Protein AF-0000000076225025 (afdb_homodimer)

Structure (mmCIF, N/CA/C/O backbone):
data_AF-0000000076225025-model_v1
#
loop_
_entity.id
_entity.type
_entity.pdbx_description
1 polymer 'Regulator of microtubule dynamics protein 1'
#
loop_
_atom_site.group_PDB
_atom_site.id
_atom_site.type_symbol
_atom_site.label_atom_id
_atom_site.label_alt_id
_atom_site.label_comp_id
_atom_site.label_asym_id
_atom_site.label_entity_id
_atom_site.label_seq_id
_atom_site.pdbx_PDB_ins_code
_atom_site.Cartn_x
_atom_site.Cartn_y
_atom_site.Cartn_z
_atom_site.occupancy
_atom_site.B_iso_or_equiv
_atom_site.auth_seq_id
_atom_site.auth_comp_id
_atom_site.auth_asym_id
_atom_site.auth_atom_id
_atom_site.pdbx_PDB_model_num
ATOM 1 N N . MET A 1 1 ? 21.656 73 65.312 1 19.56 1 MET A N 1
ATOM 2 C CA . MET A 1 1 ? 22.516 72 65.938 1 19.56 1 MET A CA 1
ATOM 3 C C . MET A 1 1 ? 22.438 70.625 65.188 1 19.56 1 MET A C 1
ATOM 5 O O . MET A 1 1 ? 21.438 70.375 64.5 1 19.56 1 MET A O 1
ATOM 9 N N . SER A 1 2 ? 23.312 69.562 65.312 1 19.7 2 SER A N 1
ATOM 10 C CA . SER A 1 2 ? 24.156 68.625 64.625 1 19.7 2 SER A CA 1
ATOM 11 C C . SER A 1 2 ? 23.422 67.312 64.375 1 19.7 2 SER A C 1
ATOM 13 O O . SER A 1 2 ? 23.828 66.5 63.5 1 19.7 2 SER A O 1
ATOM 15 N N . TYR A 1 3 ? 22.516 66.688 65.125 1 21.62 3 TYR A N 1
ATOM 16 C CA . TYR A 1 3 ? 22.797 65.25 65.5 1 21.62 3 TYR A CA 1
ATOM 17 C C . TYR A 1 3 ? 22.312 64.312 64.438 1 21.62 3 TYR A C 1
ATOM 19 O O . TYR A 1 3 ? 21.109 64.188 64.188 1 21.62 3 TYR A O 1
ATOM 27 N N . LEU A 1 4 ? 22.891 64.188 63.156 1 23.81 4 LEU A N 1
ATOM 28 C CA . LEU A 1 4 ? 22.906 63.438 61.938 1 23.81 4 LEU A CA 1
ATOM 29 C C . LEU A 1 4 ? 23.047 61.938 62.219 1 23.81 4 LEU A C 1
ATOM 31 O O . LEU A 1 4 ? 24.125 61.469 62.594 1 23.81 4 LEU A O 1
ATOM 35 N N . LEU A 1 5 ? 22.094 61.375 63 1 23.05 5 LEU A N 1
ATOM 36 C CA . LEU A 1 5 ? 22.234 60.125 63.719 1 23.05 5 LEU A CA 1
ATOM 37 C C . LEU A 1 5 ? 22.547 59 62.719 1 23.05 5 LEU A C 1
ATOM 39 O O . LEU A 1 5 ? 21.953 58.938 61.625 1 23.05 5 LEU A O 1
ATOM 43 N N . SER A 1 6 ? 23.688 58.25 62.812 1 22.3 6 SER A N 1
ATOM 44 C CA . SER A 1 6 ? 24.609 57.25 62.281 1 22.3 6 SER A CA 1
ATOM 45 C C . SER A 1 6 ? 23.906 55.906 62.094 1 22.3 6 SER A C 1
ATOM 47 O O . SER A 1 6 ? 23.156 55.469 62.969 1 22.3 6 SER A O 1
ATOM 49 N N . PHE A 1 7 ? 23.656 55.344 60.812 1 25.97 7 PHE A N 1
ATOM 50 C CA . PHE A 1 7 ? 23.031 54.281 60.062 1 25.97 7 PHE A CA 1
ATOM 51 C C . PHE A 1 7 ? 23.688 52.938 60.406 1 25.97 7 PHE A C 1
ATOM 53 O O . PHE A 1 7 ? 24.562 52.469 59.656 1 25.97 7 PHE A O 1
ATOM 60 N N . SER A 1 8 ? 23.844 52.531 61.719 1 23.3 8 SER A N 1
ATOM 61 C CA . SER A 1 8 ? 24.828 51.5 61.969 1 23.3 8 SER A CA 1
ATOM 62 C C . SER A 1 8 ? 24.453 50.188 61.25 1 23.3 8 SER A C 1
ATOM 64 O O . SER A 1 8 ? 23.281 49.844 61.156 1 23.3 8 SER A O 1
ATOM 66 N N . PRO A 1 9 ? 25.422 49.469 60.469 1 26.48 9 PRO A N 1
ATOM 67 C CA . PRO A 1 9 ? 25.562 48.344 59.531 1 26.48 9 PRO A CA 1
ATOM 68 C C . PRO A 1 9 ? 25.266 47 60.156 1 26.48 9 PRO A C 1
ATOM 70 O O . PRO A 1 9 ? 25.922 46.625 61.156 1 26.48 9 PRO A O 1
ATOM 73 N N . ILE A 1 10 ? 24.047 46.656 60.594 1 27.2 10 ILE A N 1
ATOM 74 C CA . ILE A 1 10 ? 23.812 45.438 61.406 1 27.2 10 ILE A CA 1
ATOM 75 C C . ILE A 1 10 ? 24.453 44.25 60.75 1 27.2 10 ILE A C 1
ATOM 77 O O . ILE A 1 10 ? 24.25 44 59.562 1 27.2 10 ILE A O 1
ATOM 81 N N . ASP A 1 11 ? 25.562 43.688 61.312 1 22.77 11 ASP A N 1
ATOM 82 C CA . ASP A 1 11 ? 26.562 42.656 61.062 1 22.77 11 ASP A CA 1
ATOM 83 C C . ASP A 1 11 ? 25.906 41.281 60.844 1 22.77 11 ASP A C 1
ATOM 85 O O . ASP A 1 11 ? 25.281 40.75 61.781 1 22.77 11 ASP A O 1
ATOM 89 N N . PHE A 1 12 ? 25.188 40.938 59.719 1 22.92 12 PHE A N 1
ATOM 90 C CA . PHE A 1 12 ? 24.422 39.781 59.281 1 22.92 12 PHE A CA 1
ATOM 91 C C . PHE A 1 12 ? 25.297 38.531 59.312 1 22.92 12 PHE A C 1
ATOM 93 O O . PHE A 1 12 ? 25.359 37.781 58.312 1 22.92 12 PHE A O 1
ATOM 100 N N . SER A 1 13 ? 26.484 38.375 59.906 1 21.02 13 SER A N 1
ATOM 101 C CA . SER A 1 13 ? 27.5 37.344 59.719 1 21.02 13 SER A CA 1
ATOM 102 C C . SER A 1 13 ? 26.984 36 60.188 1 21.02 13 SER A C 1
ATOM 104 O O . SER A 1 13 ? 27.25 34.969 59.562 1 21.02 13 SER A O 1
ATOM 106 N N . LYS A 1 14 ? 26.766 35.719 61.5 1 24.48 14 LYS A N 1
ATOM 107 C CA . LYS A 1 14 ? 27.203 34.531 62.25 1 24.48 14 LYS A CA 1
ATOM 108 C C . LYS A 1 14 ? 26.344 33.312 61.875 1 24.48 14 LYS A C 1
ATOM 110 O O . LYS A 1 14 ? 26.703 32.188 62.188 1 24.48 14 LYS A O 1
ATOM 115 N N . ASN A 1 15 ? 24.984 33.406 61.75 1 21.73 15 ASN A N 1
ATOM 116 C CA . ASN A 1 15 ? 24.25 32.188 62.125 1 21.73 15 ASN A CA 1
ATOM 117 C C . ASN A 1 15 ? 24.359 31.125 61.031 1 21.73 15 ASN A C 1
ATOM 119 O O . ASN A 1 15 ? 23.531 31.078 60.125 1 21.73 15 ASN A O 1
ATOM 123 N N . PHE A 1 16 ? 25.5 30.797 60.312 1 23.86 16 PHE A N 1
ATOM 124 C CA . PHE A 1 16 ? 25.812 29.828 59.25 1 23.86 16 PHE A CA 1
ATOM 125 C C . PHE A 1 16 ? 25.672 28.406 59.781 1 23.86 16 PHE A C 1
ATOM 127 O O . PHE A 1 16 ? 25.75 27.453 59.031 1 23.86 16 PHE A O 1
ATOM 134 N N . ALA A 1 17 ? 25.719 28.031 61.094 1 22.22 17 ALA A N 1
ATOM 135 C CA . ALA A 1 17 ? 26.281 26.766 61.562 1 22.22 17 ALA A CA 1
ATOM 136 C C . ALA A 1 17 ? 25.328 25.609 61.281 1 22.22 17 ALA A C 1
ATOM 138 O O . ALA A 1 17 ? 25.781 24.5 60.938 1 22.22 17 ALA A O 1
ATOM 139 N N . PHE A 1 18 ? 24.062 25.594 61.719 1 23.52 18 PHE A N 1
ATOM 140 C CA . PHE A 1 18 ? 23.453 24.375 62.219 1 23.52 18 PHE A CA 1
ATOM 141 C C . PHE A 1 18 ? 23.016 23.484 61.031 1 23.52 18 PHE A C 1
ATOM 143 O O . PHE A 1 18 ? 22.578 22.344 61.25 1 23.52 18 PHE A O 1
ATOM 150 N N . GLY A 1 19 ? 22.672 23.906 59.812 1 23.86 19 GLY A N 1
ATOM 151 C CA . GLY A 1 19 ? 21.797 23.188 58.906 1 23.86 19 GLY A CA 1
ATOM 152 C C . GLY A 1 19 ? 22.453 21.953 58.312 1 23.86 19 GLY A C 1
ATOM 153 O O . GLY A 1 19 ? 21.938 21.391 57.344 1 23.86 19 GLY A O 1
ATOM 154 N N . LEU A 1 20 ? 23.672 21.453 58.656 1 25.25 20 LEU A N 1
ATOM 155 C CA . LEU A 1 20 ? 24.547 20.484 58 1 25.25 20 LEU A CA 1
ATOM 156 C C . LEU A 1 20 ? 23.984 19.078 58.094 1 25.25 20 LEU A C 1
ATOM 158 O O . LEU A 1 20 ? 24.375 18.188 57.344 1 25.25 20 LEU A O 1
ATOM 162 N N . GLY A 1 21 ? 23.281 18.594 59.156 1 25.31 21 GLY A N 1
ATOM 163 C CA . GLY A 1 21 ? 23.25 17.188 59.5 1 25.31 21 GLY A CA 1
ATOM 164 C C . GLY A 1 21 ? 22.391 16.344 58.594 1 25.31 21 GLY A C 1
ATOM 165 O O . GLY A 1 21 ? 22.703 15.18 58.344 1 25.31 21 GLY A O 1
ATOM 166 N N . ILE A 1 22 ? 21.156 16.719 58.25 1 29.56 22 ILE A N 1
ATOM 167 C CA . ILE A 1 22 ? 20.125 15.758 57.844 1 29.56 22 ILE A CA 1
ATOM 168 C C . ILE A 1 22 ? 20.406 15.297 56.406 1 29.56 22 ILE A C 1
ATOM 170 O O . ILE A 1 22 ? 19.609 14.578 55.812 1 29.56 22 ILE A O 1
ATOM 174 N N . GLY A 1 23 ? 21.453 15.742 55.688 1 29.66 23 GLY A N 1
ATOM 175 C CA . GLY A 1 23 ? 21.703 15.414 54.281 1 29.66 23 GLY A CA 1
ATOM 176 C C . GLY A 1 23 ? 22.062 13.961 54.062 1 29.66 23 GLY A C 1
ATOM 177 O O . GLY A 1 23 ? 22.016 13.469 52.938 1 29.66 23 GLY A O 1
ATOM 178 N N . VAL A 1 24 ? 22.688 13.273 55.094 1 32.22 24 VAL A N 1
ATOM 179 C CA . VAL A 1 24 ? 23.422 12.039 54.844 1 32.22 24 VAL A CA 1
ATOM 180 C C . VAL A 1 24 ? 22.453 10.891 54.562 1 32.22 24 VAL A C 1
ATOM 182 O O . VAL A 1 24 ? 22.734 10.023 53.719 1 32.22 24 VAL A O 1
ATOM 185 N N . GLY A 1 25 ? 21.312 10.828 55.281 1 31.39 25 GLY A N 1
ATOM 186 C CA . GLY A 1 25 ? 20.562 9.578 55.281 1 31.39 25 GLY A CA 1
ATOM 187 C C . GLY A 1 25 ? 19.922 9.25 53.969 1 31.39 25 GLY A C 1
ATOM 188 O O . GLY A 1 25 ? 19.781 8.078 53.594 1 31.39 25 GLY A O 1
ATOM 189 N N . L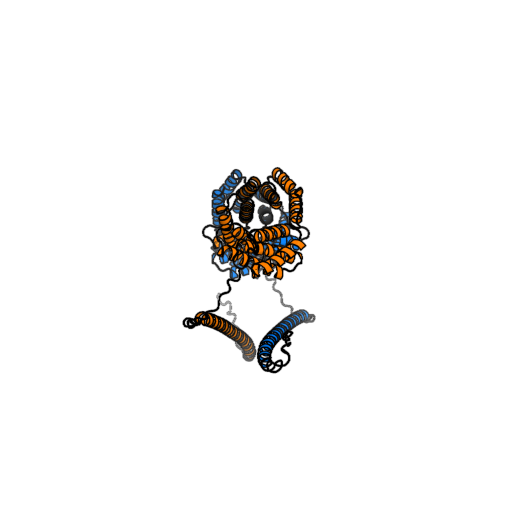EU A 1 26 ? 19.344 10.289 53.281 1 33.5 26 LEU A N 1
ATOM 190 C CA . LEU A 1 26 ? 18.516 9.961 52.125 1 33.5 26 LEU A CA 1
ATOM 191 C C . LEU A 1 26 ? 19.391 9.438 51 1 33.5 26 LEU A C 1
ATOM 193 O O . LEU A 1 26 ? 18.875 9.023 49.938 1 33.5 26 LEU A O 1
ATOM 197 N N . GLY A 1 27 ? 20.719 9.656 51.125 1 32.62 27 GLY A N 1
ATOM 198 C CA . GLY A 1 27 ? 21.609 9.203 50.062 1 32.62 27 GLY A CA 1
ATOM 199 C C . GLY A 1 27 ? 21.703 7.691 49.969 1 32.62 27 GLY A C 1
ATOM 200 O O . GLY A 1 27 ? 21.844 7.141 48.875 1 32.62 27 GLY A O 1
ATOM 201 N N . VAL A 1 28 ? 21.656 7.008 51.156 1 38.78 28 VAL A N 1
ATOM 202 C CA . VAL A 1 28 ? 21.969 5.586 51.125 1 38.78 28 VAL A CA 1
ATOM 203 C C . VAL A 1 28 ? 20.844 4.812 50.438 1 38.78 28 VAL A C 1
ATOM 205 O O . VAL A 1 28 ? 21.094 3.869 49.688 1 38.78 28 VAL A O 1
ATOM 208 N N . VAL A 1 29 ? 19.531 5.203 50.688 1 36.38 29 VAL A N 1
ATOM 209 C CA . VAL A 1 29 ? 18.453 4.371 50.188 1 36.38 29 VAL A CA 1
ATOM 210 C C . VAL A 1 29 ? 18.422 4.453 48.656 1 36.38 29 VAL A C 1
ATOM 212 O O . VAL A 1 29 ? 18.219 3.443 47.969 1 36.38 29 VAL A O 1
ATOM 215 N N . PHE A 1 30 ? 18.766 5.695 48.094 1 35.94 30 PHE A N 1
ATOM 216 C CA . PHE A 1 30 ? 18.719 5.75 46.656 1 35.94 30 PHE A CA 1
ATOM 217 C C . PHE A 1 30 ? 19.844 4.914 46.031 1 35.94 30 PHE A C 1
ATOM 219 O O . PHE A 1 30 ? 19.688 4.391 44.938 1 35.94 30 PHE A O 1
ATOM 226 N N . ARG A 1 31 ? 20.969 4.797 46.75 1 37.16 31 ARG A N 1
ATOM 227 C CA . ARG A 1 31 ? 22.047 3.99 46.188 1 37.16 31 ARG A CA 1
ATOM 228 C C . ARG A 1 31 ? 21.656 2.514 46.156 1 37.16 31 ARG A C 1
ATOM 230 O O . ARG A 1 31 ? 22.016 1.796 45.219 1 37.16 31 ARG A O 1
ATOM 237 N N . ARG A 1 32 ? 20.953 2.09 47.188 1 38.75 32 ARG A N 1
ATOM 238 C CA . ARG A 1 32 ? 20.625 0.667 47.188 1 38.75 32 ARG A CA 1
ATOM 239 C C . ARG A 1 32 ? 19.656 0.309 46.062 1 38.75 32 ARG A C 1
ATOM 241 O O . ARG A 1 32 ? 19.766 -0.759 45.469 1 38.75 32 ARG A O 1
ATOM 248 N N . PHE A 1 33 ? 18.672 1.204 45.812 1 38.56 33 PHE A N 1
ATOM 249 C CA . PHE A 1 33 ? 17.734 0.882 44.75 1 38.56 33 PHE A CA 1
ATOM 250 C C . PHE A 1 33 ? 18.438 0.922 43.406 1 38.56 33 PHE A C 1
ATOM 252 O O . PHE A 1 33 ? 18.141 0.111 42.531 1 38.56 33 PHE A O 1
ATOM 259 N N . SER A 1 34 ? 19.406 1.9 43.281 1 39.47 34 SER A N 1
ATOM 260 C CA . SER A 1 34 ? 20.156 1.917 42 1 39.47 34 SER A CA 1
ATOM 261 C C . SER A 1 34 ? 21.047 0.682 41.875 1 39.47 34 SER A C 1
ATOM 263 O O . SER A 1 34 ? 21.156 0.112 40.781 1 39.47 34 SER A O 1
ATOM 265 N N . GLN A 1 35 ? 21.609 0.262 43 1 44.12 35 GLN A N 1
ATOM 266 C CA . GLN A 1 35 ? 22.484 -0.905 42.938 1 44.12 35 GLN A CA 1
ATOM 267 C C . GLN A 1 35 ? 21.688 -2.164 42.594 1 44.12 35 GLN A C 1
ATOM 269 O O . GLN A 1 35 ? 22.172 -3.025 41.844 1 44.12 35 GLN A O 1
ATOM 274 N N . GLU A 1 36 ? 20.5 -2.244 43.125 1 47.19 36 GLU A N 1
ATOM 275 C CA . GLU A 1 36 ? 19.703 -3.436 42.844 1 47.19 36 GLU A CA 1
ATOM 276 C C . GLU A 1 36 ? 19.266 -3.469 41.375 1 47.19 36 GLU A C 1
ATOM 278 O O . GLU A 1 36 ? 19.25 -4.531 40.75 1 47.19 36 GLU A O 1
ATOM 283 N N . LYS A 1 37 ? 18.938 -2.291 40.812 1 45.84 37 LYS A N 1
ATOM 284 C CA . LYS A 1 37 ? 18.609 -2.242 39.375 1 45.84 37 LYS A CA 1
ATOM 285 C C . LYS A 1 37 ? 19.828 -2.586 38.531 1 45.84 37 LYS A C 1
ATOM 287 O O . LYS A 1 37 ? 19.703 -3.301 37.531 1 45.84 37 LYS A O 1
ATOM 292 N N . GLN A 1 38 ? 21 -2.062 38.938 1 47.62 38 GLN A N 1
ATOM 293 C CA . GLN A 1 38 ? 22.219 -2.402 38.219 1 47.62 38 GLN A CA 1
ATOM 294 C C . GLN A 1 38 ? 22.547 -3.889 38.375 1 47.62 38 GLN A C 1
ATOM 296 O O . GLN A 1 38 ? 22.969 -4.531 37.406 1 47.62 38 GLN A O 1
ATOM 301 N N . ARG A 1 39 ? 22.281 -4.402 39.562 1 49.03 39 ARG A N 1
ATOM 302 C CA . ARG A 1 39 ? 22.531 -5.824 39.75 1 49.03 39 ARG A CA 1
ATOM 303 C C . ARG A 1 39 ? 21.594 -6.676 38.906 1 49.03 39 ARG A C 1
ATOM 305 O O . ARG A 1 39 ? 22 -7.676 38.312 1 49.03 39 ARG A O 1
ATOM 312 N N . LYS A 1 40 ? 20.359 -6.223 38.844 1 50.03 40 LYS A N 1
ATOM 313 C CA . LYS A 1 40 ? 19.391 -6.957 38.031 1 50.03 40 LYS A CA 1
ATOM 314 C C . LYS A 1 40 ? 19.734 -6.84 36.531 1 50.03 40 LYS A C 1
ATOM 316 O O . LYS A 1 40 ? 19.609 -7.812 35.781 1 50.03 40 LYS A O 1
ATOM 321 N N . ARG A 1 41 ? 20.172 -5.66 36.125 1 48.88 41 ARG A N 1
ATOM 322 C CA . ARG A 1 41 ? 20.641 -5.5 34.75 1 48.88 41 ARG A CA 1
ATOM 323 C C . ARG A 1 41 ? 21.875 -6.359 34.5 1 48.88 41 ARG A C 1
ATOM 325 O O . ARG A 1 41 ? 21.984 -7.004 33.469 1 48.88 41 ARG A O 1
ATOM 332 N N . GLU A 1 42 ? 22.781 -6.422 35.438 1 53.81 42 GLU A N 1
ATOM 333 C CA . GLU A 1 42 ? 23.969 -7.234 35.281 1 53.81 42 GLU A CA 1
ATOM 334 C C . GLU A 1 42 ? 23.641 -8.727 35.281 1 53.81 42 GLU A C 1
ATOM 336 O O . GLU A 1 42 ? 24.203 -9.492 34.5 1 53.81 42 GLU A O 1
ATOM 341 N N . HIS A 1 43 ? 22.688 -9.125 36.156 1 55.12 43 HIS A N 1
ATOM 342 C CA . HIS A 1 43 ? 22.266 -10.516 36.156 1 55.12 43 HIS A CA 1
ATOM 343 C C . HIS A 1 43 ? 21.562 -10.883 34.844 1 55.12 43 HIS A C 1
ATOM 345 O O . HIS A 1 43 ? 21.781 -11.961 34.312 1 55.12 43 HIS A O 1
ATOM 351 N N . LEU A 1 44 ? 20.797 -9.898 34.312 1 49.09 44 LEU A N 1
ATOM 352 C CA . LEU A 1 44 ? 20.125 -10.117 33.031 1 49.09 44 LEU A CA 1
ATOM 353 C C . LEU A 1 44 ? 21.141 -10.203 31.906 1 49.09 44 LEU A C 1
ATOM 355 O O . LEU A 1 44 ? 21.047 -11.078 31.047 1 49.09 44 LEU A O 1
ATOM 359 N N . ILE A 1 45 ? 22.125 -9.383 31.938 1 54.41 45 ILE A N 1
ATOM 360 C CA . ILE A 1 45 ? 23.188 -9.406 30.953 1 54.41 45 ILE A CA 1
ATOM 361 C C . ILE A 1 45 ? 23.984 -10.695 31.078 1 54.41 45 ILE A C 1
ATOM 363 O O . ILE A 1 45 ? 24.328 -11.336 30.078 1 54.41 45 ILE A O 1
ATOM 367 N N . SER A 1 46 ? 24.219 -11.109 32.312 1 58.66 46 SER A N 1
ATOM 368 C CA . SER A 1 46 ? 24.922 -12.359 32.531 1 58.66 46 SER A CA 1
ATOM 369 C C . SER A 1 46 ? 24.109 -13.555 32.031 1 58.66 46 SER A C 1
ATOM 371 O O . SER A 1 46 ? 24.656 -14.469 31.422 1 58.66 46 SER A O 1
ATOM 373 N N . CYS A 1 47 ? 22.812 -13.492 32.25 1 52.91 47 CYS A N 1
ATOM 374 C CA . CYS A 1 47 ? 21.938 -14.555 31.766 1 52.91 47 CYS A CA 1
ATOM 375 C C . CYS A 1 47 ? 21.875 -14.57 30.234 1 52.91 47 CYS A C 1
ATOM 377 O O . CYS A 1 47 ? 21.922 -15.633 29.625 1 52.91 47 CYS A O 1
ATOM 379 N N . LEU A 1 48 ? 21.891 -13.398 29.656 1 49.91 48 LEU A N 1
ATOM 380 C CA . LEU A 1 48 ? 21.875 -13.297 28.203 1 49.91 48 LEU A CA 1
ATOM 381 C C . LEU A 1 48 ? 23.203 -13.75 27.609 1 49.91 48 LEU A C 1
ATOM 383 O O . LEU A 1 48 ? 23.234 -14.43 26.578 1 49.91 48 LEU A O 1
ATOM 387 N N . LYS A 1 49 ? 24.234 -13.492 28.188 1 56.09 49 LYS A N 1
ATOM 388 C CA . LYS A 1 49 ? 25.547 -13.961 27.766 1 56.09 49 LYS A CA 1
ATOM 389 C C . LYS A 1 49 ? 25.656 -15.477 27.906 1 56.09 49 LYS A C 1
ATOM 391 O O . LYS A 1 49 ? 26.219 -16.141 27.031 1 56.09 49 LYS A O 1
ATOM 396 N N . GLN A 1 50 ? 25.125 -15.984 29.016 1 57.66 50 GLN A N 1
ATOM 397 C CA . GLN A 1 50 ? 25.109 -17.422 29.203 1 57.66 50 GLN A CA 1
ATOM 398 C C . GLN A 1 50 ? 24.25 -18.109 28.141 1 57.66 50 GLN A C 1
ATOM 400 O O . GLN A 1 50 ? 24.625 -19.156 27.609 1 57.66 50 GLN A O 1
ATOM 405 N N . LEU A 1 51 ? 23.172 -17.5 27.812 1 51.12 51 LEU A N 1
ATOM 406 C CA . LEU A 1 51 ? 22.312 -18.031 26.766 1 51.12 51 LEU A CA 1
ATOM 407 C C . LEU A 1 51 ? 23 -17.984 25.406 1 51.12 51 LEU A C 1
ATOM 409 O O . LEU A 1 51 ? 22.938 -18.938 24.641 1 51.12 51 LEU A O 1
ATOM 413 N N . ALA A 1 52 ? 23.625 -16.922 25.141 1 51.75 52 ALA A N 1
ATOM 414 C CA . ALA A 1 52 ? 24.391 -16.797 23.906 1 51.75 52 ALA A CA 1
ATOM 415 C C . ALA A 1 52 ? 25.531 -17.797 23.859 1 51.75 52 ALA A C 1
ATOM 417 O O . ALA A 1 52 ? 25.781 -18.406 22.812 1 51.75 52 ALA A O 1
ATOM 418 N N . ALA A 1 53 ? 26.156 -18.031 24.953 1 56.06 53 ALA A N 1
ATOM 419 C CA . ALA A 1 53 ? 27.219 -19.016 25.031 1 56.06 53 ALA A CA 1
ATOM 420 C C . ALA A 1 53 ? 26.672 -20.422 24.859 1 56.06 53 ALA A C 1
ATOM 422 O O . ALA A 1 53 ? 27.281 -21.25 24.172 1 56.06 53 ALA A O 1
ATOM 423 N N . GLU A 1 54 ? 25.5 -20.594 25.391 1 54.22 54 GLU A N 1
ATOM 424 C CA . GLU A 1 54 ? 24.875 -21.906 25.234 1 54.22 54 GLU A CA 1
ATOM 425 C C . GLU A 1 54 ? 24.422 -22.141 23.797 1 54.22 54 GLU A C 1
ATOM 427 O O . GLU A 1 54 ? 24.578 -23.25 23.266 1 54.22 54 GLU A O 1
ATOM 432 N N . VAL A 1 55 ? 23.969 -21.109 23.172 1 49.94 55 VAL A N 1
ATOM 433 C CA . VAL A 1 55 ? 23.562 -21.203 21.766 1 49.94 55 VAL A CA 1
ATOM 434 C C . VAL A 1 55 ? 24.797 -21.422 20.906 1 49.94 55 VAL A C 1
ATOM 436 O O . VAL A 1 55 ? 24.766 -22.234 19.969 1 49.94 55 VAL A O 1
ATOM 439 N N . ARG A 1 56 ? 25.844 -20.781 21.297 1 49.41 56 ARG A N 1
ATOM 440 C CA . ARG A 1 56 ? 27.109 -21 20.609 1 49.41 56 ARG A CA 1
ATOM 441 C C . ARG A 1 56 ? 27.625 -22.422 20.828 1 49.41 56 ARG A C 1
ATOM 443 O O . ARG A 1 56 ? 28.109 -23.062 19.906 1 49.41 56 ARG A O 1
ATOM 450 N N . GLN A 1 57 ? 27.516 -22.859 22.047 1 51.81 57 GLN A N 1
ATOM 451 C CA . GLN A 1 57 ? 27.906 -24.234 22.344 1 51.81 57 GLN A CA 1
ATOM 452 C C . GLN A 1 57 ? 27.031 -25.234 21.609 1 51.81 57 GLN A C 1
ATOM 454 O O . GLN A 1 57 ? 27.531 -26.25 21.109 1 51.81 57 GLN A O 1
ATOM 459 N N . LEU A 1 58 ? 25.766 -24.891 21.5 1 47.12 58 LEU A N 1
ATOM 460 C CA . LEU A 1 58 ? 24.859 -25.75 20.75 1 47.12 58 LEU A CA 1
ATOM 461 C C . LEU A 1 58 ? 25.203 -25.719 19.266 1 47.12 58 LEU A C 1
ATOM 463 O O . LEU A 1 58 ? 25.172 -26.766 18.594 1 47.12 58 LEU A O 1
ATOM 467 N N . ARG A 1 59 ? 25.562 -24.594 18.734 1 42.62 59 ARG A N 1
ATOM 468 C CA . ARG A 1 59 ? 26 -24.469 17.344 1 42.62 59 ARG A CA 1
ATOM 469 C C . ARG A 1 59 ? 27.297 -25.234 17.109 1 42.62 59 ARG A C 1
ATOM 471 O O . ARG A 1 59 ? 27.438 -25.922 16.094 1 42.62 59 ARG A O 1
ATOM 478 N N . GLU A 1 60 ? 28.188 -25.094 17.969 1 49.19 60 GLU A N 1
ATOM 479 C CA . GLU A 1 60 ? 29.453 -25.812 17.844 1 49.19 60 GLU A CA 1
ATOM 480 C C . GLU A 1 60 ? 29.25 -27.312 17.969 1 49.19 60 GLU A C 1
ATOM 482 O O . GLU A 1 60 ? 29.859 -28.094 17.25 1 49.19 60 GLU A O 1
ATOM 487 N N . THR A 1 61 ? 28.344 -27.656 18.875 1 44.38 61 THR A N 1
ATOM 488 C CA . THR A 1 61 ? 28.016 -29.078 19 1 44.38 61 THR A CA 1
ATOM 489 C C . THR A 1 61 ? 27.344 -29.594 17.719 1 44.38 61 THR A C 1
ATOM 491 O O . THR A 1 61 ? 27.625 -30.703 17.281 1 44.38 61 THR A O 1
ATOM 494 N N . PHE A 1 62 ? 26.516 -28.672 17.156 1 37.97 62 PHE A N 1
ATOM 495 C CA . PHE A 1 62 ? 25.891 -29.047 15.891 1 37.97 62 PHE A CA 1
ATOM 496 C C . PHE A 1 62 ? 26.938 -29.141 14.781 1 37.97 62 PHE A C 1
ATOM 498 O O . PHE A 1 62 ? 26.891 -30.047 13.953 1 37.97 62 PHE A O 1
ATOM 505 N N . VAL A 1 63 ? 27.797 -28.266 14.75 1 41.94 63 VAL A N 1
ATOM 506 C CA . VAL A 1 63 ? 28.859 -28.297 13.742 1 41.94 63 VAL A CA 1
ATOM 507 C C . VAL A 1 63 ? 29.766 -29.5 13.984 1 41.94 63 VAL A C 1
ATOM 509 O O . VAL A 1 63 ? 30.172 -30.188 13.039 1 41.94 63 VAL A O 1
ATOM 512 N N . GLN A 1 64 ? 30.062 -29.719 15.227 1 39.44 64 GLN A N 1
ATOM 513 C CA . GLN A 1 64 ? 30.922 -30.875 15.523 1 39.44 64 GLN A CA 1
ATOM 514 C C . GLN A 1 64 ? 30.219 -32.188 15.188 1 39.44 64 GLN A C 1
ATOM 516 O O . GLN A 1 64 ? 30.844 -33.125 14.703 1 39.44 64 GLN A O 1
ATOM 521 N N . TYR A 1 65 ? 28.875 -32.188 15.508 1 34.31 65 TYR A N 1
ATOM 522 C CA . TYR A 1 65 ? 28.172 -33.406 15.133 1 34.31 65 TYR A CA 1
ATOM 523 C C . TYR A 1 65 ? 28.125 -33.562 13.625 1 34.31 65 TYR A C 1
ATOM 525 O O . TYR A 1 65 ? 28.156 -34.688 13.109 1 34.31 65 TYR A O 1
ATOM 533 N N . ALA A 1 66 ? 28.031 -32.406 12.914 1 33.84 66 ALA A N 1
ATOM 534 C CA . ALA A 1 66 ? 28.016 -32.5 11.461 1 33.84 66 ALA A CA 1
ATOM 535 C C . ALA A 1 66 ? 29.359 -32.969 10.922 1 33.84 66 ALA A C 1
ATOM 537 O O . ALA A 1 66 ? 29.422 -33.719 9.938 1 33.84 66 ALA A O 1
ATOM 538 N N . THR A 1 67 ? 30.359 -32.469 11.523 1 35.41 67 THR A N 1
ATOM 539 C CA . THR A 1 67 ? 31.672 -32.781 10.969 1 35.41 67 THR A CA 1
ATOM 540 C C . THR A 1 67 ? 32.062 -34.219 11.344 1 35.41 67 THR A C 1
ATOM 542 O O . THR A 1 67 ? 33.031 -34.75 10.797 1 35.41 67 THR A O 1
ATOM 545 N N . THR A 1 68 ? 31.641 -34.594 12.539 1 31.12 68 THR A N 1
ATOM 546 C CA . THR A 1 68 ? 32.156 -35.906 12.898 1 31.12 68 THR A CA 1
ATOM 547 C C . THR A 1 68 ? 31.469 -37 12.109 1 31.12 68 THR A C 1
ATOM 549 O O . THR A 1 68 ? 30.609 -37.719 12.656 1 31.12 68 THR A O 1
ATOM 552 N N . ARG A 1 69 ? 30.984 -36.625 10.906 1 29.58 69 ARG A N 1
ATOM 553 C CA . ARG A 1 69 ? 30.5 -37.75 10.133 1 29.58 69 ARG A CA 1
ATOM 554 C C . ARG A 1 69 ? 31.609 -38.781 9.938 1 29.58 69 ARG A C 1
ATOM 556 O O . ARG A 1 69 ? 32.688 -38.469 9.438 1 29.58 69 ARG A O 1
ATOM 563 N N . PRO A 1 70 ? 31.594 -39.781 10.789 1 27.53 70 PRO A N 1
ATOM 564 C CA . PRO A 1 70 ? 32.594 -40.812 10.594 1 27.53 70 PRO A CA 1
ATOM 565 C C . PRO A 1 70 ? 32.719 -41.25 9.133 1 27.53 70 PRO A C 1
ATOM 567 O O . PRO A 1 70 ? 31.766 -41.125 8.367 1 27.53 70 PRO A O 1
ATOM 570 N N . SER A 1 71 ? 33.906 -41.125 8.617 1 24.53 71 SER A N 1
ATOM 571 C CA . SER A 1 71 ? 34.281 -41.625 7.309 1 24.53 71 SER A CA 1
ATOM 572 C C . SER A 1 71 ? 33.875 -43.094 7.137 1 24.53 71 SER A C 1
ATOM 574 O O . SER A 1 71 ? 34.344 -43.969 7.883 1 24.53 71 SER A O 1
ATOM 576 N N . LEU A 1 72 ? 32.531 -43.312 7.047 1 22.84 72 LEU A N 1
ATOM 577 C CA . LEU A 1 72 ? 32.062 -44.688 6.836 1 22.84 72 LEU A CA 1
ATOM 578 C C . LEU A 1 72 ? 32.875 -45.375 5.758 1 22.84 72 LEU A C 1
ATOM 580 O O . LEU A 1 72 ? 32.5 -45.406 4.59 1 22.84 72 LEU A O 1
ATOM 584 N N . ASP A 1 73 ? 34.25 -45 5.691 1 24.08 73 ASP A N 1
ATOM 585 C CA . ASP A 1 73 ? 34.969 -45.688 4.625 1 24.08 73 ASP A CA 1
ATOM 586 C C . ASP A 1 73 ? 34.719 -47.188 4.68 1 24.08 73 ASP A C 1
ATOM 588 O O . ASP A 1 73 ? 34.531 -47.844 3.643 1 24.08 73 ASP A O 1
ATOM 592 N N . ALA A 1 74 ? 35.281 -47.75 5.793 1 25.08 74 ALA A N 1
ATOM 593 C CA . ALA A 1 74 ? 35.875 -49.094 5.656 1 25.08 74 ALA A CA 1
ATOM 594 C C . ALA A 1 74 ? 34.781 -50.156 5.594 1 25.08 74 ALA A C 1
ATOM 596 O O . ALA A 1 74 ? 35.062 -51.344 5.855 1 25.08 74 ALA A O 1
ATOM 597 N N . ILE A 1 75 ? 33.469 -49.812 5.613 1 22.98 75 ILE A N 1
ATOM 598 C CA . ILE A 1 75 ? 32.781 -51.094 5.836 1 22.98 75 ILE A CA 1
ATOM 599 C C . ILE A 1 75 ? 33.062 -52.062 4.688 1 22.98 75 ILE A C 1
ATOM 601 O O . ILE A 1 75 ? 32.969 -51.688 3.518 1 22.98 75 ILE A O 1
ATOM 605 N N . GLU A 1 76 ? 33.75 -53.156 5.059 1 23.67 76 GLU A N 1
ATOM 606 C CA . GLU A 1 76 ? 34.25 -54.375 4.395 1 23.67 76 GLU A CA 1
ATOM 607 C C . GLU A 1 76 ? 33.219 -54.906 3.398 1 23.67 76 GLU A C 1
ATOM 609 O O . GLU A 1 76 ? 32.031 -54.688 3.562 1 23.67 76 GLU A O 1
ATOM 614 N N . ASP A 1 77 ? 33.781 -55.344 2.271 1 23.66 77 ASP A N 1
ATOM 615 C CA . ASP A 1 77 ? 33.344 -55.875 0.979 1 23.66 77 ASP A CA 1
ATOM 616 C C . ASP A 1 77 ? 32.469 -57.125 1.152 1 23.66 77 ASP A C 1
ATOM 618 O O . ASP A 1 77 ? 32.969 -58.25 1.138 1 23.66 77 ASP A O 1
ATOM 622 N N . VAL A 1 78 ? 31.812 -57.312 2.354 1 25.38 78 VAL A N 1
ATOM 623 C CA . VAL A 1 78 ? 31.266 -58.656 2.348 1 25.38 78 VAL A CA 1
ATOM 624 C C . VAL A 1 78 ? 30.422 -58.875 1.087 1 25.38 78 VAL A C 1
ATOM 626 O O . VAL A 1 78 ? 29.562 -58.031 0.765 1 25.38 78 VAL A O 1
ATOM 629 N N . SER A 1 79 ? 30.922 -59.656 0.177 1 23.97 79 SER A N 1
ATOM 630 C CA . SER A 1 79 ? 30.531 -60.219 -1.11 1 23.97 79 SER A CA 1
ATOM 631 C C . SER A 1 79 ? 29.156 -60.875 -1.044 1 23.97 79 SER A C 1
ATOM 633 O O . SER A 1 79 ? 28.766 -61.594 -1.958 1 23.97 79 SER A O 1
ATOM 635 N N . SER A 1 80 ? 28.328 -60.469 -0.009 1 23.47 80 SER A N 1
ATOM 636 C CA . SER A 1 80 ? 27.203 -61.406 0.058 1 23.47 80 SER A CA 1
ATOM 637 C C . SER A 1 80 ? 26.5 -61.531 -1.296 1 23.47 80 SER A C 1
ATOM 639 O O . SER A 1 80 ? 26.344 -60.562 -2.01 1 23.47 80 SER A O 1
ATOM 641 N N . ASP A 1 81 ? 26.578 -62.719 -1.909 1 24.88 81 ASP A N 1
ATOM 642 C CA . ASP A 1 81 ? 26.031 -63.281 -3.135 1 24.88 81 ASP A CA 1
ATOM 643 C C . ASP A 1 81 ? 24.516 -63.031 -3.234 1 24.88 81 ASP A C 1
ATOM 645 O O . ASP A 1 81 ? 23.75 -63.969 -3.479 1 24.88 81 ASP A O 1
ATOM 649 N N . ASP A 1 82 ? 24.016 -62.125 -2.369 1 24.8 82 ASP A N 1
ATOM 650 C CA . ASP A 1 82 ? 22.562 -62.25 -2.365 1 24.8 82 ASP A CA 1
ATOM 651 C C . ASP A 1 82 ? 21.984 -62.094 -3.771 1 24.8 82 ASP A C 1
ATOM 653 O O . ASP A 1 82 ? 22.422 -61.219 -4.523 1 24.8 82 ASP A O 1
ATOM 657 N N . GLU A 1 83 ? 21.484 -63.219 -4.324 1 28.72 83 GLU A N 1
ATOM 658 C CA . GLU A 1 83 ? 20.703 -63.344 -5.551 1 28.72 83 GLU A CA 1
ATOM 659 C C . GLU A 1 83 ? 19.625 -62.25 -5.609 1 28.72 83 GLU A C 1
ATOM 661 O O . GLU A 1 83 ? 18.703 -62.25 -4.789 1 28.72 83 GLU A O 1
ATOM 666 N N . PHE A 1 84 ? 20.062 -61.062 -5.781 1 28.53 84 PHE A N 1
ATOM 667 C CA . PHE A 1 84 ? 19.141 -59.969 -6.043 1 28.53 84 PHE A CA 1
ATOM 668 C C . PHE A 1 84 ? 18.094 -60.344 -7.07 1 28.53 84 PHE A C 1
ATOM 670 O O . PHE A 1 84 ? 18.422 -60.625 -8.227 1 28.53 84 PHE A O 1
ATOM 677 N N . TYR A 1 85 ? 17.156 -61.188 -6.551 1 29.58 85 TYR A N 1
ATOM 678 C CA . TYR A 1 85 ? 16 -61.375 -7.414 1 29.58 85 TYR A CA 1
ATOM 679 C C . TYR A 1 85 ? 15.578 -60.062 -8.062 1 29.58 85 TYR A C 1
ATOM 681 O O . TYR A 1 85 ? 15.477 -59.031 -7.383 1 29.58 85 TYR A O 1
ATOM 689 N N . ASP A 1 86 ? 15.891 -60 -9.273 1 29.56 86 ASP A N 1
ATOM 690 C CA . ASP A 1 86 ? 15.445 -58.969 -10.219 1 29.56 86 ASP A CA 1
ATOM 691 C C . ASP A 1 86 ? 13.953 -58.688 -10.078 1 29.56 86 ASP A C 1
ATOM 693 O O . ASP A 1 86 ? 13.125 -59.531 -10.445 1 29.56 86 ASP A O 1
ATOM 697 N N . THR A 1 87 ? 13.453 -58.438 -8.828 1 32.53 87 THR A N 1
ATOM 698 C CA . THR A 1 87 ? 12.031 -58.094 -8.875 1 32.53 87 THR A CA 1
ATOM 699 C C . THR A 1 87 ? 11.742 -57.188 -10.062 1 32.53 87 THR A C 1
ATOM 701 O O . THR A 1 87 ? 12.391 -56.156 -10.227 1 32.53 87 THR A O 1
ATOM 704 N N . ASP A 1 88 ? 11.203 -57.719 -11.109 1 31.95 88 ASP A N 1
ATOM 705 C CA . ASP A 1 88 ? 10.578 -57.094 -12.273 1 31.95 88 ASP A CA 1
ATOM 706 C C . ASP A 1 88 ? 9.734 -55.906 -11.859 1 31.95 88 ASP A C 1
ATOM 708 O O . ASP A 1 88 ? 8.531 -56.031 -11.625 1 31.95 88 ASP A O 1
ATOM 712 N N . ARG A 1 89 ? 10.047 -55.25 -10.852 1 38.62 89 ARG A N 1
ATOM 713 C CA . ARG A 1 89 ? 9.312 -54.031 -10.516 1 38.62 89 ARG A CA 1
ATOM 714 C C . ARG A 1 89 ? 9.133 -53.156 -11.742 1 38.62 89 ARG A C 1
ATOM 716 O O . ARG A 1 89 ? 9.086 -51.938 -11.633 1 38.62 89 ARG A O 1
ATOM 723 N N . GLY A 1 90 ? 9.5 -53.625 -12.875 1 35.47 90 GLY A N 1
ATOM 724 C CA . GLY A 1 90 ? 9.82 -52.75 -13.992 1 35.47 90 GLY A CA 1
ATOM 725 C C . GLY A 1 90 ? 8.688 -51.812 -14.359 1 35.47 90 GLY A C 1
ATOM 726 O O . GLY A 1 90 ? 8.883 -50.594 -14.43 1 35.47 90 GLY A O 1
ATOM 727 N N . ASN A 1 91 ? 7.715 -52.188 -15.273 1 36.59 91 ASN A N 1
ATOM 728 C CA . ASN A 1 91 ? 6.746 -51.562 -16.172 1 36.59 91 ASN A CA 1
ATOM 729 C C . ASN A 1 91 ? 5.543 -51.031 -15.422 1 36.59 91 ASN A C 1
ATOM 731 O O . ASN A 1 91 ? 4.449 -50.906 -15.977 1 36.59 91 ASN A O 1
ATOM 735 N N . GLU A 1 92 ? 5.203 -51.281 -14.32 1 44.81 92 GLU A N 1
ATOM 736 C CA . GLU A 1 92 ? 4.094 -50.656 -13.609 1 44.81 92 GLU A CA 1
ATOM 737 C C . GLU A 1 92 ? 4.039 -49.156 -13.875 1 44.81 92 GLU A C 1
ATOM 739 O O . GLU A 1 92 ? 4.832 -48.406 -13.32 1 44.81 92 GLU A O 1
ATOM 744 N N . SER A 1 93 ? 3.715 -48.625 -15.258 1 54.41 93 SER A N 1
ATOM 745 C CA . SER A 1 93 ? 3.951 -47.938 -16.531 1 54.41 93 SER A CA 1
ATOM 746 C C . SER A 1 93 ? 3.809 -46.438 -16.375 1 54.41 93 SER A C 1
ATOM 748 O O . SER A 1 93 ? 3.154 -45.969 -15.453 1 54.41 93 SER A O 1
ATOM 750 N N . ASN A 1 94 ? 4.684 -45.656 -17.016 1 62.62 94 ASN A N 1
ATOM 751 C CA . ASN A 1 94 ? 4.594 -44.219 -17.312 1 62.62 94 ASN A CA 1
ATOM 752 C C . ASN A 1 94 ? 3.141 -43.781 -17.453 1 62.62 94 ASN A C 1
ATOM 754 O O . ASN A 1 94 ? 2.781 -42.688 -17.016 1 62.62 94 ASN A O 1
ATOM 758 N N . ASP A 1 95 ? 2.309 -44.781 -17.969 1 69.06 95 ASP A N 1
ATOM 759 C CA . ASP A 1 95 ? 0.906 -44.438 -18.188 1 69.06 95 ASP A CA 1
ATOM 760 C C . ASP A 1 95 ? 0.147 -44.312 -16.875 1 69.06 95 ASP A C 1
ATOM 762 O O . ASP A 1 95 ? -0.716 -43.438 -16.719 1 69.06 95 ASP A O 1
ATOM 766 N N . ASP A 1 96 ? 0.607 -45.156 -15.875 1 83.94 96 ASP A N 1
ATOM 767 C CA . ASP A 1 96 ? -0.079 -45.125 -14.594 1 83.94 96 ASP A CA 1
ATOM 768 C C . ASP A 1 96 ? 0.289 -43.844 -13.812 1 83.94 96 ASP A C 1
ATOM 770 O O . ASP A 1 96 ? -0.574 -43.219 -13.195 1 83.94 96 ASP A O 1
ATOM 774 N N . PHE A 1 97 ? 1.522 -43.531 -13.945 1 90.69 97 PHE A N 1
ATOM 775 C CA . PHE A 1 97 ? 1.969 -42.312 -13.258 1 90.69 97 PHE A CA 1
ATOM 776 C C . PHE A 1 97 ? 1.311 -41.094 -13.852 1 90.69 97 PHE A C 1
ATOM 778 O O . PHE A 1 97 ? 0.84 -40.219 -13.117 1 90.69 97 PHE A O 1
ATOM 785 N N . GLU A 1 98 ? 1.247 -41.094 -15.141 1 92.38 98 GLU A N 1
ATOM 786 C CA . GLU A 1 98 ? 0.587 -39.969 -15.805 1 92.38 98 GLU A CA 1
ATOM 787 C C . GLU A 1 98 ? -0.896 -39.938 -15.453 1 92.38 98 GLU A C 1
ATOM 789 O O . GLU A 1 98 ? -1.47 -38.844 -15.32 1 92.38 98 GLU A O 1
ATOM 794 N N . GLY A 1 99 ? -1.444 -41.094 -15.375 1 94.5 99 GLY A N 1
ATOM 795 C CA . GLY A 1 99 ? -2.828 -41.156 -14.93 1 94.5 99 GLY A CA 1
ATOM 796 C C . GLY A 1 99 ? -3.027 -40.594 -13.523 1 94.5 99 GLY A C 1
ATOM 797 O O . GLY A 1 99 ? -4.004 -39.906 -13.258 1 94.5 99 GLY A O 1
ATOM 798 N N . PHE A 1 100 ? -2.092 -40.906 -12.656 1 95.69 100 PHE A N 1
ATOM 799 C CA . PHE A 1 100 ? -2.127 -40.406 -11.297 1 95.69 100 PHE A CA 1
ATOM 800 C C . PHE A 1 100 ? -2.057 -38.875 -11.297 1 95.69 100 PHE A C 1
ATOM 802 O O . PHE A 1 100 ? -2.834 -38.219 -10.602 1 95.69 100 PHE A O 1
ATOM 809 N N . LEU A 1 101 ? -1.147 -38.375 -12.062 1 96.38 101 LEU A N 1
ATOM 810 C CA . LEU A 1 101 ? -0.983 -36.906 -12.125 1 96.38 101 LEU A CA 1
ATOM 811 C C . LEU A 1 101 ? -2.25 -36.25 -12.648 1 96.38 101 LEU A C 1
ATOM 813 O O . LEU A 1 101 ? -2.648 -35.188 -12.156 1 96.38 101 LEU A O 1
ATOM 817 N N . ARG A 1 102 ? -2.857 -36.844 -13.586 1 96.31 102 ARG A N 1
ATOM 818 C CA . ARG A 1 102 ? -4.102 -36.312 -14.125 1 96.31 102 ARG A CA 1
ATOM 819 C C . ARG A 1 102 ? -5.203 -36.312 -13.07 1 96.31 102 ARG A C 1
ATOM 821 O O . ARG A 1 102 ? -5.996 -35.375 -12.992 1 96.31 102 ARG A O 1
ATOM 828 N N . GLN A 1 103 ? -5.227 -37.375 -12.359 1 96.62 103 GLN A N 1
ATOM 829 C CA . GLN A 1 103 ? -6.195 -37.469 -11.266 1 96.62 103 GLN A CA 1
ATOM 830 C C . GLN A 1 103 ? -5.973 -36.344 -10.25 1 96.62 103 GLN A C 1
ATOM 832 O O . GLN A 1 103 ? -6.926 -35.719 -9.789 1 96.62 103 GLN A O 1
ATOM 837 N N . ILE A 1 104 ? -4.734 -36.094 -9.891 1 97.69 104 ILE A N 1
ATOM 838 C CA . ILE A 1 104 ? -4.383 -35.062 -8.945 1 97.69 104 ILE A CA 1
ATOM 839 C C . ILE A 1 104 ? -4.824 -33.688 -9.484 1 97.69 104 ILE A C 1
ATOM 841 O O . ILE A 1 104 ? -5.441 -32.906 -8.766 1 97.69 104 ILE A O 1
ATOM 845 N N . ASP A 1 105 ? -4.559 -33.469 -10.75 1 96.19 105 ASP A N 1
ATOM 846 C CA . ASP A 1 105 ? -4.926 -32.188 -11.367 1 96.19 105 ASP A CA 1
ATOM 847 C C . ASP A 1 105 ? -6.438 -31.969 -11.32 1 96.19 105 ASP A C 1
ATOM 849 O O . ASP A 1 105 ? -6.898 -30.859 -11.086 1 96.19 105 ASP A O 1
ATOM 853 N N . GLN A 1 106 ? -7.156 -33 -11.562 1 94.56 106 GLN A N 1
ATOM 854 C CA . GLN A 1 106 ? -8.609 -32.906 -11.516 1 94.56 106 GLN A CA 1
ATOM 855 C C . GLN A 1 106 ? -9.102 -32.594 -10.109 1 94.56 106 GLN A C 1
ATOM 857 O O . GLN A 1 106 ? -9.969 -31.734 -9.93 1 94.56 106 GLN A O 1
ATOM 862 N N . LEU A 1 107 ? -8.547 -33.25 -9.102 1 95 107 LEU A N 1
ATOM 863 C CA . LEU A 1 107 ? -8.93 -33.031 -7.711 1 95 107 LEU A CA 1
ATOM 864 C C . LEU A 1 107 ? -8.594 -31.594 -7.293 1 95 107 LEU A C 1
ATOM 866 O O . LEU A 1 107 ? -9.391 -30.938 -6.613 1 95 107 LEU A O 1
ATOM 870 N N . GLN A 1 108 ? -7.48 -31.078 -7.73 1 93.88 108 GLN A N 1
ATOM 871 C CA . GLN A 1 108 ? -7.008 -29.766 -7.32 1 93.88 108 GLN A CA 1
ATOM 872 C C . GLN A 1 108 ? -7.828 -28.656 -7.977 1 93.88 108 GLN A C 1
ATOM 874 O O . GLN A 1 108 ? -7.77 -27.5 -7.555 1 93.88 108 GLN A O 1
ATOM 879 N N . SER A 1 109 ? -8.609 -28.984 -9.023 1 89.25 109 SER A N 1
ATOM 880 C CA . SER A 1 109 ? -9.492 -28.031 -9.672 1 89.25 109 SER A CA 1
ATOM 881 C C . SER A 1 109 ? -10.914 -28.109 -9.117 1 89.25 109 SER A C 1
ATOM 883 O O . SER A 1 109 ? -11.82 -27.438 -9.602 1 89.25 109 SER A O 1
ATOM 885 N N . GLY A 1 110 ? -11.039 -28.969 -8.047 1 88.06 110 GLY A N 1
ATOM 886 C CA . GLY A 1 110 ? -12.375 -29.25 -7.543 1 88.06 110 GLY A CA 1
ATOM 887 C C . GLY A 1 110 ? -12.688 -28.5 -6.254 1 88.06 110 GLY A C 1
ATOM 888 O O . GLY A 1 110 ? -12.281 -27.359 -6.074 1 88.06 110 GLY A O 1
ATOM 889 N N . SER A 1 111 ? -13.477 -29.141 -5.379 1 87.81 111 SER A N 1
ATOM 890 C CA . SER A 1 111 ? -13.977 -28.562 -4.133 1 87.81 111 SER A CA 1
ATOM 891 C C . SER A 1 111 ? -12.922 -28.625 -3.033 1 87.81 111 SER A C 1
ATOM 893 O O . SER A 1 111 ? -11.836 -29.172 -3.242 1 87.81 111 SER A O 1
ATOM 895 N N . SER A 1 112 ? -13.273 -28.062 -1.896 1 89.56 112 SER A N 1
ATOM 896 C CA . SER A 1 112 ? -12.391 -28.141 -0.734 1 89.56 112 SER A CA 1
ATOM 897 C C . SER A 1 112 ? -12.117 -29.578 -0.326 1 89.56 112 SER A C 1
ATOM 899 O O . SER A 1 112 ? -11.008 -29.906 0.085 1 89.56 112 SER A O 1
ATOM 901 N N . ALA A 1 113 ? -13.156 -30.375 -0.444 1 91.75 113 ALA A N 1
ATOM 902 C CA . ALA A 1 113 ? -12.984 -31.781 -0.116 1 91.75 113 ALA A CA 1
ATOM 903 C C . ALA A 1 113 ? -12.008 -32.469 -1.083 1 91.75 113 ALA A C 1
ATOM 905 O O . ALA A 1 113 ? -11.195 -33.281 -0.676 1 91.75 113 ALA A O 1
ATOM 906 N N . ASP A 1 114 ? -12.109 -32.031 -2.332 1 94.81 114 ASP A N 1
ATOM 907 C CA . ASP A 1 114 ? -11.203 -32.594 -3.344 1 94.81 114 ASP A CA 1
ATOM 908 C C . ASP A 1 114 ? -9.758 -32.156 -3.072 1 94.81 114 ASP A C 1
ATOM 910 O O . ASP A 1 114 ? -8.828 -32.938 -3.289 1 94.81 114 ASP A O 1
ATOM 914 N N . HIS A 1 115 ? -9.586 -30.984 -2.592 1 95.12 115 HIS A N 1
ATOM 915 C CA . HIS A 1 115 ? -8.25 -30.484 -2.258 1 95.12 115 HIS A CA 1
ATOM 916 C C . HIS A 1 115 ? -7.609 -31.344 -1.164 1 95.12 115 HIS A C 1
ATOM 918 O O . HIS A 1 115 ? -6.418 -31.641 -1.229 1 95.12 115 HIS A O 1
ATOM 924 N N . GLN A 1 116 ? -8.422 -31.672 -0.174 1 96.25 116 GLN A N 1
ATOM 925 C CA . GLN A 1 116 ? -7.938 -32.531 0.906 1 96.25 116 GLN A CA 1
ATOM 926 C C . GLN A 1 116 ? -7.531 -33.906 0.382 1 96.25 116 GLN A C 1
ATOM 928 O O . GLN A 1 116 ? -6.5 -34.438 0.781 1 96.25 116 GLN A O 1
ATOM 933 N N . ASP A 1 117 ? -8.359 -34.406 -0.509 1 97.56 117 ASP A N 1
ATOM 934 C CA . ASP A 1 117 ? -8.055 -35.688 -1.096 1 97.56 117 ASP A CA 1
ATOM 935 C C . ASP A 1 117 ? -6.746 -35.656 -1.883 1 97.56 117 ASP A C 1
ATOM 937 O O . ASP A 1 117 ? -5.914 -36.562 -1.771 1 97.56 117 ASP A O 1
ATOM 941 N N . ALA A 1 118 ? -6.621 -34.625 -2.693 1 97.94 118 ALA A N 1
ATOM 942 C CA . ALA A 1 118 ? -5.387 -34.469 -3.455 1 97.94 118 ALA A CA 1
ATOM 943 C C . ALA A 1 118 ? -4.172 -34.406 -2.529 1 97.94 118 ALA A C 1
ATOM 945 O O . ALA A 1 118 ? -3.152 -35.062 -2.793 1 97.94 118 ALA A O 1
ATOM 946 N N . TYR A 1 119 ? -4.297 -33.688 -1.479 1 98.12 119 TYR A N 1
ATOM 947 C CA . TYR A 1 119 ? -3.209 -33.531 -0.515 1 98.12 119 TYR A CA 1
ATOM 948 C C . TYR A 1 119 ? -2.826 -34.906 0.07 1 98.12 119 TYR A C 1
ATOM 950 O O . TYR A 1 119 ? -1.643 -35.25 0.143 1 98.12 119 TYR A O 1
ATOM 958 N N . ASN A 1 120 ? -3.777 -35.656 0.442 1 97.44 120 ASN A N 1
ATOM 959 C CA . ASN A 1 120 ? -3.535 -36.969 1.04 1 97.44 120 ASN A CA 1
ATOM 960 C C . ASN A 1 120 ? -2.867 -37.938 0.052 1 97.44 120 ASN A C 1
ATOM 962 O O . ASN A 1 120 ? -1.945 -38.656 0.416 1 97.44 120 ASN A O 1
ATOM 966 N N . LEU A 1 121 ? -3.385 -37.875 -1.139 1 97.56 121 LEU A N 1
ATOM 967 C CA . LEU A 1 121 ? -2.801 -38.719 -2.172 1 97.56 121 LEU A CA 1
ATOM 968 C C . LEU A 1 121 ? -1.353 -38.344 -2.443 1 97.56 121 LEU A C 1
ATOM 970 O O . LEU A 1 121 ? -0.49 -39.188 -2.604 1 97.56 121 LEU A O 1
ATOM 974 N N . LEU A 1 122 ? -1.115 -37.062 -2.428 1 97.75 122 LEU A N 1
ATOM 975 C CA . LEU A 1 122 ? 0.215 -36.562 -2.762 1 97.75 122 LEU A CA 1
ATOM 976 C C . LEU A 1 122 ? 1.199 -36.844 -1.63 1 97.75 122 LEU A C 1
ATOM 978 O O . LEU A 1 122 ? 2.365 -37.156 -1.879 1 97.75 122 LEU A O 1
ATOM 982 N N . ILE A 1 123 ? 0.724 -36.656 -0.444 1 95.56 123 ILE A N 1
ATOM 983 C CA . ILE A 1 123 ? 1.583 -36.969 0.692 1 95.56 123 ILE A CA 1
ATOM 984 C C . ILE A 1 123 ? 2.088 -38.406 0.579 1 95.56 123 ILE A C 1
ATOM 986 O O . ILE A 1 123 ? 3.277 -38.656 0.762 1 95.56 123 ILE A O 1
ATOM 990 N N . ASN A 1 124 ? 1.24 -39.281 0.279 1 94.5 124 ASN A N 1
ATOM 991 C CA . ASN A 1 124 ? 1.577 -40.688 0.168 1 94.5 124 ASN A CA 1
ATOM 992 C C . ASN A 1 124 ? 2.51 -40.938 -1.011 1 94.5 124 ASN A C 1
ATOM 994 O O . ASN A 1 124 ? 3.496 -41.688 -0.876 1 94.5 124 ASN A O 1
ATOM 998 N N . LYS A 1 125 ? 2.129 -40.344 -2.121 1 95.56 125 LYS A N 1
ATOM 999 C CA . LYS A 1 125 ? 2.895 -40.625 -3.336 1 95.56 125 LYS A CA 1
ATOM 1000 C C . LYS A 1 125 ? 4.305 -40.031 -3.232 1 95.56 125 LYS A C 1
ATOM 1002 O O . LYS A 1 125 ? 5.266 -40.656 -3.719 1 95.56 125 LYS A O 1
ATOM 1007 N N . THR A 1 126 ? 4.445 -38.906 -2.643 1 93.69 126 THR A N 1
ATOM 1008 C CA . THR A 1 126 ? 5.75 -38.281 -2.527 1 93.69 126 THR A CA 1
ATOM 1009 C C . THR A 1 126 ? 6.648 -39.031 -1.562 1 93.69 126 THR A C 1
ATOM 1011 O O . THR A 1 126 ? 7.875 -39 -1.672 1 93.69 126 THR A O 1
ATOM 1014 N N . ASN A 1 127 ? 6.098 -39.781 -0.676 1 91.38 127 ASN A N 1
ATOM 1015 C CA . ASN A 1 127 ? 6.859 -40.656 0.205 1 91.38 127 ASN A CA 1
ATOM 1016 C C . ASN A 1 127 ? 7.402 -41.844 -0.545 1 91.38 127 ASN A C 1
ATOM 1018 O O . ASN A 1 127 ? 8.406 -42.438 -0.141 1 91.38 127 ASN A O 1
ATOM 1022 N N . GLN A 1 128 ? 6.734 -42.156 -1.641 1 91.19 128 GLN A N 1
ATOM 1023 C CA . GLN A 1 128 ? 7.141 -43.281 -2.459 1 91.19 128 GLN A CA 1
ATOM 1024 C C . GLN A 1 128 ? 8.141 -42.844 -3.533 1 91.19 128 GLN A C 1
ATOM 1026 O O . GLN A 1 128 ? 9.094 -43.594 -3.824 1 91.19 128 GLN A O 1
ATOM 1031 N N . ILE A 1 129 ? 7.875 -41.656 -4.051 1 90.06 129 ILE A N 1
ATOM 1032 C CA . ILE A 1 129 ? 8.711 -41.094 -5.109 1 90.06 129 ILE A CA 1
ATOM 1033 C C . ILE A 1 129 ? 9.297 -39.781 -4.652 1 90.06 129 ILE A C 1
ATOM 1035 O O . ILE A 1 129 ? 8.57 -38.781 -4.547 1 90.06 129 ILE A O 1
ATOM 1039 N N . HIS A 1 130 ? 10.594 -39.625 -4.43 1 81.62 130 HIS A N 1
ATOM 1040 C CA . HIS A 1 130 ? 11.117 -38.438 -3.752 1 81.62 130 HIS A CA 1
ATOM 1041 C C . HIS A 1 130 ? 11.75 -37.469 -4.742 1 81.62 130 HIS A C 1
ATOM 1043 O O . HIS A 1 130 ? 11.875 -36.25 -4.457 1 81.62 130 HIS A O 1
ATOM 1049 N N . ASP A 1 131 ? 11.984 -37.75 -5.949 1 89.5 131 ASP A N 1
ATOM 1050 C CA . ASP A 1 131 ? 12.773 -36.875 -6.816 1 89.5 131 ASP A CA 1
ATOM 1051 C C . ASP A 1 131 ? 12.062 -36.656 -8.148 1 89.5 131 ASP A C 1
ATOM 1053 O O . ASP A 1 131 ? 12.656 -36.812 -9.211 1 89.5 131 ASP A O 1
ATOM 1057 N N . ASN A 1 132 ? 10.883 -36.25 -7.969 1 96.06 132 ASN A N 1
ATOM 1058 C CA . ASN A 1 132 ? 10.109 -35.938 -9.164 1 96.06 132 ASN A CA 1
ATOM 1059 C C . ASN A 1 132 ? 9.508 -34.531 -9.086 1 96.06 132 ASN A C 1
ATOM 1061 O O . ASN A 1 132 ? 8.602 -34.281 -8.289 1 96.06 132 ASN A O 1
ATOM 1065 N N . ALA A 1 133 ? 10.023 -33.656 -9.875 1 97.56 133 ALA A N 1
ATOM 1066 C CA . ALA A 1 133 ? 9.641 -32.25 -9.836 1 97.56 133 ALA A CA 1
ATOM 1067 C C . ALA A 1 133 ? 8.156 -32.094 -10.133 1 97.56 133 ALA A C 1
ATOM 1069 O O . ALA A 1 133 ? 7.496 -31.219 -9.555 1 97.56 133 ALA A O 1
ATOM 1070 N N . GLU A 1 134 ? 7.629 -32.938 -11.023 1 97.5 134 GLU A N 1
ATOM 1071 C CA . GLU A 1 134 ? 6.215 -32.875 -11.383 1 97.5 134 GLU A CA 1
ATOM 1072 C C . GLU A 1 134 ? 5.32 -33.188 -10.188 1 97.5 134 GLU A C 1
ATOM 1074 O O . GLU A 1 134 ? 4.301 -32.531 -9.977 1 97.5 134 GLU A O 1
ATOM 1079 N N . LEU A 1 135 ? 5.801 -34.125 -9.516 1 97.5 135 LEU A N 1
ATOM 1080 C CA . LEU A 1 135 ? 5.062 -34.5 -8.32 1 97.5 135 LEU A CA 1
ATOM 1081 C C . LEU A 1 135 ? 5.172 -33.438 -7.238 1 97.5 135 LEU A C 1
ATOM 1083 O O . LEU A 1 135 ? 4.176 -33.094 -6.605 1 97.5 135 LEU A O 1
ATOM 1087 N N . LEU A 1 136 ? 6.277 -32.875 -7.117 1 98 136 LEU A N 1
ATOM 1088 C CA . LEU A 1 136 ? 6.57 -32 -5.996 1 98 136 LEU A CA 1
ATOM 1089 C C . LEU A 1 136 ? 5.867 -30.656 -6.168 1 98 136 LEU A C 1
ATOM 1091 O O . LEU A 1 136 ? 5.367 -30.078 -5.195 1 98 136 LEU A O 1
ATOM 1095 N N . TRP A 1 137 ? 5.883 -30.109 -7.395 1 98.31 137 TRP A N 1
ATOM 1096 C CA . TRP A 1 137 ? 5.203 -28.812 -7.496 1 98.31 137 TRP A CA 1
ATOM 1097 C C . TRP A 1 137 ? 3.699 -28.984 -7.309 1 98.31 137 TRP A C 1
ATOM 1099 O O . TRP A 1 137 ? 3.031 -28.078 -6.785 1 98.31 137 TRP A O 1
ATOM 1109 N N . ARG A 1 138 ? 3.15 -30.172 -7.668 1 98.38 138 ARG A N 1
ATOM 1110 C CA . ARG A 1 138 ? 1.742 -30.438 -7.402 1 98.38 138 ARG A CA 1
ATOM 1111 C C . ARG A 1 138 ? 1.483 -30.562 -5.906 1 98.38 138 ARG A C 1
ATOM 1113 O O . ARG A 1 138 ? 0.421 -30.172 -5.418 1 98.38 138 ARG A O 1
ATOM 1120 N N . PHE A 1 139 ? 2.465 -31.125 -5.238 1 98.5 139 PHE A N 1
ATOM 1121 C CA . PHE A 1 139 ? 2.357 -31.219 -3.789 1 98.5 139 PHE A CA 1
ATOM 1122 C C . PHE A 1 139 ? 2.408 -29.844 -3.145 1 98.5 139 PHE A C 1
ATOM 1124 O O . PHE A 1 139 ? 1.626 -29.547 -2.24 1 98.5 139 PHE A O 1
ATOM 1131 N N . ALA A 1 140 ? 3.27 -29.016 -3.588 1 98.69 140 ALA A N 1
ATOM 1132 C CA . ALA A 1 140 ? 3.342 -27.625 -3.113 1 98.69 140 ALA A CA 1
ATOM 1133 C C . ALA A 1 140 ? 2.016 -26.906 -3.328 1 98.69 140 ALA A C 1
ATOM 1135 O O . ALA A 1 140 ? 1.537 -26.203 -2.441 1 98.69 140 ALA A O 1
ATOM 1136 N N . LYS A 1 141 ? 1.453 -27.094 -4.504 1 98.19 141 LYS A N 1
ATOM 1137 C CA . LYS A 1 141 ? 0.141 -26.531 -4.801 1 98.19 141 LYS A CA 1
ATOM 1138 C C . LYS A 1 141 ? -0.906 -27 -3.801 1 98.19 141 LYS A C 1
ATOM 1140 O O . LYS A 1 141 ? -1.723 -26.219 -3.322 1 98.19 141 LYS A O 1
ATOM 1145 N N . SER A 1 142 ? -0.856 -28.266 -3.523 1 98.19 142 SER A N 1
ATOM 1146 C CA . SER A 1 142 ? -1.803 -28.812 -2.559 1 98.19 142 SER A CA 1
ATOM 1147 C C . SER A 1 142 ? -1.598 -28.203 -1.176 1 98.19 142 SER A C 1
ATOM 1149 O O . SER A 1 142 ? -2.564 -27.953 -0.453 1 98.19 142 SER A O 1
ATOM 1151 N N . GLN A 1 143 ? -0.43 -27.984 -0.805 1 98.31 143 GLN A N 1
ATOM 1152 C CA . GLN A 1 143 ? -0.132 -27.375 0.483 1 98.31 143 GLN A CA 1
ATOM 1153 C C . GLN A 1 143 ? -0.645 -25.938 0.537 1 98.31 143 GLN A C 1
ATOM 1155 O O . GLN A 1 143 ? -1.124 -25.484 1.578 1 98.31 143 GLN A O 1
ATOM 1160 N N . TYR A 1 144 ? -0.553 -25.25 -0.553 1 97.56 144 TYR A N 1
ATOM 1161 C CA . TYR A 1 144 ? -1.168 -23.922 -0.659 1 97.56 144 TYR A CA 1
ATOM 1162 C C . TYR A 1 144 ? -2.674 -24.016 -0.444 1 97.56 144 TYR A C 1
ATOM 1164 O O . TYR A 1 144 ? -3.24 -23.234 0.324 1 97.56 144 TYR A O 1
ATOM 1172 N N . GLN A 1 145 ? -3.264 -24.969 -1.118 1 95.75 145 GLN A N 1
ATOM 1173 C CA . GLN A 1 145 ? -4.715 -25.109 -1.048 1 95.75 145 GLN A CA 1
ATOM 1174 C C . GLN A 1 145 ? -5.168 -25.469 0.365 1 95.75 145 GLN A C 1
ATOM 1176 O O . GLN A 1 145 ? -6.184 -24.953 0.843 1 95.75 145 GLN A O 1
ATOM 1181 N N . ILE A 1 146 ? -4.395 -26.297 1.012 1 97.06 146 ILE A N 1
ATOM 1182 C CA . ILE A 1 146 ? -4.703 -26.641 2.398 1 97.06 146 ILE A CA 1
ATOM 1183 C C . ILE A 1 146 ? -4.527 -25.406 3.275 1 97.06 146 ILE A C 1
ATOM 1185 O O . ILE A 1 146 ? -5.309 -25.172 4.203 1 97.06 146 ILE A O 1
ATOM 1189 N N . SER A 1 147 ? -3.5 -24.609 3.002 1 96.88 147 SER A N 1
ATOM 1190 C CA . SER A 1 147 ? -3.303 -23.375 3.754 1 96.88 147 SER A CA 1
ATOM 1191 C C . SER A 1 147 ? -4.516 -22.469 3.639 1 96.88 147 SER A C 1
ATOM 1193 O O . SER A 1 147 ? -4.906 -21.812 4.613 1 96.88 147 SER A O 1
ATOM 1195 N N . CYS A 1 148 ? -5.098 -22.391 2.5 1 92.81 148 CYS A N 1
ATOM 1196 C CA . CYS A 1 148 ? -6.297 -21.578 2.305 1 92.81 148 CYS A CA 1
ATOM 1197 C C . CYS A 1 148 ? -7.449 -22.094 3.16 1 92.81 148 CYS A C 1
ATOM 1199 O O . CYS A 1 148 ? -8.195 -21.312 3.742 1 92.81 148 CYS A O 1
ATOM 1201 N N . LEU A 1 149 ? -7.547 -23.422 3.201 1 93.25 149 LEU A N 1
ATOM 1202 C CA . LEU A 1 149 ? -8.602 -24.016 4.016 1 93.25 149 LEU A CA 1
ATOM 1203 C C . LEU A 1 149 ? -8.391 -23.703 5.492 1 93.25 149 LEU A C 1
ATOM 1205 O O . LEU A 1 149 ? -9.352 -23.422 6.215 1 93.25 149 LEU A O 1
ATOM 1209 N N . LYS A 1 150 ? -7.164 -23.719 5.871 1 95.69 150 LYS A N 1
ATOM 1210 C CA . LYS A 1 150 ? -6.852 -23.406 7.262 1 95.69 150 LYS A CA 1
ATOM 1211 C C . LYS A 1 150 ? -7.184 -21.953 7.586 1 95.69 150 LYS A C 1
ATOM 1213 O O . LYS A 1 150 ? -7.684 -21.656 8.672 1 95.69 150 LYS A O 1
ATOM 1218 N N . GLU A 1 151 ? -6.922 -21.078 6.676 1 90.44 151 GLU A N 1
ATOM 1219 C CA . GLU A 1 151 ? -7.242 -19.672 6.855 1 90.44 151 GLU A CA 1
ATOM 1220 C C . GLU A 1 151 ? -8.742 -19.453 7.008 1 90.44 151 GLU A C 1
ATOM 1222 O O . GLU A 1 151 ? -9.188 -18.719 7.887 1 90.44 151 GLU A O 1
ATOM 1227 N N . LYS A 1 152 ? -9.477 -20.109 6.188 1 87.88 152 LYS A N 1
ATOM 1228 C CA . LYS A 1 152 ? -10.93 -20.016 6.246 1 87.88 152 LYS A CA 1
ATOM 1229 C C . LYS A 1 152 ? -11.453 -20.5 7.594 1 87.88 152 LYS A C 1
ATOM 1231 O O . LYS A 1 152 ? -12.453 -19.984 8.102 1 87.88 152 LYS A O 1
ATOM 1236 N N . ALA A 1 153 ? -10.773 -21.422 8.133 1 92.62 153 ALA A N 1
ATOM 1237 C CA . ALA A 1 153 ? -11.172 -22 9.414 1 92.62 153 ALA A CA 1
ATOM 1238 C C . ALA A 1 153 ? -10.68 -21.141 10.57 1 92.62 153 ALA A C 1
ATOM 1240 O O . ALA A 1 153 ? -10.93 -21.453 11.742 1 92.62 153 ALA A O 1
ATOM 1241 N N . GLY A 1 154 ? -9.961 -20.156 10.312 1 90.69 154 GLY A N 1
ATOM 1242 C CA . GLY A 1 154 ? -9.5 -19.234 11.344 1 90.69 154 GLY A CA 1
ATOM 1243 C C . GLY A 1 154 ? -8.25 -19.719 12.055 1 90.69 154 GLY A C 1
ATOM 1244 O O . GLY A 1 154 ? -7.922 -19.219 13.141 1 90.69 154 GLY A O 1
ATOM 1245 N N . ASP A 1 155 ? -7.609 -20.672 11.461 1 94.75 155 ASP A N 1
ATOM 1246 C CA . ASP A 1 155 ? -6.383 -21.219 12.047 1 94.75 155 ASP A CA 1
ATOM 1247 C C . ASP A 1 155 ? -5.148 -20.594 11.398 1 94.75 155 ASP A C 1
ATOM 1249 O O . ASP A 1 155 ? -4.508 -21.203 10.547 1 94.75 155 ASP A O 1
ATOM 1253 N N . SER A 1 156 ? -4.742 -19.469 11.867 1 91.69 156 SER A N 1
ATOM 1254 C CA . SER A 1 156 ? -3.668 -18.688 11.266 1 91.69 156 SER A CA 1
ATOM 1255 C C . SER A 1 156 ? -2.324 -19.391 11.398 1 91.69 156 SER A C 1
ATOM 1257 O O . SER A 1 156 ? -1.498 -19.344 10.484 1 91.69 156 SER A O 1
ATOM 1259 N N . GLU A 1 157 ? -2.109 -20.016 12.453 1 95.62 157 GLU A N 1
ATOM 1260 C CA . GLU A 1 157 ? -0.836 -20.703 12.664 1 95.62 157 GLU A CA 1
ATOM 1261 C C . GLU A 1 157 ? -0.668 -21.875 11.711 1 95.62 157 GLU A C 1
ATOM 1263 O O . GLU A 1 157 ? 0.394 -22.047 11.109 1 95.62 157 GLU A O 1
ATOM 1268 N N . ALA A 1 158 ? -1.724 -22.656 11.617 1 96.62 158 ALA A N 1
ATOM 1269 C CA . ALA A 1 158 ? -1.678 -23.781 10.695 1 96.62 158 ALA A CA 1
ATOM 1270 C C . ALA A 1 158 ? -1.527 -23.312 9.25 1 96.62 158 ALA A C 1
ATOM 1272 O O . ALA A 1 158 ? -0.857 -23.953 8.445 1 96.62 158 ALA A O 1
ATOM 1273 N N . GLN A 1 159 ? -2.203 -22.266 8.977 1 96.88 159 GLN A N 1
ATOM 1274 C CA . GLN A 1 159 ? -2.078 -21.672 7.652 1 96.88 159 GLN A CA 1
ATOM 1275 C C . GLN A 1 159 ? -0.627 -21.297 7.348 1 96.88 159 GLN A C 1
ATOM 1277 O O . GLN A 1 159 ? -0.105 -21.656 6.285 1 96.88 159 GLN A O 1
ATOM 1282 N N . LYS A 1 160 ? 0.004 -20.672 8.258 1 96.56 160 LYS A N 1
ATOM 1283 C CA . LYS A 1 160 ? 1.393 -20.25 8.102 1 96.56 160 LYS A CA 1
ATOM 1284 C C . LYS A 1 160 ? 2.316 -21.453 7.938 1 96.56 160 LYS A C 1
ATOM 1286 O O . LYS A 1 160 ? 3.201 -21.453 7.078 1 96.56 160 LYS A O 1
ATOM 1291 N N . LEU A 1 161 ? 2.092 -22.422 8.695 1 97.75 161 LEU A N 1
ATOM 1292 C CA . LEU A 1 161 ? 2.916 -23.625 8.633 1 97.75 161 LEU A CA 1
ATOM 1293 C C . LEU A 1 161 ? 2.789 -24.297 7.273 1 97.75 161 LEU A C 1
ATOM 1295 O O . LEU A 1 161 ? 3.789 -24.719 6.688 1 97.75 161 LEU A O 1
ATOM 1299 N N . MET A 1 162 ? 1.604 -24.406 6.855 1 98.06 162 MET A N 1
ATOM 1300 C CA . MET A 1 162 ? 1.377 -25.062 5.566 1 98.06 162 MET A CA 1
ATOM 1301 C C . MET A 1 162 ? 2.041 -24.281 4.441 1 98.06 162 MET A C 1
ATOM 1303 O O . MET A 1 162 ? 2.586 -24.859 3.504 1 98.06 162 MET A O 1
ATOM 1307 N N . LEU A 1 163 ? 2.021 -22.984 4.508 1 98.19 163 LEU A N 1
ATOM 1308 C CA . LEU A 1 163 ? 2.682 -22.141 3.51 1 98.19 163 LEU A CA 1
ATOM 1309 C C . LEU A 1 163 ? 4.188 -22.375 3.52 1 98.19 163 LEU A C 1
ATOM 1311 O O . LEU A 1 163 ? 4.805 -22.516 2.461 1 98.19 163 LEU A O 1
ATOM 1315 N N . LEU A 1 164 ? 4.754 -22.484 4.68 1 98.5 164 LEU A N 1
ATOM 1316 C CA . LEU A 1 164 ? 6.195 -22.688 4.793 1 98.5 164 LEU A CA 1
ATOM 1317 C C . LEU A 1 164 ? 6.59 -24.062 4.25 1 98.5 164 LEU A C 1
ATOM 1319 O O . LEU A 1 164 ? 7.602 -24.188 3.561 1 98.5 164 LEU A O 1
ATOM 1323 N N . LYS A 1 165 ? 5.754 -25 4.516 1 98.56 165 LYS A N 1
ATOM 1324 C CA . LYS A 1 165 ? 5.992 -26.328 3.949 1 98.56 165 LYS A CA 1
ATOM 1325 C C . LYS A 1 165 ? 5.93 -26.297 2.426 1 98.56 165 LYS A C 1
ATOM 1327 O O . LYS A 1 165 ? 6.758 -26.906 1.75 1 98.56 165 LYS A O 1
ATOM 1332 N N . GLY A 1 166 ? 4.922 -25.594 1.959 1 98.81 166 GLY A N 1
ATOM 1333 C CA . GLY A 1 166 ? 4.785 -25.469 0.517 1 98.81 166 GLY A CA 1
ATOM 1334 C C . GLY A 1 166 ? 5.973 -24.781 -0.136 1 98.81 166 GLY A C 1
ATOM 1335 O O . GLY A 1 166 ? 6.426 -25.203 -1.203 1 98.81 166 GLY A O 1
ATOM 1336 N N . ILE A 1 167 ? 6.488 -23.797 0.492 1 98.81 167 ILE A N 1
ATOM 1337 C CA . ILE A 1 167 ? 7.652 -23.078 -0.014 1 98.81 167 ILE A CA 1
ATOM 1338 C C . ILE A 1 167 ? 8.844 -24.031 -0.099 1 98.81 167 ILE A C 1
ATOM 1340 O O . ILE A 1 167 ? 9.531 -24.078 -1.122 1 98.81 167 ILE A O 1
ATOM 1344 N N . ASP A 1 168 ? 9.023 -24.797 0.907 1 98.62 168 ASP A N 1
ATOM 1345 C CA . ASP A 1 168 ? 10.117 -25.766 0.926 1 98.62 168 ASP A CA 1
ATOM 1346 C C . ASP A 1 168 ? 9.945 -26.812 -0.165 1 98.62 168 ASP A C 1
ATOM 1348 O O . ASP A 1 168 ? 10.906 -27.172 -0.853 1 98.62 168 ASP A O 1
ATOM 1352 N N . THR A 1 169 ? 8.742 -27.281 -0.292 1 98.56 169 THR A N 1
ATOM 1353 C CA . THR A 1 169 ? 8.438 -28.312 -1.289 1 98.56 169 THR A CA 1
ATOM 1354 C C . THR A 1 169 ? 8.68 -27.781 -2.699 1 98.56 169 THR A C 1
ATOM 1356 O O . THR A 1 169 ? 9.281 -28.453 -3.531 1 98.56 169 THR A O 1
ATOM 1359 N N . ALA A 1 170 ? 8.219 -26.562 -2.955 1 98.75 170 ALA A N 1
ATOM 1360 C CA . ALA A 1 170 ? 8.422 -25.953 -4.266 1 98.75 170 ALA A CA 1
ATOM 1361 C C . ALA A 1 170 ? 9.906 -25.719 -4.535 1 98.75 170 ALA A C 1
ATOM 1363 O O . ALA A 1 170 ? 10.383 -25.906 -5.656 1 98.75 170 ALA A O 1
ATOM 1364 N N . LYS A 1 171 ? 10.602 -25.312 -3.527 1 98.62 171 LYS A N 1
ATOM 1365 C CA . LYS A 1 171 ? 12.039 -25.125 -3.662 1 98.62 171 LYS A CA 1
ATOM 1366 C C . LYS A 1 171 ? 12.734 -26.422 -4.035 1 98.62 171 LYS A C 1
ATOM 1368 O O . LYS A 1 171 ? 13.617 -26.438 -4.898 1 98.62 171 LYS A O 1
ATOM 1373 N N . GLU A 1 172 ? 12.344 -27.438 -3.408 1 98.19 172 GLU A N 1
ATOM 1374 C CA . GLU A 1 172 ? 12.891 -28.766 -3.721 1 98.19 172 GLU A CA 1
ATOM 1375 C C . GLU A 1 172 ? 12.602 -29.141 -5.168 1 98.19 172 GLU A C 1
ATOM 1377 O O . GLU A 1 172 ? 13.469 -29.703 -5.852 1 98.19 172 GLU A O 1
ATOM 1382 N N . ALA A 1 173 ? 11.391 -28.875 -5.602 1 98.56 173 ALA A N 1
ATOM 1383 C CA . ALA A 1 173 ? 11.047 -29.156 -6.988 1 98.56 173 ALA A CA 1
ATOM 1384 C C . ALA A 1 173 ? 11.984 -28.438 -7.953 1 98.56 173 ALA A C 1
ATOM 1386 O O . ALA A 1 173 ? 12.438 -29.031 -8.938 1 98.56 173 ALA A O 1
ATOM 1387 N N . ILE A 1 174 ? 12.328 -27.203 -7.688 1 98.62 174 ILE A N 1
ATOM 1388 C CA . ILE A 1 174 ? 13.219 -26.406 -8.523 1 98.62 174 ILE A CA 1
ATOM 1389 C C . ILE A 1 174 ? 14.625 -26.984 -8.484 1 98.62 174 ILE A C 1
ATOM 1391 O O . ILE A 1 174 ? 15.305 -27.047 -9.516 1 98.62 174 ILE A O 1
ATOM 1395 N N . GLU A 1 175 ? 15.047 -27.406 -7.328 1 98.19 175 GLU A N 1
ATOM 1396 C CA . GLU A 1 175 ? 16.375 -28 -7.18 1 98.19 175 GLU A CA 1
ATOM 1397 C C . GLU A 1 175 ? 16.5 -29.281 -7.996 1 98.19 175 GLU A C 1
ATOM 1399 O O . GLU A 1 175 ? 17.562 -29.562 -8.555 1 98.19 175 GLU A O 1
ATOM 1404 N N . ILE A 1 176 ? 15.461 -30.016 -8.062 1 97.81 176 ILE A N 1
ATOM 1405 C CA . ILE A 1 176 ? 15.445 -31.266 -8.805 1 97.81 176 ILE A CA 1
ATOM 1406 C C . ILE A 1 176 ? 15.43 -30.984 -10.305 1 97.81 176 ILE A C 1
ATOM 1408 O O . ILE A 1 176 ? 16.125 -31.656 -11.078 1 97.81 176 ILE A O 1
ATOM 1412 N N . ASP A 1 177 ? 14.578 -30.016 -10.742 1 98.19 177 ASP A N 1
ATOM 1413 C CA . ASP A 1 177 ? 14.484 -29.625 -12.141 1 98.19 177 ASP A CA 1
ATOM 1414 C C . ASP A 1 177 ? 14.32 -28.109 -12.281 1 98.19 177 ASP A C 1
ATOM 1416 O O . ASP A 1 177 ? 13.195 -27.609 -12.32 1 98.19 177 ASP A O 1
ATOM 1420 N N . GLU A 1 178 ? 15.352 -27.422 -12.453 1 97.94 178 GLU A N 1
ATOM 1421 C CA . GLU A 1 178 ? 15.359 -25.969 -12.531 1 97.94 178 GLU A CA 1
ATOM 1422 C C . GLU A 1 178 ? 14.625 -25.484 -13.773 1 97.94 178 GLU A C 1
ATOM 1424 O O . GLU A 1 178 ? 14.25 -24.312 -13.859 1 97.94 178 GLU A O 1
ATOM 1429 N N . THR A 1 179 ? 14.383 -26.391 -14.727 1 98.19 179 THR A N 1
ATOM 1430 C CA . THR A 1 179 ? 13.773 -25.969 -15.984 1 98.19 179 THR A CA 1
ATOM 1431 C C . THR A 1 179 ? 12.266 -26.172 -15.945 1 98.19 179 THR A C 1
ATOM 1433 O O . THR A 1 179 ? 11.578 -25.969 -16.953 1 98.19 179 THR A O 1
ATOM 1436 N N . ASN A 1 180 ? 11.805 -26.609 -14.82 1 98.19 180 ASN A N 1
ATOM 1437 C CA . ASN A 1 180 ? 10.367 -26.766 -14.656 1 98.19 180 ASN A CA 1
ATOM 1438 C C . ASN A 1 180 ? 9.695 -25.422 -14.328 1 98.19 180 ASN A C 1
ATOM 1440 O O . ASN A 1 180 ? 9.766 -24.969 -13.188 1 98.19 180 ASN A O 1
ATOM 1444 N N . TYR A 1 181 ? 9.008 -24.797 -15.32 1 98.44 181 TYR A N 1
ATOM 1445 C CA . TYR A 1 181 ? 8.445 -23.453 -15.133 1 98.44 181 TYR A CA 1
ATOM 1446 C C . TYR A 1 181 ? 7.305 -23.484 -14.117 1 98.44 181 TYR A C 1
ATOM 1448 O O . TYR A 1 181 ? 7.051 -22.484 -13.438 1 98.44 181 TYR A O 1
ATOM 1456 N N . ARG A 1 182 ? 6.691 -24.656 -13.945 1 98.5 182 ARG A N 1
ATOM 1457 C CA . ARG A 1 182 ? 5.602 -24.766 -12.984 1 98.5 182 ARG A CA 1
ATOM 1458 C C . ARG A 1 182 ? 6.129 -24.734 -11.555 1 98.5 182 ARG A C 1
ATOM 1460 O O . ARG A 1 182 ? 5.496 -24.172 -10.656 1 98.5 182 ARG A O 1
ATOM 1467 N N . ALA A 1 183 ? 7.246 -25.359 -11.352 1 98.75 183 ALA A N 1
ATOM 1468 C CA . ALA A 1 183 ? 7.883 -25.312 -10.039 1 98.75 183 ALA A CA 1
ATOM 1469 C C . ALA A 1 183 ? 8.219 -23.891 -9.641 1 98.75 183 ALA A C 1
ATOM 1471 O O . ALA A 1 183 ? 7.98 -23.484 -8.5 1 98.75 183 ALA A O 1
ATOM 1472 N N . HIS A 1 184 ? 8.711 -23.094 -10.57 1 98.88 184 HIS A N 1
ATOM 1473 C CA . HIS A 1 184 ? 8.984 -21.688 -10.328 1 98.88 184 HIS A CA 1
ATOM 1474 C C . HIS A 1 184 ? 7.699 -20.922 -10.016 1 98.88 184 HIS A C 1
ATOM 1476 O O . HIS A 1 184 ? 7.68 -20.078 -9.117 1 98.88 184 HIS A O 1
ATOM 1482 N N . GLN A 1 185 ? 6.652 -21.234 -10.766 1 98.69 185 GLN A N 1
ATOM 1483 C CA . GLN A 1 18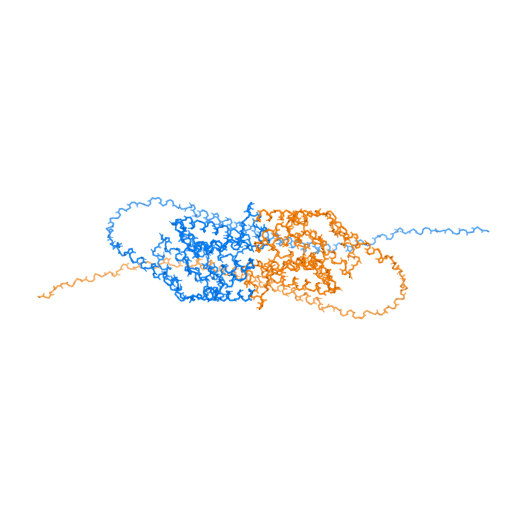5 ? 5.367 -20.578 -10.547 1 98.69 185 GLN A CA 1
ATOM 1484 C C . GLN A 1 185 ? 4.863 -20.812 -9.125 1 98.69 185 GLN A C 1
ATOM 1486 O O . GLN A 1 185 ? 4.508 -19.859 -8.422 1 98.69 185 GLN A O 1
ATOM 1491 N N . TRP A 1 186 ? 4.887 -22 -8.695 1 98.62 186 TRP A N 1
ATOM 1492 C CA . TRP A 1 186 ? 4.289 -22.312 -7.402 1 98.62 186 TRP A CA 1
ATOM 1493 C C . TRP A 1 186 ? 5.184 -21.859 -6.254 1 98.62 186 TRP A C 1
ATOM 1495 O O . TRP A 1 186 ? 4.695 -21.484 -5.184 1 98.62 186 TRP A O 1
ATOM 1505 N N . TYR A 1 187 ? 6.5 -21.844 -6.496 1 98.81 187 TYR A N 1
ATOM 1506 C CA . TYR A 1 187 ? 7.367 -21.203 -5.516 1 98.81 187 TYR A CA 1
ATOM 1507 C C . TYR A 1 187 ? 7.008 -19.734 -5.34 1 98.81 187 TYR A C 1
ATOM 1509 O O . TYR A 1 187 ? 6.836 -19.266 -4.211 1 98.81 187 TYR A O 1
ATOM 1517 N N . ALA A 1 188 ? 6.793 -19.047 -6.457 1 98.69 188 ALA A N 1
ATOM 1518 C CA . ALA A 1 188 ? 6.438 -17.625 -6.434 1 98.69 188 ALA A CA 1
ATOM 1519 C C . ALA A 1 188 ? 5.082 -17.422 -5.766 1 98.69 188 ALA A C 1
ATOM 1521 O O . ALA A 1 188 ? 4.941 -16.547 -4.902 1 98.69 188 ALA A O 1
ATOM 1522 N N . ILE A 1 189 ? 4.129 -18.203 -6.09 1 97.94 189 ILE A N 1
ATOM 1523 C CA . ILE A 1 189 ? 2.787 -18.094 -5.5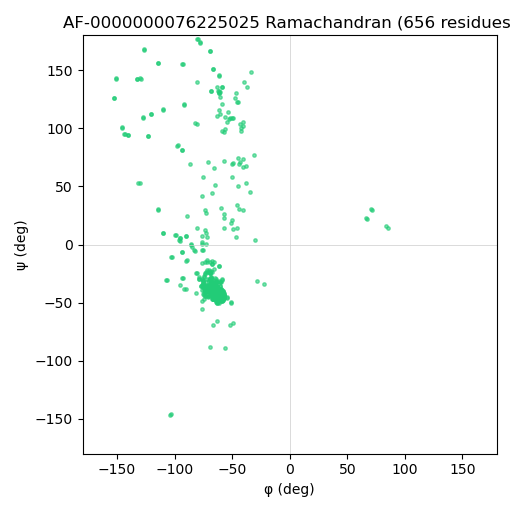27 1 97.94 189 ILE A CA 1
ATOM 1524 C C . ILE A 1 189 ? 2.848 -18.234 -4.012 1 97.94 189 ILE A C 1
ATOM 1526 O O . ILE A 1 189 ? 2.256 -17.453 -3.277 1 97.94 189 ILE A O 1
ATOM 1530 N N . LEU A 1 190 ? 3.619 -19.203 -3.598 1 98.44 190 LEU A N 1
ATOM 1531 C CA . LEU A 1 190 ? 3.686 -19.5 -2.174 1 98.44 190 LEU A CA 1
ATOM 1532 C C . LEU A 1 190 ? 4.418 -18.406 -1.416 1 98.44 190 LEU A C 1
ATOM 1534 O O . LEU A 1 190 ? 3.961 -17.953 -0.359 1 98.44 190 LEU A O 1
ATOM 1538 N N . ILE A 1 191 ? 5.531 -17.922 -1.926 1 97.5 191 ILE A N 1
ATOM 1539 C CA . ILE A 1 191 ? 6.242 -16.859 -1.217 1 97.5 191 ILE A CA 1
ATOM 1540 C C . ILE A 1 191 ? 5.426 -15.57 -1.261 1 97.5 191 ILE A C 1
ATOM 1542 O O . ILE A 1 191 ? 5.422 -14.797 -0.301 1 97.5 191 ILE A O 1
ATOM 1546 N N . GLY A 1 192 ? 4.699 -15.305 -2.361 1 95.62 192 GLY A N 1
ATOM 1547 C CA . GLY A 1 192 ? 3.807 -14.164 -2.447 1 95.62 192 GLY A CA 1
ATOM 1548 C C . GLY A 1 192 ? 2.682 -14.203 -1.431 1 95.62 192 GLY A C 1
ATOM 1549 O O . GLY A 1 192 ? 2.361 -13.188 -0.808 1 95.62 192 GLY A O 1
ATOM 1550 N N . THR A 1 193 ? 2.127 -15.359 -1.287 1 94.31 193 THR A N 1
ATOM 1551 C CA . THR A 1 193 ? 1.037 -15.523 -0.333 1 94.31 193 THR A CA 1
ATOM 1552 C C . THR A 1 193 ? 1.542 -15.359 1.099 1 94.31 193 THR A C 1
ATOM 1554 O O . THR A 1 193 ? 0.824 -14.844 1.96 1 94.31 193 THR A O 1
ATOM 1557 N N . ASN A 1 194 ? 2.734 -15.734 1.359 1 95.38 194 ASN A N 1
ATOM 1558 C CA . ASN A 1 194 ? 3.309 -15.695 2.699 1 95.38 194 ASN A CA 1
ATOM 1559 C C . ASN A 1 194 ? 3.688 -14.273 3.1 1 95.38 194 ASN A C 1
ATOM 1561 O O . ASN A 1 194 ? 4.043 -14.023 4.254 1 95.38 194 ASN A O 1
ATOM 1565 N N . THR A 1 195 ? 3.566 -13.281 2.234 1 91.81 195 THR A N 1
ATOM 1566 C CA . THR A 1 195 ? 3.988 -11.906 2.502 1 91.81 195 THR A CA 1
ATOM 1567 C C . THR A 1 195 ? 3.176 -11.305 3.645 1 91.81 195 THR A C 1
ATOM 1569 O O . THR A 1 195 ? 3.678 -10.469 4.395 1 91.81 195 THR A O 1
ATOM 1572 N N . LYS A 1 196 ? 1.949 -11.711 3.752 1 86.56 196 LYS A N 1
ATOM 1573 C CA . LYS A 1 196 ? 1.083 -11.172 4.793 1 86.56 196 LYS A CA 1
ATOM 1574 C C . LYS A 1 196 ? 1.632 -11.477 6.184 1 86.56 196 LYS A C 1
ATOM 1576 O O . LYS A 1 196 ? 1.245 -10.836 7.164 1 86.56 196 LYS A O 1
ATOM 1581 N N . ASN A 1 197 ? 2.545 -12.484 6.242 1 88.69 197 ASN A N 1
ATOM 1582 C CA . ASN A 1 197 ? 3.111 -12.914 7.516 1 88.69 197 ASN A CA 1
ATOM 1583 C C . ASN A 1 197 ? 4.496 -12.312 7.746 1 88.69 197 ASN A C 1
ATOM 1585 O O . ASN A 1 197 ? 5.188 -12.672 8.695 1 88.69 197 ASN A O 1
ATOM 1589 N N . LEU A 1 198 ? 4.906 -11.391 6.898 1 90.75 198 LEU A N 1
ATOM 1590 C CA . LEU A 1 198 ? 6.266 -10.859 6.938 1 90.75 198 LEU A CA 1
ATOM 1591 C C . LEU A 1 198 ? 6.258 -9.383 7.316 1 90.75 198 LEU A C 1
ATOM 1593 O O . LEU A 1 198 ? 5.238 -8.711 7.18 1 90.75 198 LEU A O 1
ATOM 1597 N N . ASP A 1 199 ? 7.387 -8.977 7.836 1 89.12 199 ASP A N 1
ATOM 1598 C CA . ASP A 1 199 ? 7.547 -7.543 8.055 1 89.12 199 ASP A CA 1
ATOM 1599 C C . ASP A 1 199 ? 7.875 -6.82 6.75 1 89.12 199 ASP A C 1
ATOM 1601 O O . ASP A 1 199 ? 8.031 -7.457 5.703 1 89.12 199 ASP A O 1
ATOM 1605 N N . ASN A 1 200 ? 7.926 -5.555 6.746 1 87.5 200 ASN A N 1
ATOM 1606 C CA . ASN A 1 200 ? 8.039 -4.746 5.539 1 87.5 200 ASN A CA 1
ATOM 1607 C C . ASN A 1 200 ? 9.32 -5.051 4.77 1 87.5 200 ASN A C 1
ATOM 1609 O O . ASN A 1 200 ? 9.305 -5.172 3.545 1 87.5 200 ASN A O 1
ATOM 1613 N N . LYS A 1 201 ? 10.422 -5.082 5.473 1 91.88 201 LYS A N 1
ATOM 1614 C CA . LYS A 1 201 ? 11.695 -5.387 4.824 1 91.88 201 LYS A CA 1
ATOM 1615 C C . LYS A 1 201 ? 11.648 -6.738 4.121 1 91.88 201 LYS A C 1
ATOM 1617 O O . LYS A 1 201 ? 12.039 -6.855 2.957 1 91.88 201 LYS A O 1
ATOM 1622 N N . GLU A 1 202 ? 11.094 -7.707 4.797 1 94.56 202 GLU A N 1
ATOM 1623 C CA . GLU A 1 202 ? 10.992 -9.055 4.246 1 94.56 202 GLU A CA 1
ATOM 1624 C C . GLU A 1 202 ? 10.016 -9.109 3.08 1 94.56 202 GLU A C 1
ATOM 1626 O O . GLU A 1 202 ? 10.203 -9.875 2.133 1 94.56 202 GLU A O 1
ATOM 1631 N N . LYS A 1 203 ? 8.977 -8.297 3.145 1 92.69 203 LYS A N 1
ATOM 1632 C CA . LYS A 1 203 ? 8.016 -8.219 2.051 1 92.69 203 LYS A CA 1
ATOM 1633 C C . LYS A 1 203 ? 8.68 -7.754 0.759 1 92.69 203 LYS A C 1
ATOM 1635 O O . LYS A 1 203 ? 8.477 -8.352 -0.301 1 92.69 203 LYS A O 1
ATOM 1640 N N . ILE A 1 204 ? 9.492 -6.758 0.892 1 94.31 204 ILE A N 1
ATOM 1641 C CA . ILE A 1 204 ? 10.172 -6.195 -0.27 1 94.31 204 ILE A CA 1
ATOM 1642 C C . ILE A 1 204 ? 11.141 -7.219 -0.851 1 94.31 204 ILE A C 1
ATOM 1644 O O . ILE A 1 204 ? 11.188 -7.426 -2.066 1 94.31 204 ILE A O 1
ATOM 1648 N N . LEU A 1 205 ? 11.867 -7.891 0.019 1 96 205 LEU A N 1
ATOM 1649 C CA . LEU A 1 205 ? 12.812 -8.898 -0.435 1 96 205 LEU A CA 1
ATOM 1650 C C . LEU A 1 205 ? 12.094 -10.062 -1.1 1 96 205 LEU A C 1
ATOM 1652 O O . LEU A 1 205 ? 12.547 -10.578 -2.127 1 96 205 LEU A O 1
ATOM 1656 N N . SER A 1 206 ? 11 -10.445 -0.542 1 96.06 206 SER A N 1
ATOM 1657 C CA . SER A 1 206 ? 10.203 -11.523 -1.117 1 96.06 206 SER A CA 1
ATOM 1658 C C . SER A 1 206 ? 9.664 -11.141 -2.494 1 96.06 206 SER A C 1
ATOM 1660 O O . SER A 1 206 ? 9.555 -11.992 -3.381 1 96.06 206 SER A O 1
ATOM 1662 N N . GLY A 1 207 ? 9.289 -9.867 -2.627 1 95.88 207 GLY A N 1
ATOM 1663 C CA . GLY A 1 207 ? 8.844 -9.391 -3.928 1 95.88 207 GLY A CA 1
ATOM 1664 C C . GLY A 1 207 ? 9.898 -9.531 -5.008 1 95.88 207 GLY A C 1
ATOM 1665 O O . GLY A 1 207 ? 9.586 -9.938 -6.133 1 95.88 207 GLY A O 1
ATOM 1666 N N . TYR A 1 208 ? 11.086 -9.273 -4.648 1 95.62 208 TYR A N 1
ATOM 1667 C CA . TYR A 1 208 ? 12.188 -9.414 -5.602 1 95.62 208 TYR A CA 1
ATOM 1668 C C . TYR A 1 208 ? 12.383 -10.867 -6 1 95.62 208 TYR A C 1
ATOM 1670 O O . TYR A 1 208 ? 12.555 -11.18 -7.18 1 95.62 208 TYR A O 1
ATOM 1678 N N . GLU A 1 209 ? 12.352 -11.672 -4.977 1 97.44 209 GLU A N 1
ATOM 1679 C CA . GLU A 1 209 ? 12.461 -13.102 -5.242 1 97.44 209 GLU A CA 1
ATOM 1680 C C . GLU A 1 209 ? 11.312 -13.594 -6.109 1 97.44 209 GLU A C 1
ATOM 1682 O O . GLU A 1 209 ? 11.516 -14.375 -7.039 1 97.44 209 GLU A O 1
ATOM 1687 N N . TYR A 1 210 ? 10.133 -13.203 -5.801 1 98.12 210 TYR A N 1
ATOM 1688 C CA . TYR A 1 210 ? 8.945 -13.516 -6.586 1 98.12 210 TYR A CA 1
ATOM 1689 C C . TYR A 1 210 ? 9.148 -13.164 -8.055 1 98.12 210 TYR A C 1
ATOM 1691 O O . TYR A 1 210 ? 8.938 -14 -8.938 1 98.12 210 TYR A O 1
ATOM 1699 N N . LYS A 1 211 ? 9.602 -11.984 -8.305 1 97.88 211 LYS A N 1
ATOM 1700 C CA . LYS A 1 211 ? 9.82 -11.477 -9.656 1 97.88 211 LYS A CA 1
ATOM 1701 C C . LYS A 1 211 ? 10.812 -12.352 -10.414 1 97.88 211 LYS A C 1
ATOM 1703 O O . LYS A 1 211 ? 10.578 -12.719 -11.57 1 97.88 211 LYS A O 1
ATOM 1708 N N . GLN A 1 212 ? 11.859 -12.719 -9.766 1 98.12 212 GLN A N 1
ATOM 1709 C CA . GLN A 1 212 ? 12.898 -13.523 -10.391 1 98.12 212 GLN A CA 1
ATOM 1710 C C . GLN A 1 212 ? 12.344 -14.867 -10.859 1 98.12 212 GLN A C 1
ATOM 1712 O O . GLN A 1 212 ? 12.617 -15.305 -11.984 1 98.12 212 GLN A O 1
ATOM 1717 N N . HIS A 1 213 ? 11.562 -15.438 -10.047 1 98.75 213 HIS A N 1
ATOM 1718 C CA . HIS A 1 213 ? 11.062 -16.766 -10.375 1 98.75 213 HIS A CA 1
ATOM 1719 C C . HIS A 1 213 ? 9.984 -16.688 -11.453 1 98.75 213 HIS A C 1
ATOM 1721 O O . HIS A 1 213 ? 9.883 -17.594 -12.297 1 98.75 213 HIS A O 1
ATOM 1727 N N . ILE A 1 214 ? 9.188 -15.672 -11.477 1 98.75 214 ILE A N 1
ATOM 1728 C CA . ILE A 1 214 ? 8.164 -15.547 -12.516 1 98.75 214 ILE A CA 1
ATOM 1729 C C . ILE A 1 214 ? 8.82 -15.219 -13.852 1 98.75 214 ILE A C 1
ATOM 1731 O O . ILE A 1 214 ? 8.422 -15.742 -14.891 1 98.75 214 ILE A O 1
ATOM 1735 N N . GLU A 1 215 ? 9.82 -14.375 -13.805 1 98.56 215 GLU A N 1
ATOM 1736 C CA . GLU A 1 215 ? 10.562 -14.094 -15.031 1 98.56 215 GLU A CA 1
ATOM 1737 C C . GLU A 1 215 ? 11.219 -15.352 -15.578 1 98.56 215 GLU A C 1
ATOM 1739 O O . GLU A 1 215 ? 11.211 -15.594 -16.797 1 98.56 215 GLU A O 1
ATOM 1744 N N . ARG A 1 216 ? 11.742 -16.141 -14.688 1 98.69 216 ARG A N 1
ATOM 1745 C CA . ARG A 1 216 ? 12.336 -17.406 -15.102 1 98.69 216 ARG A CA 1
ATOM 1746 C C . ARG A 1 216 ? 11.281 -18.344 -15.695 1 98.69 216 ARG A C 1
ATOM 1748 O O . ARG A 1 216 ? 11.531 -19.016 -16.703 1 98.69 216 ARG A O 1
ATOM 1755 N N . ALA A 1 217 ? 10.125 -18.391 -15.094 1 98.81 217 ALA A N 1
ATOM 1756 C CA . ALA A 1 217 ? 9.031 -19.219 -15.617 1 98.81 217 ALA A CA 1
ATOM 1757 C C . ALA A 1 217 ? 8.648 -18.781 -17.031 1 98.81 217 ALA A C 1
ATOM 1759 O O . ALA A 1 217 ? 8.438 -19.625 -17.906 1 98.81 217 ALA A O 1
ATOM 1760 N N . ILE A 1 218 ? 8.617 -17.5 -17.297 1 98.69 218 ILE A N 1
ATOM 1761 C CA . ILE A 1 218 ? 8.273 -16.969 -18.609 1 98.69 218 ILE A CA 1
ATOM 1762 C C . ILE A 1 218 ? 9.375 -17.297 -19.609 1 98.69 218 ILE A C 1
ATOM 1764 O O . ILE A 1 218 ? 9.094 -17.625 -20.766 1 98.69 218 ILE A O 1
ATOM 1768 N N . GLU A 1 219 ? 10.617 -17.203 -19.156 1 98.56 219 GLU A N 1
ATOM 1769 C CA . GLU A 1 219 ? 11.75 -17.562 -20 1 98.56 219 GLU A CA 1
ATOM 1770 C C . GLU A 1 219 ? 11.672 -19.016 -20.453 1 98.56 219 GLU A C 1
ATOM 1772 O O . GLU A 1 219 ? 11.992 -19.344 -21.594 1 98.56 219 GLU A O 1
ATOM 1777 N N . LEU A 1 220 ? 11.266 -19.844 -19.578 1 98.5 220 LEU A N 1
ATOM 1778 C CA . LEU A 1 220 ? 11.203 -21.281 -19.828 1 98.5 220 LEU A CA 1
ATOM 1779 C C . LEU A 1 220 ? 10 -21.641 -20.688 1 98.5 220 LEU A C 1
ATOM 1781 O O . LEU A 1 220 ? 10.055 -22.578 -21.484 1 98.5 220 LEU A O 1
ATOM 1785 N N . ASN A 1 221 ? 8.852 -20.938 -20.5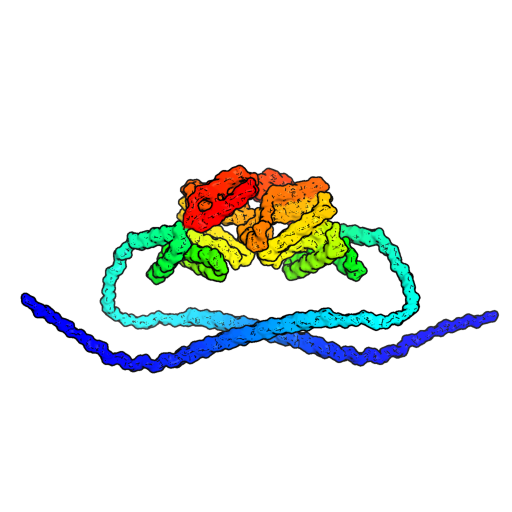 1 98.25 221 ASN A N 1
ATOM 1786 C CA . ASN A 1 221 ? 7.637 -21.109 -21.297 1 98.25 221 ASN A CA 1
ATOM 1787 C C . ASN A 1 221 ? 6.902 -19.781 -21.484 1 98.25 221 ASN A C 1
ATOM 1789 O O . ASN A 1 221 ? 6.129 -19.359 -20.625 1 98.25 221 ASN A O 1
ATOM 1793 N N . ASP A 1 222 ? 7.047 -19.172 -22.594 1 97.38 222 ASP A N 1
ATOM 1794 C CA . ASP A 1 222 ? 6.488 -17.844 -22.828 1 97.38 222 ASP A CA 1
ATOM 1795 C C . ASP A 1 222 ? 5.074 -17.938 -23.406 1 97.38 222 ASP A C 1
ATOM 1797 O O . ASP A 1 222 ? 4.5 -16.922 -23.828 1 97.38 222 ASP A O 1
ATOM 1801 N N . ASN A 1 223 ? 4.504 -19.156 -23.469 1 98 223 ASN A N 1
ATOM 1802 C CA . ASN A 1 223 ? 3.135 -19.344 -23.922 1 98 223 ASN A CA 1
ATOM 1803 C C . ASN A 1 223 ? 2.234 -19.859 -22.812 1 98 223 ASN A C 1
ATOM 1805 O O . ASN A 1 223 ? 1.344 -20.672 -23.047 1 98 223 ASN A O 1
ATOM 1809 N N . ASP A 1 224 ? 2.57 -19.469 -21.641 1 97.81 224 ASP A N 1
ATOM 1810 C CA . ASP A 1 224 ? 1.783 -19.828 -20.469 1 97.81 224 ASP A CA 1
ATOM 1811 C C . ASP A 1 224 ? 1.054 -18.625 -19.891 1 97.81 224 ASP A C 1
ATOM 1813 O O . ASP A 1 224 ? 1.687 -17.703 -19.375 1 97.81 224 ASP A O 1
ATOM 1817 N N . ALA A 1 225 ? -0.271 -18.609 -19.906 1 98.31 225 ALA A N 1
ATOM 1818 C CA . ALA A 1 225 ? -1.092 -17.484 -19.453 1 98.31 225 ALA A CA 1
ATOM 1819 C C . ALA A 1 225 ? -0.897 -17.234 -17.969 1 98.31 225 ALA A C 1
ATOM 1821 O O . ALA A 1 225 ? -0.878 -16.078 -17.516 1 98.31 225 ALA A O 1
ATOM 1822 N N . THR A 1 226 ? -0.707 -18.312 -17.219 1 98 226 THR A N 1
ATOM 1823 C CA . THR A 1 226 ? -0.588 -18.203 -15.773 1 98 226 THR A CA 1
ATOM 1824 C C . THR A 1 226 ? 0.65 -17.391 -15.391 1 98 226 THR A C 1
ATOM 1826 O O . THR A 1 226 ? 0.599 -16.562 -14.484 1 98 226 THR A O 1
ATOM 1829 N N . SER A 1 227 ? 1.771 -17.609 -16.078 1 98.75 227 SER A N 1
ATOM 1830 C CA . SER A 1 227 ? 3.002 -16.875 -15.781 1 98.75 227 SER A CA 1
ATOM 1831 C C . SER A 1 227 ? 2.828 -15.375 -16.016 1 98.75 227 SER A C 1
ATOM 1833 O O . SER A 1 227 ? 3.285 -14.562 -15.211 1 98.75 227 SER A O 1
ATOM 1835 N N . TYR A 1 228 ? 2.117 -15.016 -17.016 1 98.81 228 TYR A N 1
ATOM 1836 C CA . TYR A 1 228 ? 1.889 -13.602 -17.297 1 98.81 228 TYR A CA 1
ATOM 1837 C C . TYR A 1 228 ? 0.917 -12.992 -16.297 1 98.81 228 TYR A C 1
ATOM 1839 O O . TYR A 1 228 ? 1.079 -11.844 -15.883 1 98.81 228 TYR A O 1
ATOM 1847 N N . PHE A 1 229 ? -0.064 -13.781 -15.914 1 98.62 229 PHE A N 1
ATOM 1848 C CA . PHE A 1 229 ? -0.964 -13.328 -14.859 1 98.62 229 PHE A CA 1
ATOM 1849 C C . PHE A 1 229 ? -0.194 -13.047 -13.578 1 98.62 229 PHE A C 1
ATOM 1851 O O . PHE A 1 229 ? -0.374 -12 -12.961 1 98.62 229 PHE A O 1
ATOM 1858 N N . LEU A 1 230 ? 0.667 -13.938 -13.234 1 98.56 230 LEU A N 1
ATOM 1859 C CA . LEU A 1 230 ? 1.445 -13.797 -12.008 1 98.56 230 LEU A CA 1
ATOM 1860 C C . LEU A 1 230 ? 2.375 -12.586 -12.094 1 98.56 230 LEU A C 1
ATOM 1862 O O . LEU A 1 230 ? 2.539 -11.852 -11.117 1 98.56 230 LEU A O 1
ATOM 1866 N N . TYR A 1 231 ? 2.973 -12.375 -13.258 1 98.69 231 TYR A N 1
ATOM 1867 C CA . TYR A 1 231 ? 3.82 -11.203 -13.438 1 98.69 231 TYR A CA 1
ATOM 1868 C C . TYR A 1 231 ? 3 -9.914 -13.352 1 98.69 231 TYR A C 1
ATOM 1870 O O . TYR A 1 231 ? 3.449 -8.922 -12.773 1 98.69 231 TYR A O 1
ATOM 1878 N N . GLY A 1 232 ? 1.803 -9.938 -13.914 1 98.69 232 GLY A N 1
ATOM 1879 C CA . GLY A 1 232 ? 0.89 -8.812 -13.781 1 98.69 232 GLY A CA 1
ATOM 1880 C C . GLY A 1 232 ? 0.545 -8.484 -12.344 1 98.69 232 GLY A C 1
ATOM 1881 O O . GLY A 1 232 ? 0.509 -7.316 -11.953 1 98.69 232 GLY A O 1
ATOM 1882 N N . ARG A 1 233 ? 0.335 -9.547 -11.586 1 97.44 233 ARG A N 1
ATOM 1883 C CA . ARG A 1 233 ? 0.039 -9.367 -10.172 1 97.44 233 ARG A CA 1
ATOM 1884 C C . ARG A 1 233 ? 1.182 -8.656 -9.453 1 97.44 233 ARG A C 1
ATOM 1886 O O . ARG A 1 233 ? 0.947 -7.773 -8.625 1 97.44 233 ARG A O 1
ATOM 1893 N N . TYR A 1 234 ? 2.381 -9.055 -9.781 1 97.38 234 TYR A N 1
ATOM 1894 C CA . TYR A 1 234 ? 3.562 -8.422 -9.203 1 97.38 234 TYR A CA 1
ATOM 1895 C C . TYR A 1 234 ? 3.629 -6.945 -9.57 1 97.38 234 TYR A C 1
ATOM 1897 O O . TYR A 1 234 ? 3.789 -6.086 -8.703 1 97.38 234 TYR A O 1
ATOM 1905 N N . LEU A 1 235 ? 3.479 -6.652 -10.859 1 97.88 235 LEU A N 1
ATOM 1906 C CA . LEU A 1 235 ? 3.564 -5.277 -11.344 1 97.88 235 LEU A CA 1
ATOM 1907 C C . LEU A 1 235 ? 2.455 -4.422 -10.75 1 97.88 235 LEU A C 1
ATOM 1909 O O . LEU A 1 235 ? 2.674 -3.252 -10.422 1 97.88 235 LEU A O 1
ATOM 1913 N N . PHE A 1 236 ? 1.327 -5.012 -10.586 1 97.31 236 PHE A N 1
ATOM 1914 C CA . PHE A 1 236 ? 0.201 -4.305 -9.984 1 97.31 236 PHE A CA 1
ATOM 1915 C C . PHE A 1 236 ? 0.512 -3.912 -8.547 1 97.31 236 PHE A C 1
ATOM 1917 O O . PHE A 1 236 ? 0.352 -2.75 -8.164 1 97.31 236 PHE A O 1
ATOM 1924 N N . GLU A 1 237 ? 1.022 -4.828 -7.781 1 94.88 237 GLU A N 1
ATOM 1925 C CA . GLU A 1 237 ? 1.322 -4.57 -6.375 1 94.88 237 GLU A CA 1
ATOM 1926 C C . GLU A 1 237 ? 2.443 -3.545 -6.227 1 94.88 237 GLU A C 1
ATOM 1928 O O . GLU A 1 237 ? 2.393 -2.684 -5.348 1 94.88 237 GLU A O 1
ATOM 1933 N N . VAL A 1 238 ? 3.414 -3.65 -7.055 1 94.69 238 VAL A N 1
ATOM 1934 C CA . VAL A 1 238 ? 4.539 -2.721 -7.02 1 94.69 238 VAL A CA 1
ATOM 1935 C C . VAL A 1 238 ? 4.055 -1.309 -7.34 1 94.69 238 VAL A C 1
ATOM 1937 O O . VAL A 1 238 ? 4.512 -0.336 -6.734 1 94.69 238 VAL A O 1
ATOM 1940 N N . SER A 1 239 ? 3.123 -1.218 -8.289 1 93.62 239 SER A N 1
ATOM 1941 C CA . SER A 1 239 ? 2.617 0.086 -8.703 1 93.62 239 SER A CA 1
ATOM 1942 C C . SER A 1 239 ? 1.817 0.75 -7.59 1 93.62 239 SER A C 1
ATOM 1944 O O . SER A 1 239 ? 1.64 1.97 -7.586 1 93.62 239 SER A O 1
ATOM 1946 N N . MET A 1 240 ? 1.418 -0.036 -6.609 1 90.12 240 MET A N 1
ATOM 1947 C CA . MET A 1 240 ? 0.524 0.474 -5.574 1 90.12 240 MET A CA 1
ATOM 1948 C C . MET A 1 240 ? 1.252 0.593 -4.238 1 90.12 240 MET A C 1
ATOM 1950 O O . MET A 1 240 ? 0.628 0.857 -3.209 1 90.12 240 MET A O 1
ATOM 1954 N N . LEU A 1 241 ? 2.492 0.449 -4.207 1 89.88 241 LEU A N 1
ATOM 1955 C CA . LEU A 1 241 ? 3.219 0.504 -2.943 1 89.88 241 LEU A CA 1
ATOM 1956 C C . LEU A 1 241 ? 3.057 1.869 -2.283 1 89.88 241 LEU A C 1
ATOM 1958 O O . LEU A 1 241 ? 3.254 2.902 -2.926 1 89.88 241 LEU A O 1
ATOM 1962 N N . PRO A 1 242 ? 2.695 1.81 -0.976 1 86.12 242 PRO A N 1
ATOM 1963 C CA . PRO A 1 242 ? 2.686 3.094 -0.27 1 86.12 242 PRO A CA 1
ATOM 1964 C C . PRO A 1 242 ? 4.086 3.66 -0.056 1 86.12 242 PRO A C 1
ATOM 1966 O O . PRO A 1 242 ? 5.078 2.943 -0.211 1 86.12 242 PRO A O 1
ATOM 1969 N N . TRP A 1 243 ? 4.117 4.918 0.321 1 78.31 243 TRP A N 1
ATOM 1970 C CA . TRP A 1 243 ? 5.367 5.672 0.388 1 78.31 243 TRP A CA 1
ATOM 1971 C C . TRP A 1 243 ? 6.348 5.016 1.356 1 78.31 243 TRP A C 1
ATOM 1973 O O . TRP A 1 243 ? 7.551 4.98 1.099 1 78.31 243 TRP A O 1
ATOM 1983 N N . TYR A 1 244 ? 5.852 4.559 2.438 1 81.88 244 TYR A N 1
ATOM 1984 C CA . TYR A 1 244 ? 6.762 4.027 3.447 1 81.88 244 TYR A CA 1
ATOM 1985 C C . TYR A 1 244 ? 7.395 2.725 2.979 1 81.88 244 TYR A C 1
ATOM 1987 O O . TYR A 1 244 ? 8.523 2.402 3.359 1 81.88 244 TYR A O 1
ATOM 1995 N N . MET A 1 245 ? 6.66 1.974 2.15 1 87.75 245 MET A N 1
ATOM 1996 C CA . MET A 1 245 ? 7.227 0.761 1.565 1 87.75 245 MET A CA 1
ATOM 1997 C C . MET A 1 245 ? 8.266 1.104 0.499 1 87.75 245 MET A C 1
ATOM 1999 O O . MET A 1 245 ? 9.25 0.389 0.336 1 87.75 245 MET A O 1
ATOM 2003 N N . ARG A 1 246 ? 8.039 2.148 -0.233 1 88.75 246 ARG A N 1
ATOM 2004 C CA . ARG A 1 246 ? 9 2.609 -1.228 1 88.75 246 ARG A CA 1
ATOM 2005 C C . ARG A 1 246 ? 10.297 3.055 -0.567 1 88.75 246 ARG A C 1
ATOM 2007 O O . ARG A 1 246 ? 11.383 2.85 -1.116 1 88.75 246 ARG A O 1
ATOM 2014 N N . LYS A 1 247 ? 10.195 3.674 0.574 1 84.12 247 LYS A N 1
ATOM 2015 C CA . LYS A 1 247 ? 11.383 4.07 1.329 1 84.12 247 LYS A CA 1
ATOM 2016 C C . LYS A 1 247 ? 12.211 2.852 1.737 1 84.12 247 LYS A C 1
ATOM 2018 O O . LYS A 1 247 ? 13.438 2.871 1.646 1 84.12 247 LYS A O 1
ATOM 2023 N N . VAL A 1 248 ? 11.484 1.858 2.189 1 87.12 248 VAL A N 1
ATOM 2024 C CA . VAL A 1 248 ? 12.148 0.616 2.568 1 87.12 248 VAL A CA 1
ATOM 2025 C C . VAL A 1 248 ? 12.859 0.02 1.357 1 87.12 248 VAL A C 1
ATOM 2027 O O . VAL A 1 248 ? 14.023 -0.391 1.451 1 87.12 248 VAL A O 1
ATOM 2030 N N . ALA A 1 249 ? 12.234 -0.018 0.256 1 92.69 249 ALA A N 1
ATOM 2031 C CA . ALA A 1 249 ? 12.812 -0.558 -0.974 1 92.69 249 ALA A CA 1
ATOM 2032 C C . ALA A 1 249 ? 14.047 0.229 -1.392 1 92.69 249 ALA A C 1
ATOM 2034 O O . ALA A 1 249 ? 15.062 -0.356 -1.788 1 92.69 249 ALA A O 1
ATOM 2035 N N . SER A 1 250 ? 13.93 1.518 -1.252 1 89.56 250 SER A N 1
ATOM 2036 C CA . SER A 1 250 ? 15.031 2.383 -1.658 1 89.56 250 SER A CA 1
ATOM 2037 C C . SER A 1 250 ? 16.25 2.195 -0.75 1 89.56 250 SER A C 1
ATOM 2039 O O . SER A 1 250 ? 17.375 2.434 -1.166 1 89.56 250 SER A O 1
ATOM 2041 N N . ALA A 1 251 ? 15.984 1.854 0.437 1 87 251 ALA A N 1
ATOM 2042 C CA . ALA A 1 251 ? 17.062 1.606 1.378 1 87 251 ALA A CA 1
ATOM 2043 C C . ALA A 1 251 ? 17.75 0.271 1.091 1 87 251 ALA A C 1
ATOM 2045 O O . ALA A 1 251 ? 18.938 0.103 1.363 1 87 251 ALA A O 1
ATOM 2046 N N . LEU A 1 252 ? 17.031 -0.633 0.523 1 90.81 252 LEU A N 1
ATOM 2047 C CA . LEU A 1 252 ? 17.516 -1.995 0.334 1 90.81 252 LEU A CA 1
ATOM 2048 C C . LEU A 1 252 ? 18.156 -2.154 -1.037 1 90.81 252 LEU A C 1
ATOM 2050 O O . LEU A 1 252 ? 19.062 -2.986 -1.215 1 90.81 252 LEU A O 1
ATOM 2054 N N . PHE A 1 253 ? 17.656 -1.336 -1.95 1 91.12 253 PHE A N 1
ATOM 2055 C CA . PHE A 1 253 ? 18.094 -1.532 -3.326 1 91.12 253 PHE A CA 1
ATOM 2056 C C . PHE A 1 253 ? 18.562 -0.217 -3.939 1 91.12 253 PHE A C 1
ATOM 2058 O O . PHE A 1 253 ? 17.969 0.834 -3.689 1 91.12 253 PHE A O 1
ATOM 2065 N N . ALA A 1 254 ? 19.594 -0.333 -4.75 1 85.19 254 ALA A N 1
ATOM 2066 C CA . ALA A 1 254 ? 20.062 0.843 -5.477 1 85.19 254 ALA A CA 1
ATOM 2067 C C . ALA A 1 254 ? 19 1.366 -6.43 1 85.19 254 ALA A C 1
ATOM 2069 O O . ALA A 1 254 ? 18.797 2.578 -6.547 1 85.19 254 ALA A O 1
ATOM 2070 N N . GLU A 1 255 ? 18.328 0.418 -7.039 1 86 255 GLU A N 1
ATOM 2071 C CA . GLU A 1 255 ? 17.203 0.744 -7.914 1 86 255 GLU A CA 1
ATOM 2072 C C . GLU A 1 255 ? 15.922 0.046 -7.457 1 86 255 GLU A C 1
ATOM 2074 O O . GLU A 1 255 ? 15.664 -1.098 -7.836 1 86 255 GLU A O 1
ATOM 2079 N N . PRO A 1 256 ? 15.18 0.708 -6.695 1 89.81 256 PRO A N 1
ATOM 2080 C CA . PRO A 1 256 ? 13.938 0.09 -6.223 1 89.81 256 PRO A CA 1
ATOM 2081 C C . PRO A 1 256 ? 12.984 -0.259 -7.355 1 89.81 256 PRO A C 1
ATOM 2083 O O . PRO A 1 256 ? 13.016 0.373 -8.414 1 89.81 256 PRO A O 1
ATOM 2086 N N . PRO A 1 257 ? 12.281 -1.337 -7.172 1 89.25 257 PRO A N 1
ATOM 2087 C CA . PRO A 1 257 ? 11.336 -1.726 -8.219 1 89.25 257 PRO A CA 1
ATOM 2088 C C . PRO A 1 257 ? 10.281 -0.653 -8.5 1 89.25 257 PRO A C 1
ATOM 2090 O O . PRO A 1 257 ? 9.797 -0.01 -7.562 1 89.25 257 PRO A O 1
ATOM 2093 N N . THR A 1 258 ? 10.078 -0.448 -9.734 1 90.75 258 THR A N 1
ATOM 2094 C CA . THR A 1 258 ? 9.039 0.477 -10.164 1 90.75 258 THR A CA 1
ATOM 2095 C C . THR A 1 258 ? 8.18 -0.15 -11.258 1 90.75 258 THR A C 1
ATOM 2097 O O . THR A 1 258 ? 8.648 -1.001 -12.016 1 90.75 258 THR A O 1
ATOM 2100 N N . ALA A 1 259 ? 6.918 0.162 -11.164 1 94.75 259 ALA A N 1
ATOM 2101 C CA . ALA A 1 259 ? 5.984 -0.295 -12.188 1 94.75 259 ALA A CA 1
ATOM 2102 C C . ALA A 1 259 ? 4.816 0.674 -12.336 1 94.75 259 ALA A C 1
ATOM 2104 O O . ALA A 1 259 ? 4.367 1.273 -11.359 1 94.75 259 ALA A O 1
ATOM 2105 N N . LYS A 1 260 ? 4.398 0.83 -13.625 1 94.94 260 LYS A N 1
ATOM 2106 C CA . LYS A 1 260 ? 3.158 1.547 -13.898 1 94.94 260 LYS A CA 1
ATOM 2107 C C . LYS A 1 260 ? 1.975 0.586 -13.984 1 94.94 260 LYS A C 1
ATOM 2109 O O . LYS A 1 260 ? 2.15 -0.599 -14.281 1 94.94 260 LYS A O 1
ATOM 2114 N N . ILE A 1 261 ? 0.801 1.101 -13.734 1 96.44 261 ILE A N 1
ATOM 2115 C CA . ILE A 1 261 ? -0.41 0.291 -13.828 1 96.44 261 ILE A CA 1
ATOM 2116 C C . ILE A 1 261 ? -0.544 -0.28 -15.234 1 96.44 261 ILE A C 1
ATOM 2118 O O . ILE A 1 261 ? -1 -1.413 -15.414 1 96.44 261 ILE A O 1
ATOM 2122 N N . GLU A 1 262 ? -0.067 0.415 -16.188 1 97.56 262 GLU A N 1
ATOM 2123 C CA . GLU A 1 262 ? -0.144 -0.02 -17.578 1 97.56 262 GLU A CA 1
ATOM 2124 C C . GLU A 1 262 ? 0.703 -1.268 -17.812 1 97.56 262 GLU A C 1
ATOM 2126 O O . GLU A 1 262 ? 0.357 -2.111 -18.641 1 97.56 262 GLU A O 1
ATOM 2131 N N . ASP A 1 263 ? 1.848 -1.281 -17.109 1 97.81 263 ASP A N 1
ATOM 2132 C CA . ASP A 1 263 ? 2.695 -2.465 -17.203 1 97.81 263 ASP A CA 1
ATOM 2133 C C . ASP A 1 263 ? 1.95 -3.717 -16.75 1 97.81 263 ASP A C 1
ATOM 2135 O O . ASP A 1 263 ? 2.02 -4.758 -17.406 1 97.81 263 ASP A O 1
ATOM 2139 N N . ALA A 1 264 ? 1.239 -3.566 -15.633 1 98.44 264 ALA A N 1
ATOM 2140 C CA . ALA A 1 264 ? 0.437 -4.676 -15.117 1 98.44 264 ALA A CA 1
ATOM 2141 C C . ALA A 1 264 ? -0.672 -5.047 -16.094 1 98.44 264 ALA A C 1
ATOM 2143 O O . ALA A 1 264 ? -0.862 -6.227 -16.406 1 98.44 264 ALA A O 1
ATOM 2144 N N . LEU A 1 265 ? -1.365 -4.043 -16.625 1 98.62 265 LEU A N 1
ATOM 2145 C CA . LEU A 1 265 ? -2.457 -4.25 -17.562 1 98.62 265 LEU A CA 1
ATOM 2146 C C . LEU A 1 265 ? -1.977 -5.027 -18.781 1 98.62 265 LEU A C 1
ATOM 2148 O O . LEU A 1 265 ? -2.656 -5.945 -19.25 1 98.62 265 LEU A O 1
ATOM 2152 N N . ALA A 1 266 ? -0.823 -4.676 -19.266 1 98.75 266 ALA A N 1
ATOM 2153 C CA . ALA A 1 266 ? -0.268 -5.324 -20.438 1 98.75 266 ALA A CA 1
ATOM 2154 C C . ALA A 1 266 ? -0.053 -6.816 -20.203 1 98.75 266 ALA A C 1
ATOM 2156 O O . ALA A 1 266 ? -0.3 -7.637 -21.094 1 98.75 266 ALA A O 1
ATOM 2157 N N . MET A 1 267 ? 0.4 -7.145 -18.984 1 98.81 267 MET A N 1
ATOM 2158 C CA . MET A 1 267 ? 0.648 -8.547 -18.672 1 98.81 267 MET A CA 1
ATOM 2159 C C . MET A 1 267 ? -0.663 -9.32 -18.547 1 98.81 267 MET A C 1
ATOM 2161 O O . MET A 1 267 ? -0.777 -10.445 -19.031 1 98.81 267 MET A O 1
ATOM 2165 N N . PHE A 1 268 ? -1.679 -8.719 -17.906 1 98.75 268 PHE A N 1
ATOM 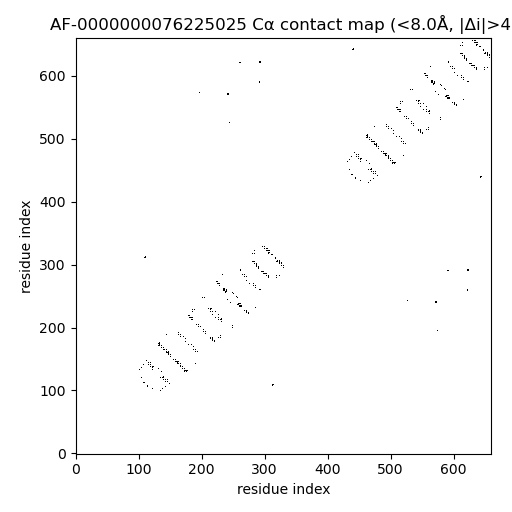2166 C CA . PHE A 1 268 ? -2.977 -9.375 -17.781 1 98.75 268 PHE A CA 1
ATOM 2167 C C . PHE A 1 268 ? -3.621 -9.586 -19.141 1 98.75 268 PHE A C 1
ATOM 2169 O O . PHE A 1 268 ? -4.227 -10.625 -19.391 1 98.75 268 PHE A O 1
ATOM 2176 N N . LYS A 1 269 ? -3.467 -8.586 -19.984 1 98.69 269 LYS A N 1
ATOM 2177 C CA . LYS A 1 269 ? -4.02 -8.711 -21.328 1 98.69 269 LYS A CA 1
ATOM 2178 C C . LYS A 1 269 ? -3.285 -9.781 -22.141 1 98.69 269 LYS A C 1
ATOM 2180 O O . LYS A 1 269 ? -3.906 -10.531 -22.891 1 98.69 269 LYS A O 1
ATOM 2185 N N . LYS A 1 270 ? -1.977 -9.797 -21.938 1 98.69 270 LYS A N 1
ATOM 2186 C CA . LYS A 1 270 ? -1.207 -10.852 -22.609 1 98.69 270 LYS A CA 1
ATOM 2187 C C . LYS A 1 270 ? -1.678 -12.234 -22.172 1 98.69 270 LYS A C 1
ATOM 2189 O O . LYS A 1 270 ? -1.809 -13.141 -23 1 98.69 270 LYS A O 1
ATOM 2194 N N . ALA A 1 271 ? -1.948 -12.406 -20.875 1 98.62 271 ALA A N 1
ATOM 2195 C CA . ALA A 1 271 ? -2.473 -13.672 -20.359 1 98.62 271 ALA A CA 1
ATOM 2196 C C . ALA A 1 271 ? -3.807 -14.016 -21.016 1 98.62 271 ALA A C 1
ATOM 2198 O O . ALA A 1 271 ? -4.031 -15.156 -21.422 1 98.62 271 ALA A O 1
ATOM 2199 N N . GLU A 1 272 ? -4.66 -13.008 -21.219 1 97.31 272 GLU A N 1
ATOM 2200 C CA . GLU A 1 272 ? -5.961 -13.203 -21.844 1 97.31 272 GLU A CA 1
ATOM 2201 C C . GLU A 1 272 ? -5.816 -13.562 -23.312 1 97.31 272 GLU A C 1
ATOM 2203 O O . GLU A 1 272 ? -6.629 -14.312 -23.859 1 97.31 272 GLU A O 1
ATOM 2208 N N . GLU A 1 273 ? -4.844 -13.008 -23.922 1 98 273 GLU A N 1
ATOM 2209 C CA . GLU A 1 273 ? -4.586 -13.289 -25.328 1 98 273 GLU A CA 1
ATOM 2210 C C . GLU A 1 273 ? -4.121 -14.734 -25.531 1 98 273 GLU A C 1
ATOM 2212 O O . GLU A 1 273 ? -4.535 -15.406 -26.469 1 98 273 GLU A O 1
ATOM 2217 N N . ILE A 1 274 ? -3.277 -15.18 -24.672 1 98.12 274 ILE A N 1
ATOM 2218 C CA . ILE A 1 274 ? -2.727 -16.531 -24.766 1 98.12 274 ILE A CA 1
ATOM 2219 C C . ILE A 1 274 ? -3.832 -17.547 -24.516 1 98.12 274 ILE A C 1
ATOM 2221 O O . ILE A 1 274 ? -3.969 -18.516 -25.281 1 98.12 274 ILE A O 1
ATOM 2225 N N . ARG A 1 275 ? -4.637 -17.344 -23.453 1 97.19 275 ARG A N 1
ATOM 2226 C CA . ARG A 1 275 ? -5.734 -18.25 -23.141 1 97.19 275 ARG A CA 1
ATOM 2227 C C . ARG A 1 275 ? -6.938 -17.484 -22.594 1 97.19 275 ARG A C 1
ATOM 2229 O O . ARG A 1 275 ? -7.062 -17.297 -21.391 1 97.19 275 ARG A O 1
ATOM 2236 N N . PRO A 1 276 ? -7.809 -17.188 -23.438 1 95.12 276 PRO A N 1
ATOM 2237 C CA . PRO A 1 276 ? -8.984 -16.422 -23.016 1 95.12 276 PRO A CA 1
ATOM 2238 C C . PRO A 1 276 ? -9.828 -17.156 -21.969 1 95.12 276 PRO A C 1
ATOM 2240 O O . PRO A 1 276 ? -10.07 -18.359 -22.109 1 95.12 276 PRO A O 1
ATOM 2243 N N . GLY A 1 277 ? -10.195 -16.531 -20.922 1 91.06 277 GLY A N 1
ATOM 2244 C CA . GLY A 1 277 ? -11.094 -17.062 -19.906 1 91.06 277 GLY A CA 1
ATOM 2245 C C . GLY A 1 277 ? -10.477 -18.172 -19.078 1 91.06 277 GLY A C 1
ATOM 2246 O O . GLY A 1 277 ? -11.18 -19.047 -18.578 1 91.06 277 GLY A O 1
ATOM 2247 N N . PHE A 1 278 ? -9.172 -18.156 -18.875 1 91 278 PHE A N 1
ATOM 2248 C CA . PHE A 1 278 ? -8.477 -19.25 -18.203 1 91 278 PHE A CA 1
ATOM 2249 C C . PHE A 1 278 ? -8.617 -19.141 -16.688 1 91 278 PHE A C 1
ATOM 2251 O O . PHE A 1 278 ? -8.477 -20.141 -15.969 1 91 278 PHE A O 1
ATOM 2258 N N . TYR A 1 279 ? -8.844 -17.938 -16.203 1 91.12 279 TYR A N 1
ATOM 2259 C CA . TYR A 1 279 ? -8.789 -17.656 -14.781 1 91.12 279 TYR A CA 1
ATOM 2260 C C . TYR A 1 279 ? -9.695 -16.469 -14.43 1 91.12 279 TYR A C 1
ATOM 2262 O O . TYR A 1 279 ? -9.578 -15.398 -15.016 1 91.12 279 TYR A O 1
ATOM 2270 N N . VAL A 1 280 ? -10.547 -16.641 -13.531 1 92.81 280 VAL A N 1
ATOM 2271 C CA . VAL A 1 280 ? -11.586 -15.664 -13.242 1 92.81 280 VAL A CA 1
ATOM 2272 C C . VAL A 1 280 ? -10.969 -14.414 -12.625 1 92.81 280 VAL A C 1
ATOM 2274 O O . VAL A 1 280 ? -11.516 -13.312 -12.742 1 92.81 280 VAL A O 1
ATOM 2277 N N . GLU A 1 281 ? -9.828 -14.578 -12.016 1 95.56 281 GLU A N 1
ATOM 2278 C CA . GLU A 1 281 ? -9.172 -13.445 -11.383 1 95.56 281 GLU A CA 1
ATOM 2279 C C . GLU A 1 281 ? -8.562 -12.5 -12.422 1 95.56 281 GLU A C 1
ATOM 2281 O O . GLU A 1 281 ? -8.328 -11.328 -12.141 1 95.56 281 GLU A O 1
ATOM 2286 N N . ASN A 1 282 ? -8.258 -13.023 -13.578 1 97.56 282 ASN A N 1
ATOM 2287 C CA . ASN A 1 282 ? -7.574 -12.211 -14.578 1 97.56 282 ASN A CA 1
ATOM 2288 C C . ASN A 1 282 ? -8.438 -11.031 -15.016 1 97.56 282 ASN A C 1
ATOM 2290 O O . ASN A 1 282 ? -8 -9.883 -14.961 1 97.56 282 ASN A O 1
ATOM 2294 N N . PRO A 1 283 ? -9.727 -11.266 -15.391 1 97.88 283 PRO A N 1
ATOM 2295 C CA . PRO A 1 283 ? -10.555 -10.102 -15.734 1 97.88 283 PRO A CA 1
ATOM 2296 C C . PRO A 1 283 ? -10.773 -9.164 -14.547 1 97.88 283 PRO A C 1
ATOM 2298 O O . PRO A 1 283 ? -10.914 -7.953 -14.727 1 97.88 283 PRO A O 1
ATOM 2301 N N . LEU A 1 284 ? -10.828 -9.688 -13.336 1 98 284 LEU A N 1
ATOM 2302 C CA . LEU A 1 284 ? -10.914 -8.82 -12.164 1 98 284 LEU A CA 1
ATOM 2303 C C . LEU A 1 284 ? -9.75 -7.844 -12.125 1 98 284 LEU A C 1
ATOM 2305 O O . LEU A 1 284 ? -9.953 -6.637 -11.961 1 98 284 LEU A O 1
ATOM 2309 N N . PHE A 1 285 ? -8.555 -8.352 -12.359 1 98.31 285 PHE A N 1
ATOM 2310 C CA . PHE A 1 285 ? -7.375 -7.508 -12.234 1 98.31 285 PHE A CA 1
ATOM 2311 C C . PHE A 1 285 ? -7.262 -6.559 -13.422 1 98.31 285 PHE A C 1
ATOM 2313 O O . PHE A 1 285 ? -6.77 -5.438 -13.281 1 98.31 285 PHE A O 1
ATOM 2320 N N . ILE A 1 286 ? -7.734 -6.98 -14.609 1 98.56 286 ILE A N 1
ATOM 2321 C CA . ILE A 1 286 ? -7.828 -6.035 -15.719 1 98.56 286 ILE A CA 1
ATOM 2322 C C . ILE A 1 286 ? -8.766 -4.891 -15.344 1 98.56 286 ILE A C 1
ATOM 2324 O O . ILE A 1 286 ? -8.438 -3.719 -15.539 1 98.56 286 ILE A O 1
ATOM 2328 N N . GLY A 1 287 ? -9.898 -5.289 -14.766 1 98.38 287 GLY A N 1
ATOM 2329 C CA . GLY A 1 287 ? -10.828 -4.277 -14.289 1 98.38 287 GLY A CA 1
ATOM 2330 C C . GLY A 1 287 ? -10.227 -3.354 -13.25 1 98.38 287 GLY A C 1
ATOM 2331 O O . GLY A 1 287 ? -10.438 -2.139 -13.297 1 98.38 287 GLY A O 1
ATOM 2332 N N . LYS A 1 288 ? -9.469 -3.883 -12.32 1 97.25 288 LYS A N 1
ATOM 2333 C CA . LYS A 1 288 ? -8.797 -3.096 -11.289 1 97.25 288 LYS A CA 1
ATOM 2334 C C . LYS A 1 288 ? -7.832 -2.092 -11.914 1 97.25 288 LYS A C 1
ATOM 2336 O O . LYS A 1 288 ? -7.73 -0.952 -11.453 1 97.25 288 LYS A O 1
ATOM 2341 N N . CYS A 1 289 ? -7.066 -2.516 -12.914 1 98 289 CYS A N 1
ATOM 2342 C CA . CYS A 1 289 ? -6.141 -1.616 -13.594 1 98 289 CYS A CA 1
ATOM 2343 C C . CYS A 1 289 ? -6.883 -0.437 -14.211 1 98 289 CYS A C 1
ATOM 2345 O O . CYS A 1 289 ? -6.508 0.718 -14 1 98 289 CYS A O 1
ATOM 2347 N N . TYR A 1 290 ? -7.945 -0.736 -14.898 1 98.19 290 TYR A N 1
ATOM 2348 C CA . TYR A 1 290 ? -8.727 0.326 -15.523 1 98.19 290 TYR A CA 1
ATOM 2349 C C . TYR A 1 290 ? -9.336 1.244 -14.477 1 98.19 290 TYR A C 1
ATOM 2351 O O . TYR A 1 290 ? -9.422 2.459 -14.68 1 98.19 290 TYR A O 1
ATOM 2359 N N . TYR A 1 291 ? -9.758 0.649 -13.383 1 97.12 291 TYR A N 1
ATOM 2360 C CA . TYR A 1 291 ? -10.312 1.443 -12.289 1 97.12 291 TYR A CA 1
ATOM 2361 C C . TYR A 1 291 ? -9.273 2.426 -11.758 1 97.12 291 TYR A C 1
ATOM 2363 O O . TYR A 1 291 ? -9.57 3.611 -11.586 1 97.12 291 TYR A O 1
ATOM 2371 N N . GLN A 1 292 ? -8.07 1.928 -11.578 1 94.56 292 GLN A N 1
ATOM 2372 C CA . GLN A 1 292 ? -6.996 2.77 -11.062 1 94.56 292 GLN A CA 1
ATOM 2373 C C . GLN A 1 292 ? -6.652 3.889 -12.039 1 94.56 292 GLN A C 1
ATOM 2375 O O . GLN A 1 292 ? -6.266 4.984 -11.633 1 94.56 292 GLN A O 1
ATOM 2380 N N . MET A 1 293 ? -6.852 3.637 -13.281 1 96 293 MET A N 1
ATOM 2381 C CA . MET A 1 293 ? -6.566 4.617 -14.328 1 96 293 MET A CA 1
ATOM 2382 C C . MET A 1 293 ? -7.75 5.555 -14.531 1 96 293 MET A C 1
ATOM 2384 O O . MET A 1 293 ? -7.742 6.387 -15.445 1 96 293 MET A O 1
ATOM 2388 N N . SER A 1 294 ? -8.82 5.34 -13.766 1 95.38 294 SER A N 1
ATOM 2389 C CA . SER A 1 294 ? -10.047 6.125 -13.812 1 95.38 294 SER A CA 1
ATOM 2390 C C . SER A 1 294 ? -10.773 5.938 -15.141 1 95.38 294 SER A C 1
ATOM 2392 O O . SER A 1 294 ? -11.414 6.867 -15.641 1 95.38 294 SER A O 1
ATOM 2394 N N . LYS A 1 295 ? -10.477 4.848 -15.758 1 97.12 295 LYS A N 1
ATOM 2395 C CA . LYS A 1 295 ? -11.219 4.426 -16.938 1 97.12 295 LYS A CA 1
ATOM 2396 C C . LYS A 1 295 ? -12.359 3.482 -16.562 1 97.12 295 LYS A C 1
ATOM 2398 O O . LYS A 1 295 ? -12.305 2.283 -16.844 1 97.12 295 LYS A O 1
ATOM 2403 N N . TYR A 1 296 ? -13.516 4.016 -16.109 1 97.38 296 TYR A N 1
ATOM 2404 C CA . TYR A 1 296 ? -14.547 3.262 -15.406 1 97.38 296 TYR A CA 1
ATOM 2405 C C . TYR A 1 296 ? -15.398 2.459 -16.391 1 97.38 296 TYR A C 1
ATOM 2407 O O . TYR A 1 296 ? -15.891 1.381 -16.047 1 97.38 296 TYR A O 1
ATOM 2415 N N . LYS A 1 297 ? -15.531 2.969 -17.578 1 98.06 297 LYS A N 1
ATOM 2416 C CA . LYS A 1 297 ? -16.297 2.211 -18.562 1 98.06 297 LYS A CA 1
ATOM 2417 C C . LYS A 1 297 ? -15.609 0.884 -18.891 1 98.06 297 LYS A C 1
ATOM 2419 O O . LYS A 1 297 ? -16.25 -0.172 -18.859 1 98.06 297 LYS A O 1
ATOM 2424 N N . GLU A 1 298 ? -14.305 0.96 -19.172 1 98.31 298 GLU A N 1
ATOM 2425 C CA . GLU A 1 298 ? -13.531 -0.246 -19.453 1 98.31 298 GLU A CA 1
ATOM 2426 C C . GLU A 1 298 ? -13.469 -1.151 -18.219 1 98.31 298 GLU A C 1
ATOM 2428 O O . GLU A 1 298 ? -13.539 -2.377 -18.344 1 98.31 298 GLU A O 1
ATOM 2433 N N . ALA A 1 299 ? -13.344 -0.504 -17.062 1 98.38 299 ALA A N 1
ATOM 2434 C CA . ALA A 1 299 ? -13.312 -1.272 -15.828 1 98.38 299 ALA A CA 1
ATOM 2435 C C . ALA A 1 299 ? -14.578 -2.111 -15.672 1 98.38 299 ALA A C 1
ATOM 2437 O O . ALA A 1 299 ? -14.5 -3.318 -15.422 1 98.38 299 ALA A O 1
ATOM 2438 N N . LYS A 1 300 ? -15.711 -1.514 -15.883 1 98.12 300 LYS A N 1
ATOM 2439 C CA . LYS A 1 300 ? -16.984 -2.201 -15.719 1 98.12 300 LYS A CA 1
ATOM 2440 C C . LYS A 1 300 ? -17.125 -3.346 -16.719 1 98.12 300 LYS A C 1
ATOM 2442 O O . LYS A 1 300 ? -17.656 -4.406 -16.391 1 98.12 300 LYS A O 1
ATOM 2447 N N . GLU A 1 301 ? -16.641 -3.119 -17.906 1 98.12 301 GLU A N 1
ATOM 2448 C CA . GLU A 1 301 ? -16.703 -4.156 -18.938 1 98.12 301 GLU A CA 1
ATOM 2449 C C . GLU A 1 301 ? -15.953 -5.41 -18.484 1 98.12 301 GLU A C 1
ATOM 2451 O O . GLU A 1 301 ? -16.484 -6.52 -18.578 1 98.12 301 GLU A O 1
ATOM 2456 N N . TRP A 1 302 ? -14.797 -5.195 -18.016 1 98.06 302 TRP A N 1
ATOM 2457 C CA . TRP A 1 302 ? -13.984 -6.34 -17.625 1 98.06 302 TRP A CA 1
ATOM 2458 C C . TRP A 1 302 ? -14.469 -6.934 -16.297 1 98.06 302 TRP A C 1
ATOM 2460 O O . TRP A 1 302 ? -14.445 -8.156 -16.125 1 98.06 302 TRP A O 1
ATOM 2470 N N . LEU A 1 303 ? -14.906 -6.102 -15.391 1 98.19 303 LEU A N 1
ATOM 2471 C CA . LEU A 1 303 ? -15.453 -6.602 -14.133 1 98.19 303 LEU A CA 1
ATOM 2472 C C . LEU A 1 303 ? -16.719 -7.426 -14.383 1 98.19 303 LEU A C 1
ATOM 2474 O O . LEU A 1 303 ? -16.953 -8.422 -13.695 1 98.19 303 LEU A O 1
ATOM 2478 N N . SER A 1 304 ? -17.469 -7.043 -15.359 1 97.75 304 SER A N 1
ATOM 2479 C CA . SER A 1 304 ? -18.641 -7.812 -15.734 1 97.75 304 SER A CA 1
ATOM 2480 C C . SER A 1 304 ? -18.266 -9.203 -16.219 1 97.75 304 SER A C 1
ATOM 2482 O O . SER A 1 304 ? -18.984 -10.18 -15.961 1 97.75 304 SER A O 1
ATOM 2484 N N . LYS A 1 305 ? -17.172 -9.273 -16.938 1 96.75 305 LYS A N 1
ATOM 2485 C CA . LYS A 1 305 ? -16.672 -10.578 -17.375 1 96.75 305 LYS A CA 1
ATOM 2486 C C . LYS A 1 305 ? -16.328 -11.469 -16.172 1 96.75 305 LYS A C 1
ATOM 2488 O O . LYS A 1 305 ? -16.594 -12.672 -16.188 1 96.75 305 LYS A O 1
ATOM 2493 N N . ALA A 1 306 ? -15.75 -10.883 -15.18 1 95.94 306 ALA A N 1
ATOM 2494 C CA . ALA A 1 306 ? -15.414 -11.633 -13.977 1 95.94 306 ALA A CA 1
ATOM 2495 C C . ALA A 1 306 ? -16.672 -12.094 -13.242 1 95.94 306 ALA A C 1
ATOM 2497 O O . ALA A 1 306 ? -16.734 -13.234 -12.781 1 95.94 306 ALA A O 1
ATOM 2498 N N . VAL A 1 307 ? -17.688 -11.266 -13.164 1 96.12 307 VAL A N 1
ATOM 2499 C CA . VAL A 1 307 ? -18.922 -11.555 -12.453 1 96.12 307 VAL A CA 1
ATOM 2500 C C . VAL A 1 307 ? -19.688 -12.656 -13.188 1 96.12 307 VAL A C 1
ATOM 2502 O O . VAL A 1 307 ? -20.312 -13.516 -12.555 1 96.12 307 VAL A O 1
ATOM 2505 N N . ASN A 1 308 ? -19.562 -12.711 -14.484 1 94.62 308 ASN A N 1
ATOM 2506 C CA . ASN A 1 308 ? -20.344 -13.633 -15.289 1 94.62 308 ASN A CA 1
ATOM 2507 C C . ASN A 1 308 ? -19.594 -14.945 -15.531 1 94.62 308 ASN A C 1
ATOM 2509 O O . ASN A 1 308 ? -20.141 -15.875 -16.125 1 94.62 308 ASN A O 1
ATOM 2513 N N . ALA A 1 309 ? -18.391 -14.945 -15.102 1 91.62 309 ALA A N 1
ATOM 2514 C CA . ALA A 1 309 ? -17.625 -16.172 -15.281 1 91.62 309 ALA A CA 1
ATOM 2515 C C . ALA A 1 309 ? -18.188 -17.312 -14.438 1 91.62 309 ALA A C 1
ATOM 2517 O O . ALA A 1 309 ? -18.828 -17.062 -13.406 1 91.62 309 ALA A O 1
ATOM 2518 N N . GLU A 1 310 ? -18.016 -18.531 -14.906 1 86.69 310 GLU A N 1
ATOM 2519 C CA . GLU A 1 310 ? -18.469 -19.688 -14.141 1 86.69 310 GLU A CA 1
ATOM 2520 C C . GLU A 1 310 ? -17.625 -19.875 -12.875 1 86.69 310 GLU A C 1
ATOM 2522 O O . GLU A 1 310 ? -16.406 -19.75 -12.914 1 86.69 310 GLU A O 1
ATOM 2527 N N . CYS A 1 311 ? -18.344 -20.078 -11.766 1 82.31 311 CYS A N 1
ATOM 2528 C CA . CYS A 1 311 ? -17.672 -20.297 -10.5 1 82.31 311 CYS A CA 1
ATOM 2529 C C . CYS A 1 311 ? -17.453 -21.781 -10.242 1 82.31 311 CYS A C 1
ATOM 2531 O O . CYS A 1 311 ? -18.422 -22.562 -10.234 1 82.31 311 CYS A O 1
ATOM 2533 N N . LYS A 1 312 ? -16.234 -22.141 -10.102 1 75.31 312 LYS A N 1
ATOM 2534 C CA . LYS A 1 312 ? -15.945 -23.547 -9.844 1 75.31 312 LYS A CA 1
ATOM 2535 C C . LYS A 1 312 ? -15.508 -23.766 -8.398 1 75.31 312 LYS A C 1
ATOM 2537 O O . LYS A 1 312 ? -15.711 -24.844 -7.836 1 75.31 312 LYS A O 1
ATOM 2542 N N . THR A 1 313 ? -14.883 -22.797 -7.836 1 78.25 313 THR A N 1
ATOM 2543 C CA . THR A 1 313 ? -14.312 -22.922 -6.496 1 78.25 313 THR A CA 1
ATOM 2544 C C . THR A 1 313 ? -14.805 -21.797 -5.594 1 78.25 313 THR A C 1
ATOM 2546 O O . THR A 1 313 ? -15.438 -20.844 -6.062 1 78.25 313 THR A O 1
ATOM 2549 N N . ASP A 1 314 ? -14.555 -21.969 -4.344 1 80 314 ASP A N 1
ATOM 2550 C CA . ASP A 1 314 ? -14.891 -20.922 -3.383 1 80 314 ASP A CA 1
ATOM 2551 C C . ASP A 1 314 ? -14.078 -19.656 -3.648 1 80 314 ASP A C 1
ATOM 2553 O O . ASP A 1 314 ? -14.562 -18.547 -3.418 1 80 314 ASP A O 1
ATOM 2557 N N . GLU A 1 315 ? -12.953 -19.875 -4.113 1 81.38 315 GLU A N 1
ATOM 2558 C CA . GLU A 1 315 ? -12.102 -18.75 -4.457 1 81.38 315 GLU A CA 1
ATOM 2559 C C . GLU A 1 315 ? -12.703 -17.938 -5.602 1 81.38 315 GLU A C 1
ATOM 2561 O O . GLU A 1 315 ? -12.602 -16.703 -5.617 1 81.38 315 GLU A O 1
ATOM 2566 N N . ASP A 1 316 ? -13.383 -18.609 -6.504 1 87.75 316 ASP A N 1
ATOM 2567 C CA . ASP A 1 316 ? -14.047 -17.938 -7.613 1 87.75 316 ASP A CA 1
ATOM 2568 C C . ASP A 1 316 ? -15.195 -17.062 -7.113 1 87.75 316 ASP A C 1
ATOM 2570 O O . ASP A 1 316 ? -15.398 -15.953 -7.613 1 87.75 316 ASP A O 1
ATOM 2574 N N . LYS A 1 317 ? -15.82 -17.625 -6.121 1 88.38 317 LYS A N 1
ATOM 2575 C CA . LYS A 1 317 ? -16.938 -16.875 -5.559 1 88.38 317 LYS A CA 1
ATOM 2576 C C . LYS A 1 317 ? -16.469 -15.594 -4.898 1 88.38 317 LYS A C 1
ATOM 2578 O O . LYS A 1 317 ? -17.109 -14.547 -5.027 1 88.38 317 LYS A O 1
ATOM 2583 N N . LYS A 1 318 ? -15.367 -15.719 -4.254 1 87.94 318 LYS A N 1
ATOM 2584 C CA . LYS A 1 318 ? -14.789 -14.539 -3.613 1 87.94 318 LYS A CA 1
ATOM 2585 C C . LYS A 1 318 ? -14.375 -13.5 -4.648 1 87.94 318 LYS A C 1
ATOM 2587 O O . LYS A 1 318 ? -14.57 -12.305 -4.445 1 87.94 318 LYS A O 1
ATOM 2592 N N . THR A 1 319 ? -13.836 -13.961 -5.695 1 93.38 319 THR A N 1
ATOM 2593 C CA . THR A 1 319 ? -13.43 -13.094 -6.793 1 93.38 319 THR A CA 1
ATOM 2594 C C . THR A 1 319 ? -14.633 -12.367 -7.391 1 93.38 319 THR A C 1
ATOM 2596 O O . THR A 1 319 ? -14.562 -11.164 -7.66 1 93.38 319 THR A O 1
ATOM 2599 N N . LYS A 1 320 ? -15.695 -13.125 -7.562 1 94.88 320 LYS A N 1
ATOM 2600 C CA . LYS A 1 320 ? -16.922 -12.539 -8.102 1 94.88 320 LYS A CA 1
ATOM 2601 C C . LYS A 1 320 ? -17.453 -11.445 -7.188 1 94.88 320 LYS A C 1
ATOM 2603 O O . LYS A 1 320 ? -17.875 -10.383 -7.664 1 94.88 320 LYS A O 1
ATOM 2608 N N . GLN A 1 321 ? -17.375 -11.719 -5.949 1 93.94 321 GLN A N 1
ATOM 2609 C CA . GLN A 1 321 ? -17.859 -10.734 -4.984 1 93.94 321 GLN A CA 1
ATOM 2610 C C . GLN A 1 321 ? -17 -9.477 -5.004 1 93.94 321 GLN A C 1
ATOM 2612 O O . GLN A 1 321 ? -17.531 -8.359 -4.934 1 93.94 321 GLN A O 1
ATOM 2617 N N . GLU A 1 322 ? -15.75 -9.711 -5.066 1 93.5 322 GLU A N 1
ATOM 2618 C CA . GLU A 1 322 ? -14.852 -8.57 -5.141 1 93.5 322 GLU A CA 1
ATOM 2619 C C . GLU A 1 322 ? -15.102 -7.742 -6.398 1 93.5 322 GLU A C 1
ATOM 2621 O O . GLU A 1 322 ? -15.086 -6.508 -6.352 1 93.5 322 GLU A O 1
ATOM 2626 N N . ALA A 1 323 ? -15.352 -8.391 -7.516 1 97.12 323 ALA A N 1
ATOM 2627 C CA . ALA A 1 323 ? -15.648 -7.711 -8.773 1 97.12 323 ALA A CA 1
ATOM 2628 C C . ALA A 1 323 ? -16.938 -6.906 -8.672 1 97.12 323 ALA A C 1
ATOM 2630 O O . ALA A 1 323 ? -17 -5.766 -9.141 1 97.12 323 ALA A O 1
ATOM 2631 N N . LEU A 1 324 ? -17.906 -7.461 -8.031 1 95.88 324 LEU A N 1
ATOM 2632 C CA . LEU A 1 324 ? -19.188 -6.777 -7.848 1 95.88 324 LEU A CA 1
ATOM 2633 C C . LEU A 1 324 ? -19.016 -5.52 -7.008 1 95.88 324 LEU A C 1
ATOM 2635 O O . LEU A 1 324 ? -19.547 -4.461 -7.348 1 95.88 324 LEU A O 1
ATOM 2639 N N . ASN A 1 325 ? -18.234 -5.715 -5.961 1 92.5 325 ASN A N 1
ATOM 2640 C CA . ASN A 1 325 ? -18 -4.586 -5.07 1 92.5 325 ASN A CA 1
ATOM 2641 C C . ASN A 1 325 ? -17.281 -3.449 -5.789 1 92.5 325 ASN A C 1
ATOM 2643 O O . ASN A 1 325 ? -17.609 -2.277 -5.594 1 92.5 325 ASN A O 1
ATOM 2647 N N . LEU A 1 326 ? -16.312 -3.797 -6.57 1 94.25 326 LEU A N 1
ATOM 2648 C CA . LEU A 1 326 ? -15.555 -2.779 -7.297 1 94.25 326 LEU A CA 1
ATOM 2649 C C . LEU A 1 326 ? -16.422 -2.123 -8.367 1 94.25 326 LEU A C 1
ATOM 2651 O O . LEU A 1 326 ? -16.312 -0.919 -8.609 1 94.25 326 LEU A O 1
ATOM 2655 N N . MET A 1 327 ? -17.266 -2.908 -8.984 1 95.5 327 MET A N 1
ATOM 2656 C CA . MET A 1 327 ? -18.156 -2.395 -10.023 1 95.5 327 MET A CA 1
ATOM 2657 C C . MET A 1 327 ? -19.094 -1.32 -9.461 1 95.5 327 MET A C 1
ATOM 2659 O O . MET A 1 327 ? -19.406 -0.349 -10.148 1 95.5 327 MET A O 1
ATOM 2663 N N . LYS A 1 328 ? -19.453 -1.441 -8.211 1 92.88 328 LYS A N 1
ATOM 2664 C CA . LYS A 1 328 ? -20.312 -0.465 -7.559 1 92.88 328 LYS A CA 1
ATOM 2665 C C . LYS A 1 328 ? -19.594 0.868 -7.367 1 92.88 328 LYS A C 1
ATOM 2667 O O . LYS A 1 328 ? -20.234 1.91 -7.219 1 92.88 328 LYS A O 1
ATOM 2672 N N . LYS A 1 329 ? -18.344 0.75 -7.324 1 90.69 329 LYS A N 1
ATOM 2673 C CA . LYS A 1 329 ? -17.547 1.946 -7.059 1 90.69 329 LYS A CA 1
ATOM 2674 C C . LYS A 1 329 ? -17.188 2.666 -8.359 1 90.69 329 LYS A C 1
ATOM 2676 O O . LYS A 1 329 ? -16.609 3.754 -8.328 1 90.69 329 LYS A O 1
ATOM 2681 N N . CYS A 1 330 ? -17.391 1.976 -9.461 1 91.62 330 CYS A N 1
ATOM 2682 C CA . CYS A 1 330 ? -17.125 2.578 -10.758 1 91.62 330 CYS A CA 1
ATOM 2683 C C . CYS A 1 330 ? -18.219 3.562 -11.141 1 91.62 330 CYS A C 1
ATOM 2685 O O . CYS A 1 330 ? -19.406 3.277 -10.961 1 91.62 330 CYS A O 1
ATOM 2687 N N . MET B 1 1 ? -5.289 -90.938 -10.227 1 20.11 1 MET B N 1
ATOM 2688 C CA . MET B 1 1 ? -5.152 -91.25 -8.812 1 20.11 1 MET B CA 1
ATOM 2689 C C . MET B 1 1 ? -4.473 -90.125 -8.055 1 20.11 1 MET B C 1
ATOM 2691 O O . MET B 1 1 ? -3.693 -89.375 -8.641 1 20.11 1 MET B O 1
ATOM 2695 N N . SER B 1 2 ? -4.633 -89.938 -6.684 1 20.41 2 SER B N 1
ATOM 2696 C CA . SER B 1 2 ? -4.746 -88.938 -5.602 1 20.41 2 SER B CA 1
ATOM 2697 C C . SER B 1 2 ? -3.373 -88.438 -5.176 1 20.41 2 SER B C 1
ATOM 2699 O O . SER B 1 2 ? -3.26 -87.312 -4.621 1 20.41 2 SER B O 1
ATOM 2701 N N . TYR B 1 3 ? -2.24 -89.125 -4.988 1 20.77 3 TYR B N 1
ATOM 2702 C CA . TYR B 1 3 ? -1.588 -89.062 -3.684 1 20.77 3 TYR B CA 1
ATOM 2703 C C . TYR B 1 3 ? -0.633 -87.938 -3.6 1 20.77 3 TYR B C 1
ATOM 2705 O O . TYR B 1 3 ? 0.558 -88.062 -3.893 1 20.77 3 TYR B O 1
ATOM 2713 N N . LEU B 1 4 ? -0.737 -86.875 -4.355 1 24.41 4 LEU B N 1
ATOM 2714 C CA . LEU B 1 4 ? 0.262 -85.812 -4.48 1 24.41 4 LEU B CA 1
ATOM 2715 C C . LEU B 1 4 ? 0.617 -85.188 -3.111 1 24.41 4 LEU B C 1
ATOM 2717 O O . LEU B 1 4 ? -0.258 -84.75 -2.393 1 24.41 4 LEU B O 1
ATOM 2721 N N . LEU B 1 5 ? 1.714 -85.562 -2.48 1 21.92 5 LEU B N 1
ATOM 2722 C CA . LEU B 1 5 ? 2.311 -85.688 -1.153 1 21.92 5 LEU B CA 1
ATOM 2723 C C . LEU B 1 5 ? 2.443 -84.312 -0.492 1 21.92 5 LEU B C 1
ATOM 2725 O O . LEU B 1 5 ? 2.648 -83.312 -1.175 1 21.92 5 LEU B O 1
ATOM 2729 N N . SER B 1 6 ? 2.078 -84.125 0.861 1 22.98 6 SER B N 1
ATOM 2730 C CA . SER B 1 6 ? 1.724 -83.312 2.021 1 22.98 6 SER B CA 1
ATOM 2731 C C . SER B 1 6 ? 2.949 -82.625 2.607 1 22.98 6 SER B C 1
ATOM 2733 O O . SER B 1 6 ? 3.855 -83.312 3.123 1 22.98 6 SER B O 1
ATOM 2735 N N . PHE B 1 7 ? 3.688 -81.812 1.867 1 24.31 7 PHE B N 1
ATOM 2736 C CA . PHE B 1 7 ? 4.918 -81.125 2.314 1 24.31 7 PHE B CA 1
ATOM 2737 C C . PHE B 1 7 ? 4.738 -80.562 3.701 1 24.31 7 PHE B C 1
ATOM 2739 O O . PHE B 1 7 ? 3.764 -79.812 3.949 1 24.31 7 PHE B O 1
ATOM 2746 N N . SER B 1 8 ? 5.262 -81.125 4.785 1 22.36 8 SER B N 1
ATOM 2747 C CA . SER B 1 8 ? 5.336 -81.062 6.242 1 22.36 8 SER B CA 1
ATOM 2748 C C . SER B 1 8 ? 5.914 -79.75 6.734 1 22.36 8 SER B C 1
ATOM 2750 O O . SER B 1 8 ? 6.875 -79.25 6.156 1 22.36 8 SER B O 1
ATOM 2752 N N . PRO B 1 9 ? 5.219 -78.938 7.703 1 26.61 9 PRO B N 1
ATOM 2753 C CA . PRO B 1 9 ? 5.223 -77.562 8.289 1 26.61 9 PRO B CA 1
ATOM 2754 C C . PRO B 1 9 ? 6.418 -77.312 9.203 1 26.61 9 PRO B C 1
ATOM 2756 O O . PRO B 1 9 ? 6.617 -78.062 10.18 1 26.61 9 PRO B O 1
ATOM 2759 N N . ILE B 1 10 ? 7.66 -77.188 8.758 1 27.12 10 ILE B N 1
ATOM 2760 C CA . ILE B 1 10 ? 8.844 -77.188 9.609 1 27.12 10 ILE B CA 1
ATOM 2761 C C . ILE B 1 10 ? 8.625 -76.25 10.812 1 27.12 10 ILE B C 1
ATOM 2763 O O . ILE B 1 10 ? 8.047 -75.188 10.688 1 27.12 10 ILE B O 1
ATOM 2767 N N . ASP B 1 11 ? 8.898 -76.688 12.102 1 23.06 11 ASP B N 1
ATOM 2768 C CA . ASP B 1 11 ? 8.789 -76.5 13.547 1 23.06 11 ASP B CA 1
ATOM 2769 C C . ASP B 1 11 ? 9.57 -75.312 14.008 1 23.06 11 ASP B C 1
ATOM 2771 O O . ASP B 1 11 ? 10.797 -75.375 14.141 1 23.06 11 ASP B O 1
ATOM 2775 N N . PHE B 1 12 ? 9.547 -74.062 13.336 1 22.45 12 PHE B N 1
ATOM 2776 C CA . PHE B 1 12 ? 10.367 -72.875 13.547 1 22.45 12 PHE B CA 1
ATOM 2777 C C . PHE B 1 12 ? 10.18 -72.375 14.953 1 22.45 12 PHE B C 1
ATOM 2779 O O . PHE B 1 12 ? 9.508 -71.375 15.156 1 22.45 12 PHE B O 1
ATOM 2786 N N . SER B 1 13 ? 9.914 -73.125 16.078 1 20.84 13 SER B N 1
ATOM 2787 C CA . SER B 1 13 ? 9.609 -72.75 17.453 1 20.84 13 SER B CA 1
ATOM 2788 C C . SER B 1 13 ? 10.773 -72 18.109 1 20.84 13 SER B C 1
ATOM 2790 O O . SER B 1 13 ? 10.57 -71.062 18.906 1 20.84 13 SER B O 1
ATOM 2792 N N . LYS B 1 14 ? 11.977 -72.625 18.344 1 26.06 14 LYS B N 1
ATOM 2793 C CA . LYS B 1 14 ? 12.75 -72.562 19.578 1 26.06 14 LYS B CA 1
ATOM 2794 C C . LYS B 1 14 ? 13.367 -71.188 19.75 1 26.06 14 LYS B C 1
ATOM 2796 O O . LYS B 1 14 ? 13.781 -70.812 20.859 1 26.06 14 LYS B O 1
ATOM 2801 N N . ASN B 1 15 ? 13.977 -70.562 18.766 1 21.19 15 ASN B N 1
ATOM 2802 C CA . ASN B 1 15 ? 15.148 -69.812 19.094 1 21.19 15 ASN B CA 1
ATOM 2803 C C . ASN B 1 15 ? 14.758 -68.438 19.672 1 21.19 15 ASN B C 1
ATOM 2805 O O . ASN B 1 15 ? 15.539 -67.5 19.594 1 21.19 15 ASN B O 1
ATOM 2809 N N . PHE B 1 16 ? 13.453 -68.062 20.125 1 22.62 16 PHE B N 1
ATOM 2810 C CA . PHE B 1 16 ? 12.984 -66.75 20.5 1 22.62 16 PHE B CA 1
ATOM 2811 C C . PHE B 1 16 ? 13.539 -66.312 21.859 1 22.62 16 PHE B C 1
ATOM 2813 O O . PHE B 1 16 ? 13.086 -65.375 22.453 1 22.62 16 PHE B O 1
ATOM 2820 N N . ALA B 1 17 ? 14.508 -66.875 22.516 1 21.25 17 ALA B N 1
ATOM 2821 C CA . ALA B 1 17 ? 14.789 -66.812 23.938 1 21.25 17 ALA B CA 1
ATOM 2822 C C . ALA B 1 17 ? 15.258 -65.375 24.328 1 21.25 17 ALA B C 1
ATOM 2824 O O . ALA B 1 17 ? 14.742 -64.812 25.281 1 21.25 17 ALA B O 1
ATOM 2825 N N . PHE B 1 18 ? 16.562 -64.938 24.297 1 24.27 18 PHE B N 1
ATOM 2826 C CA . PHE B 1 18 ? 17.266 -64.188 25.328 1 24.27 18 PHE B CA 1
ATOM 2827 C C . PHE B 1 18 ? 17 -62.688 25.188 1 24.27 18 PHE B C 1
ATOM 2829 O O . PHE B 1 18 ? 17.641 -61.875 25.875 1 24.27 18 PHE B O 1
ATOM 2836 N N . GLY B 1 19 ? 16.297 -62.031 24.297 1 23.42 19 GLY B N 1
ATOM 2837 C CA . GLY B 1 19 ? 16.312 -60.656 23.844 1 23.42 19 GLY B CA 1
ATOM 2838 C C . GLY B 1 19 ? 15.742 -59.688 24.859 1 23.42 19 GLY B C 1
ATOM 2839 O O . GLY B 1 19 ? 15.484 -58.531 24.531 1 23.42 19 GLY B O 1
ATOM 2840 N N . LEU B 1 20 ? 15.258 -60.031 26.094 1 25.2 20 LEU B N 1
ATOM 2841 C CA . LEU B 1 20 ? 14.344 -59.312 26.969 1 25.2 20 LEU B CA 1
ATOM 2842 C C . LEU B 1 20 ? 15.055 -58.125 27.656 1 25.2 20 LEU B C 1
ATOM 2844 O O . LEU B 1 20 ? 14.406 -57.188 28.094 1 25.2 20 LEU B O 1
ATOM 2848 N N . GLY B 1 21 ? 16.359 -58.156 28.016 1 25.23 21 GLY B N 1
ATOM 2849 C CA . GLY B 1 21 ? 16.875 -57.406 29.156 1 25.23 21 GLY B CA 1
ATOM 2850 C C . GLY B 1 21 ? 17.031 -55.906 28.875 1 25.23 21 GLY B C 1
ATOM 2851 O O . GLY B 1 21 ? 16.891 -55.094 29.766 1 25.23 21 GLY B O 1
ATOM 2852 N N . ILE B 1 22 ? 17.656 -55.5 27.734 1 28.86 22 ILE B N 1
ATOM 2853 C CA . ILE B 1 22 ? 18.312 -54.188 27.672 1 28.86 22 ILE B CA 1
ATOM 2854 C C . ILE B 1 22 ? 17.281 -53.094 27.531 1 28.86 22 ILE B C 1
ATOM 2856 O O . ILE B 1 22 ? 17.625 -51.938 27.219 1 28.86 22 ILE B O 1
ATOM 2860 N N . GLY B 1 23 ? 15.953 -53.312 27.609 1 29.17 23 GLY B N 1
ATOM 2861 C CA . GLY B 1 23 ? 14.906 -52.344 27.375 1 29.17 23 GLY B CA 1
ATOM 2862 C C . GLY B 1 23 ? 14.852 -51.25 28.438 1 29.17 23 GLY B C 1
ATOM 2863 O O . GLY B 1 23 ? 14.266 -50.188 28.203 1 29.17 23 GLY B O 1
ATOM 2864 N N . VAL B 1 24 ? 15.211 -51.562 29.719 1 31.55 24 VAL B N 1
ATOM 2865 C CA . VAL B 1 24 ? 14.773 -50.781 30.875 1 31.55 24 VAL B CA 1
ATOM 2866 C C . VAL B 1 24 ? 15.531 -49.469 30.906 1 31.55 24 VAL B C 1
ATOM 2868 O O . VAL B 1 24 ? 14.977 -48.438 31.297 1 31.55 24 VAL B O 1
ATOM 2871 N N . GLY B 1 25 ? 16.875 -49.469 30.562 1 30.56 25 GLY B N 1
ATOM 2872 C CA . GLY B 1 25 ? 17.703 -48.312 30.938 1 30.56 25 GLY B CA 1
ATOM 2873 C C . GLY B 1 25 ? 17.359 -47.062 30.188 1 30.56 25 GLY B C 1
ATOM 2874 O O . GLY B 1 25 ? 17.531 -45.938 30.703 1 30.56 25 GLY B O 1
ATOM 2875 N N . LEU B 1 26 ? 17.078 -47.188 28.844 1 33.09 26 LEU B N 1
ATOM 2876 C CA . LEU B 1 26 ? 17.031 -45.969 28.047 1 33.09 26 LEU B CA 1
ATOM 2877 C C . LEU B 1 26 ? 15.781 -45.156 28.375 1 33.09 26 LEU B C 1
ATOM 2879 O O . LEU B 1 26 ? 15.594 -44.062 27.844 1 33.09 26 LEU B O 1
ATOM 2883 N N . GLY B 1 27 ? 14.82 -45.812 29.094 1 33.12 27 GLY B N 1
ATOM 2884 C CA . GLY B 1 27 ? 13.594 -45.125 29.438 1 33.12 27 GLY B CA 1
ATOM 2885 C C . GLY B 1 27 ? 13.797 -44 30.422 1 33.12 27 GLY B C 1
ATOM 2886 O O . GLY B 1 27 ? 13.109 -42.969 30.375 1 33.12 27 GLY B O 1
ATOM 2887 N N . VAL B 1 28 ? 14.719 -44.219 31.422 1 39.03 28 VAL B N 1
ATOM 2888 C CA . VAL B 1 28 ? 14.805 -43.281 32.562 1 39.03 28 VAL B CA 1
ATOM 2889 C C . VAL B 1 28 ? 15.375 -41.969 32.094 1 39.03 28 VAL B C 1
ATOM 2891 O O . VAL B 1 28 ? 14.938 -40.906 32.531 1 39.03 28 VAL B O 1
ATOM 2894 N N . VAL B 1 29 ? 16.375 -41.969 31.125 1 35.78 29 VAL B N 1
ATOM 2895 C CA . VAL B 1 29 ? 17.047 -40.719 30.797 1 35.78 29 VAL B CA 1
ATOM 2896 C C . VAL B 1 29 ? 16.078 -39.812 30.047 1 35.78 29 VAL B C 1
ATOM 2898 O O . VAL B 1 29 ? 16.062 -38.594 30.281 1 35.78 29 VAL B O 1
ATOM 2901 N N . PHE B 1 30 ? 15.164 -40.469 29.188 1 35.81 30 PHE B N 1
ATOM 2902 C CA . PHE B 1 30 ? 14.281 -39.594 28.453 1 35.81 30 PHE B CA 1
ATOM 2903 C C . PHE B 1 30 ? 13.266 -38.938 29.391 1 35.81 30 PHE B C 1
ATOM 2905 O O . PHE B 1 30 ? 12.805 -37.812 29.156 1 35.81 30 PHE B O 1
ATOM 2912 N N . ARG B 1 31 ? 12.891 -39.688 30.469 1 37.38 31 ARG B N 1
ATOM 2913 C CA . ARG B 1 31 ? 11.93 -39.062 31.375 1 37.38 31 ARG B CA 1
ATOM 2914 C C . ARG B 1 31 ? 12.547 -37.875 32.094 1 37.38 31 ARG B C 1
ATOM 2916 O O . ARG B 1 31 ? 11.859 -36.906 32.438 1 37.38 31 ARG B O 1
ATOM 2923 N N . ARG B 1 32 ? 13.789 -37.969 32.438 1 39.22 32 ARG B N 1
ATOM 2924 C CA . ARG B 1 32 ? 14.406 -36.875 33.219 1 39.22 32 ARG B CA 1
ATOM 2925 C C . ARG B 1 32 ? 14.531 -35.594 32.375 1 39.22 32 ARG B C 1
ATOM 2927 O O . ARG B 1 32 ? 14.344 -34.5 32.875 1 39.22 32 ARG B O 1
ATOM 2934 N N . PHE B 1 33 ? 14.859 -35.812 31.047 1 37.78 33 PHE B N 1
ATOM 2935 C CA . PHE B 1 33 ? 14.977 -34.594 30.219 1 37.78 33 PHE B CA 1
ATOM 2936 C C . PHE B 1 33 ? 13.609 -33.969 30.016 1 37.78 33 PHE B C 1
ATOM 2938 O O . PHE B 1 33 ? 13.492 -32.75 29.984 1 37.78 33 PHE B O 1
ATOM 2945 N N . SER B 1 34 ? 12.562 -34.875 29.891 1 39.62 34 SER B N 1
ATOM 2946 C CA . SER B 1 34 ? 11.234 -34.281 29.75 1 39.62 34 SER B CA 1
ATOM 2947 C C . SER B 1 34 ? 10.797 -33.594 31.047 1 39.62 34 SER B C 1
ATOM 2949 O O . SER B 1 34 ? 10.188 -32.531 31 1 39.62 34 SER B O 1
ATOM 2951 N N . GLN B 1 35 ? 11.172 -34.188 32.156 1 44.38 35 GLN B N 1
ATOM 2952 C CA . GLN B 1 35 ? 10.766 -33.562 33.438 1 44.38 35 GLN B CA 1
ATOM 2953 C C . GLN B 1 35 ? 11.453 -32.25 33.625 1 44.38 35 GLN B C 1
ATOM 2955 O O . GLN B 1 35 ? 10.852 -31.297 34.156 1 44.38 35 GLN B O 1
ATOM 2960 N N . GLU B 1 36 ? 12.688 -32.188 33.219 1 47.12 36 GLU B N 1
ATOM 2961 C CA . GLU B 1 36 ? 13.398 -30.938 33.438 1 47.12 36 GLU B CA 1
ATOM 2962 C C . GLU B 1 36 ? 12.844 -29.828 32.531 1 47.12 36 GLU B C 1
ATOM 2964 O O . GLU B 1 36 ? 12.734 -28.672 32.938 1 47.12 36 GLU B O 1
ATOM 2969 N N . LYS B 1 37 ? 12.438 -30.219 31.312 1 45.94 37 LYS B N 1
ATOM 2970 C CA . LYS B 1 37 ? 11.805 -29.234 30.438 1 45.94 37 LYS B CA 1
ATOM 2971 C C . LYS B 1 37 ? 10.445 -28.797 31 1 45.94 37 LYS B C 1
ATOM 2973 O O . LYS B 1 37 ? 10.102 -27.609 30.953 1 45.94 37 LYS B O 1
ATOM 2978 N N . GLN B 1 38 ? 9.688 -29.781 31.516 1 47.31 38 GLN B N 1
ATOM 2979 C CA . GLN B 1 38 ? 8.414 -29.422 32.156 1 47.31 38 GLN B CA 1
ATOM 2980 C C . GLN B 1 38 ? 8.625 -28.562 33.375 1 47.31 38 GLN B C 1
ATOM 2982 O O . GLN B 1 38 ? 7.883 -27.609 33.594 1 47.31 38 GLN B O 1
ATOM 2987 N N . ARG B 1 39 ? 9.641 -28.859 34.094 1 49.56 39 ARG B N 1
ATOM 2988 C CA . ARG B 1 39 ? 9.922 -28.062 35.281 1 49.56 39 ARG B CA 1
ATOM 2989 C C . ARG B 1 39 ? 10.336 -26.656 34.906 1 49.56 39 ARG B C 1
ATOM 2991 O O . ARG B 1 39 ? 9.922 -25.688 35.562 1 49.56 39 ARG B O 1
ATOM 2998 N N . LYS B 1 40 ? 11.102 -26.562 33.875 1 50.12 40 LYS B N 1
ATOM 2999 C CA . LYS B 1 40 ? 11.516 -25.234 33.406 1 50.12 40 LYS B CA 1
ATOM 3000 C C . LYS B 1 40 ? 10.328 -24.453 32.844 1 50.12 40 LYS B C 1
ATOM 3002 O O . LYS B 1 40 ? 10.211 -23.25 33.062 1 50.12 40 LYS B O 1
ATOM 3007 N N . ARG B 1 41 ? 9.461 -25.156 32.156 1 49 41 ARG B N 1
ATOM 3008 C CA . ARG B 1 41 ? 8.227 -24.516 31.688 1 49 41 ARG B CA 1
ATOM 3009 C C . ARG B 1 41 ? 7.359 -24.109 32.875 1 49 41 ARG B C 1
ATOM 3011 O O . ARG B 1 41 ? 6.809 -23 32.906 1 49 41 ARG B O 1
ATOM 3018 N N . GLU B 1 42 ? 7.266 -24.906 33.875 1 54 42 GLU B N 1
ATOM 3019 C CA . GLU B 1 42 ? 6.465 -24.578 35.031 1 54 42 GLU B CA 1
ATOM 3020 C C . GLU B 1 42 ? 7.094 -23.438 35.812 1 54 42 GLU B C 1
ATOM 3022 O O . GLU B 1 42 ? 6.387 -22.547 36.312 1 54 42 GLU B O 1
ATOM 3027 N N . HIS B 1 43 ? 8.414 -23.438 35.906 1 55.06 43 HIS B N 1
ATOM 3028 C CA . HIS B 1 43 ? 9.094 -22.344 36.594 1 55.06 43 HIS B CA 1
ATOM 3029 C C . HIS B 1 43 ? 8.93 -21.031 35.812 1 55.06 43 HIS B C 1
ATOM 3031 O O . HIS B 1 43 ? 8.703 -19.984 36.406 1 55.06 43 HIS B O 1
ATOM 3037 N N . LEU B 1 44 ? 8.93 -21.172 34.5 1 49.28 44 LEU B N 1
ATOM 3038 C CA . LEU B 1 44 ? 8.711 -19.984 33.656 1 49.28 44 LEU B CA 1
ATOM 3039 C C . LEU B 1 44 ? 7.277 -19.484 33.812 1 49.28 44 LEU B C 1
ATOM 3041 O O . LEU B 1 44 ? 7.043 -18.281 33.938 1 49.28 44 LEU B O 1
ATOM 3045 N N . ILE B 1 45 ? 6.344 -20.359 33.844 1 54.25 45 ILE B N 1
ATOM 3046 C CA . ILE B 1 45 ? 4.941 -20 34.031 1 54.25 45 ILE B CA 1
ATOM 3047 C C . ILE B 1 45 ? 4.75 -19.406 35.438 1 54.25 45 ILE B C 1
ATOM 3049 O O . ILE B 1 45 ? 4.059 -18.406 35.594 1 54.25 45 ILE B O 1
ATOM 3053 N N . SER B 1 46 ? 5.441 -19.969 36.375 1 58.94 46 SER B N 1
ATOM 3054 C CA . SER B 1 46 ? 5.363 -19.438 37.75 1 58.94 46 SER B CA 1
ATOM 3055 C C . SER B 1 46 ? 5.973 -18.047 37.844 1 58.94 46 SER B C 1
ATOM 3057 O O . SER B 1 46 ? 5.414 -17.156 38.469 1 58.94 46 SER B O 1
ATOM 3059 N N . CYS B 1 47 ? 7.047 -17.844 37.125 1 52.91 47 CYS B N 1
ATOM 3060 C CA . CYS B 1 47 ? 7.688 -16.531 37.094 1 52.91 47 CYS B CA 1
ATOM 3061 C C . CYS B 1 47 ? 6.809 -15.523 36.375 1 52.91 47 CYS B C 1
ATOM 3063 O O . CYS B 1 47 ? 6.672 -14.383 36.844 1 52.91 47 CYS B O 1
ATOM 3065 N N . LEU B 1 48 ? 6.152 -15.969 35.344 1 50.03 48 LEU B N 1
ATOM 3066 C CA . LEU B 1 48 ? 5.258 -15.086 34.594 1 50.03 48 LEU B CA 1
ATOM 3067 C C . LEU B 1 48 ? 4.012 -14.758 35.406 1 50.03 48 LEU B C 1
ATOM 3069 O O . LEU B 1 48 ? 3.545 -13.617 35.406 1 50.03 48 LEU B O 1
ATOM 3073 N N . LYS B 1 49 ? 3.527 -15.609 36.125 1 56.31 49 LYS B N 1
ATOM 3074 C CA . LYS B 1 49 ? 2.398 -15.383 37 1 56.31 49 LYS B CA 1
ATOM 3075 C C . LYS B 1 49 ? 2.779 -14.438 38.156 1 56.31 49 LYS B C 1
ATOM 3077 O O . LYS B 1 49 ? 2.002 -13.555 38.5 1 56.31 49 LYS B O 1
ATOM 3082 N N . GLN B 1 50 ? 3.961 -14.648 38.656 1 58.12 50 GLN B N 1
ATOM 3083 C CA . GLN B 1 50 ? 4.457 -13.75 39.719 1 58.12 50 GLN B CA 1
ATOM 3084 C C . GLN B 1 50 ? 4.641 -12.336 39.156 1 58.12 50 GLN B C 1
ATOM 3086 O O . GLN B 1 50 ? 4.289 -11.359 39.844 1 58.12 50 GLN B O 1
ATOM 3091 N N . LEU B 1 51 ? 5.102 -12.234 37.969 1 51.03 51 LEU B N 1
ATOM 3092 C CA . LEU B 1 51 ? 5.254 -10.93 37.344 1 51.03 51 LEU B CA 1
ATOM 3093 C C . LEU B 1 51 ? 3.893 -10.289 37.094 1 51.03 51 LEU B C 1
ATOM 3095 O O . LEU B 1 51 ? 3.709 -9.094 37.344 1 51.03 51 LEU B O 1
ATOM 3099 N N . ALA B 1 52 ? 2.988 -11.047 36.625 1 51.97 52 ALA B N 1
ATOM 3100 C CA . ALA B 1 52 ? 1.627 -10.555 36.406 1 51.97 52 ALA B CA 1
ATOM 3101 C C . ALA B 1 52 ? 0.992 -10.141 37.75 1 51.97 52 ALA B C 1
ATOM 3103 O O . ALA B 1 52 ? 0.32 -9.109 37.812 1 51.97 52 ALA B O 1
ATOM 3104 N N . ALA B 1 53 ? 1.23 -10.867 38.719 1 56.28 53 ALA B N 1
ATOM 3105 C CA . ALA B 1 53 ? 0.721 -10.531 40.062 1 56.28 53 ALA B CA 1
ATOM 3106 C C . ALA B 1 53 ? 1.378 -9.258 40.594 1 56.28 53 ALA B C 1
ATOM 3108 O O . ALA B 1 53 ? 0.708 -8.406 41.188 1 56.28 53 ALA B O 1
ATOM 3109 N N . GLU B 1 54 ? 2.641 -9.141 40.281 1 54.38 54 GLU B N 1
ATOM 3110 C CA . GLU B 1 54 ? 3.352 -7.949 40.719 1 54.38 54 GLU B CA 1
ATOM 3111 C C . GLU B 1 54 ? 2.879 -6.715 39.969 1 54.38 54 GLU B C 1
ATOM 3113 O O . GLU B 1 54 ? 2.717 -5.641 40.531 1 54.38 54 GLU B O 1
ATOM 3118 N N . VAL B 1 55 ? 2.59 -6.895 38.719 1 49.97 55 VAL B N 1
ATOM 3119 C CA . VAL B 1 55 ? 2.062 -5.801 37.906 1 49.97 55 VAL B CA 1
ATOM 3120 C C . VAL B 1 55 ? 0.661 -5.43 38.375 1 49.97 55 VAL B C 1
ATOM 3122 O O . VAL B 1 55 ? 0.323 -4.25 38.469 1 49.97 55 VAL B O 1
ATOM 3125 N N . ARG B 1 56 ? -0.044 -6.441 38.75 1 49.53 56 ARG B N 1
ATOM 3126 C CA . ARG B 1 56 ? -1.367 -6.195 39.312 1 49.53 56 ARG B CA 1
ATOM 3127 C C . ARG B 1 56 ? -1.264 -5.516 40.656 1 49.53 56 ARG B C 1
ATOM 3129 O O . ARG B 1 56 ? -2.021 -4.586 40.969 1 49.53 56 ARG B O 1
ATOM 3136 N N . GLN B 1 57 ? -0.338 -5.961 41.438 1 52.22 57 GLN B N 1
ATOM 3137 C CA . GLN B 1 57 ? -0.114 -5.32 42.719 1 52.22 57 GLN B CA 1
ATOM 3138 C C . GLN B 1 57 ? 0.35 -3.877 42.562 1 52.22 57 GLN B C 1
ATOM 3140 O O . GLN B 1 57 ? -0.084 -2.986 43.281 1 52.22 57 GLN B O 1
ATOM 3145 N N . LEU B 1 58 ? 1.175 -3.689 41.531 1 47.19 58 LEU B N 1
ATOM 3146 C CA . LEU B 1 58 ? 1.617 -2.332 41.25 1 47.19 58 LEU B CA 1
ATOM 3147 C C . LEU B 1 58 ? 0.455 -1.477 40.75 1 47.19 58 LEU B C 1
ATOM 3149 O O . LEU B 1 58 ? 0.33 -0.311 41.125 1 47.19 58 LEU B O 1
ATOM 3153 N N . ARG B 1 59 ? -0.429 -2.051 39.969 1 42.81 59 ARG B N 1
ATOM 3154 C CA . ARG B 1 59 ? -1.628 -1.358 39.531 1 42.81 59 ARG B CA 1
ATOM 3155 C C . ARG B 1 59 ? -2.562 -1.048 40.688 1 42.81 59 ARG B C 1
ATOM 3157 O O . ARG B 1 59 ? -3.105 0.055 40.781 1 42.81 59 ARG B O 1
ATOM 3164 N N . GLU B 1 60 ? -2.756 -1.972 41.5 1 48.94 60 GLU B N 1
ATOM 3165 C CA . GLU B 1 60 ? -3.604 -1.765 42.656 1 48.94 60 GLU B CA 1
ATOM 3166 C C . GLU B 1 60 ? -3 -0.729 43.594 1 48.94 60 GLU B C 1
ATOM 3168 O O . GLU B 1 60 ? -3.715 0.112 44.156 1 48.94 60 GLU B O 1
ATOM 3173 N N . THR B 1 61 ? -1.686 -0.82 43.719 1 44.34 61 THR B N 1
ATOM 3174 C CA . THR B 1 61 ? -1.02 0.184 44.562 1 44.34 61 THR B CA 1
ATOM 3175 C C . THR B 1 61 ? -1.152 1.569 43.938 1 44.34 61 THR B C 1
ATOM 3177 O O . THR B 1 61 ? -1.352 2.559 44.625 1 44.34 61 THR B O 1
ATOM 3180 N N . PHE B 1 62 ? -1.1 1.548 42.562 1 37.97 62 PHE B N 1
ATOM 3181 C CA . PHE B 1 62 ? -1.291 2.82 41.875 1 37.97 62 PHE B CA 1
ATOM 3182 C C . PHE B 1 62 ? -2.727 3.307 42.031 1 37.97 62 PHE B C 1
ATOM 3184 O O . PHE B 1 62 ? -2.965 4.5 42.25 1 37.97 62 PHE B O 1
ATOM 3191 N N . VAL B 1 63 ? -3.615 2.459 41.969 1 42.25 63 VAL B N 1
ATOM 3192 C CA . VAL B 1 63 ? -5.02 2.826 42.125 1 42.25 63 VAL B CA 1
ATOM 3193 C C . VAL B 1 63 ? -5.27 3.242 43.594 1 42.25 63 VAL B C 1
ATOM 3195 O O . VAL B 1 63 ? -5.973 4.223 43.844 1 42.25 63 VAL B O 1
ATOM 3198 N N . GLN B 1 64 ? -4.727 2.49 44.438 1 39.75 64 GLN B N 1
ATOM 3199 C CA . GLN B 1 64 ? -4.922 2.84 45.844 1 39.75 64 GLN B CA 1
ATOM 3200 C C . GLN B 1 64 ? -4.273 4.184 46.156 1 39.75 64 GLN B C 1
ATOM 3202 O O . GLN B 1 64 ? -4.816 4.965 46.938 1 39.75 64 GLN B O 1
ATOM 3207 N N . TYR B 1 65 ? -3.059 4.367 45.562 1 34.09 65 TYR B N 1
ATOM 3208 C CA . TYR B 1 65 ? -2.447 5.668 45.812 1 34.09 65 TYR B CA 1
ATOM 3209 C C . TYR B 1 65 ? -3.289 6.785 45.188 1 34.09 65 TYR B C 1
ATOM 3211 O O . TYR B 1 65 ? -3.33 7.898 45.719 1 34.09 65 TYR B O 1
ATOM 3219 N N . ALA B 1 66 ? -3.957 6.434 44.031 1 34.19 66 ALA B N 1
ATOM 3220 C CA . ALA B 1 66 ? -4.801 7.453 43.438 1 34.19 66 ALA B CA 1
ATOM 3221 C C . ALA B 1 66 ? -6.023 7.75 44.281 1 34.19 66 ALA B C 1
ATOM 3223 O O . ALA B 1 66 ? -6.477 8.891 44.375 1 34.19 66 ALA B O 1
ATOM 3224 N N . THR B 1 67 ? -6.551 6.707 44.781 1 35.34 67 THR B N 1
ATOM 3225 C CA . THR B 1 67 ? -7.801 6.91 45.531 1 35.34 67 THR B CA 1
ATOM 3226 C C . THR B 1 67 ? -7.543 7.535 46.875 1 35.34 67 THR B C 1
ATOM 3228 O O . THR B 1 67 ? -8.477 7.988 47.562 1 35.34 67 THR B O 1
ATOM 3231 N N . THR B 1 68 ? -6.422 7.141 47.469 1 31.47 68 THR B N 1
ATOM 3232 C CA . THR B 1 68 ? -6.301 7.66 48.812 1 31.47 68 THR B CA 1
ATOM 3233 C C . THR B 1 68 ? -5.961 9.148 48.781 1 31.47 68 THR B C 1
ATOM 3235 O O . THR B 1 68 ? -4.805 9.523 49 1 31.47 68 THR B O 1
ATOM 3238 N N . ARG B 1 69 ? -6.441 9.789 47.719 1 30.02 69 ARG B N 1
ATOM 3239 C CA . ARG B 1 69 ? -6.258 11.234 47.875 1 30.02 69 ARG B CA 1
ATOM 3240 C C . ARG B 1 69 ? -6.965 11.758 49.125 1 30.02 69 ARG B C 1
ATOM 3242 O O . ARG B 1 69 ? -8.164 11.539 49.281 1 30.02 69 ARG B O 1
ATOM 3249 N N . PRO B 1 70 ? -6.227 11.914 50.188 1 27.98 70 PRO B N 1
ATOM 3250 C CA . PRO B 1 70 ? -6.848 12.492 51.375 1 27.98 70 PRO B CA 1
ATOM 3251 C C . PRO B 1 70 ? -7.711 13.711 51.062 1 27.98 70 PRO B C 1
ATOM 3253 O O . PRO B 1 70 ? -7.473 14.398 50.062 1 27.98 70 PRO B O 1
ATOM 3256 N N . SER B 1 71 ? -8.953 13.617 51.438 1 24.62 71 SER B N 1
ATOM 3257 C CA . SER B 1 71 ? -9.914 14.719 51.406 1 24.62 71 SER B CA 1
ATOM 3258 C C . SER B 1 71 ? -9.344 15.969 52.062 1 24.62 71 SER B C 1
ATOM 3260 O O . SER B 1 71 ? -9.023 15.961 53.25 1 24.62 71 SER B O 1
ATOM 3262 N N . LEU B 1 72 ? -8.359 16.625 51.438 1 23.22 72 LEU B N 1
ATOM 3263 C CA . LEU B 1 72 ? -7.793 17.859 51.938 1 23.22 72 LEU B CA 1
ATOM 3264 C C . LEU B 1 72 ? -8.898 18.812 52.406 1 23.22 72 LEU B C 1
ATOM 3266 O O . LEU B 1 72 ? -9.211 19.781 51.688 1 23.22 72 LEU B O 1
ATOM 3270 N N . ASP B 1 73 ? -10.039 18.219 52.906 1 24.67 73 ASP B N 1
ATOM 3271 C CA . ASP B 1 73 ? -11.055 19.203 53.25 1 24.67 73 ASP B CA 1
ATOM 3272 C C . ASP B 1 73 ? -10.477 20.281 54.156 1 24.67 73 ASP B C 1
ATOM 3274 O O . ASP B 1 73 ? -10.797 21.469 54.031 1 24.67 73 ASP B O 1
ATOM 3278 N N . ALA B 1 74 ? -10.172 19.781 55.438 1 26.53 74 ALA B N 1
ATOM 3279 C CA . ALA B 1 74 ? -10.367 20.641 56.625 1 26.53 74 ALA B CA 1
ATOM 3280 C C . ALA B 1 74 ? -9.297 21.719 56.688 1 26.53 74 ALA B C 1
ATOM 3282 O O . ALA B 1 74 ? -8.742 21.984 57.75 1 26.53 74 ALA B O 1
ATOM 3283 N N . ILE B 1 75 ? -8.414 21.969 55.656 1 23.69 75 ILE B N 1
ATOM 3284 C CA . ILE B 1 75 ? -7.438 22.938 56.156 1 23.69 75 ILE B CA 1
ATOM 3285 C C . ILE B 1 75 ? -8.141 24.25 56.5 1 23.69 75 ILE B C 1
ATOM 3287 O O . ILE B 1 75 ? -8.898 24.781 55.688 1 23.69 75 ILE B O 1
ATOM 3291 N N . GLU B 1 76 ? -8.195 24.531 57.812 1 24.3 76 GLU B N 1
ATOM 3292 C CA . GLU B 1 76 ? -8.656 25.672 58.625 1 24.3 76 GLU B CA 1
ATOM 3293 C C . GLU B 1 76 ? -8.336 27 57.938 1 24.3 76 GLU B C 1
ATOM 3295 O O . GLU B 1 76 ? -7.355 27.094 57.188 1 24.3 76 GLU B O 1
ATOM 3300 N N . ASP B 1 77 ? -9.344 27.844 57.969 1 24.41 77 ASP B N 1
ATOM 3301 C CA . ASP B 1 77 ? -9.609 29.188 57.438 1 24.41 77 ASP B CA 1
ATOM 3302 C C . ASP B 1 77 ? -8.562 30.188 57.938 1 24.41 77 ASP B C 1
ATOM 3304 O O . ASP B 1 77 ? -8.688 30.75 59.031 1 24.41 77 ASP B O 1
ATOM 3308 N N . VAL B 1 78 ? -7.324 29.75 58.281 1 25.73 78 VAL B N 1
ATOM 3309 C CA . VAL B 1 78 ? -6.543 30.828 58.844 1 25.73 78 VAL B CA 1
ATOM 3310 C C . VAL B 1 78 ? -6.613 32.062 57.938 1 25.73 78 VAL B C 1
ATOM 3312 O O . VAL B 1 78 ? -6.398 31.969 56.75 1 25.73 78 VAL B O 1
ATOM 3315 N N . SER B 1 79 ? -7.305 33.094 58.375 1 24.62 79 SER B N 1
ATOM 3316 C CA . SER B 1 79 ? -7.629 34.438 57.969 1 24.62 79 SER B CA 1
ATOM 3317 C C . SER B 1 79 ? -6.375 35.219 57.594 1 24.62 79 SER B C 1
ATOM 3319 O O . SER B 1 79 ? -6.422 36.438 57.438 1 24.62 79 SER B O 1
ATOM 3321 N N . SER B 1 80 ? -5.266 34.5 57.312 1 23.66 80 SER B N 1
ATOM 3322 C CA . SER B 1 80 ? -4.117 35.406 57.25 1 23.66 80 SER B CA 1
ATOM 3323 C C . SER B 1 80 ? -4.375 36.594 56.312 1 23.66 80 SER B C 1
ATOM 3325 O O . SER B 1 80 ? -4.945 36.406 55.25 1 23.66 80 SER B O 1
ATOM 3327 N N . ASP B 1 81 ? -4.547 37.781 56.875 1 25.28 81 ASP B N 1
ATOM 3328 C CA . ASP B 1 81 ? -4.699 39.125 56.344 1 25.28 81 ASP B CA 1
ATOM 3329 C C . ASP B 1 81 ? -3.668 39.406 55.25 1 25.28 81 ASP B C 1
ATOM 3331 O O . ASP B 1 81 ? -2.777 40.25 55.438 1 25.28 81 ASP B O 1
ATOM 3335 N N . ASP B 1 82 ? -3.039 38.344 54.781 1 24.83 82 ASP B N 1
ATOM 3336 C CA . ASP B 1 82 ? -1.899 38.781 53.969 1 24.83 82 ASP B CA 1
ATOM 3337 C C . ASP B 1 82 ? -2.342 39.75 52.875 1 24.83 82 ASP B C 1
ATOM 3339 O O . ASP B 1 82 ? -3.355 39.531 52.219 1 24.83 82 ASP B O 1
ATOM 3343 N N . GLU B 1 83 ? -2.021 41.062 53.094 1 29.12 83 GLU B N 1
ATOM 3344 C CA . GLU B 1 83 ? -2.113 42.125 52.094 1 29.12 83 GLU B CA 1
ATOM 3345 C C . GLU B 1 83 ? -1.642 41.656 50.719 1 29.12 83 GLU B C 1
ATOM 3347 O O . GLU B 1 83 ? -0.488 41.25 50.562 1 29.12 83 GLU B O 1
ATOM 3352 N N . PHE B 1 84 ? -2.465 40.875 50.125 1 28.67 84 PHE B N 1
ATOM 3353 C CA . PHE B 1 84 ? -2.252 40.469 48.75 1 28.67 84 PHE B CA 1
ATOM 3354 C C . PHE B 1 84 ? -1.816 41.656 47.906 1 28.67 84 PHE B C 1
ATOM 3356 O O . PHE B 1 84 ? -2.598 42.594 47.688 1 28.67 84 PHE B O 1
ATOM 3363 N N . TYR B 1 85 ? -0.563 42.062 48.188 1 29.52 85 TYR B N 1
ATOM 3364 C CA . TYR B 1 85 ? -0.064 43.031 47.219 1 29.52 85 TYR B CA 1
ATOM 3365 C C . TYR B 1 85 ? -0.446 42.625 45.781 1 29.52 85 TYR B C 1
ATOM 3367 O O . TYR B 1 85 ? -0.28 41.5 45.375 1 29.52 85 TYR B O 1
ATOM 3375 N N . ASP B 1 86 ? -1.447 43.25 45.344 1 29.66 86 ASP B N 1
ATOM 3376 C CA . ASP B 1 86 ? -1.833 43.312 43.938 1 29.66 86 ASP B CA 1
ATOM 3377 C C . ASP B 1 86 ? -0.604 43.406 43.031 1 29.66 86 ASP B C 1
ATOM 3379 O O . ASP B 1 86 ? 0.082 44.438 43 1 29.66 86 ASP B O 1
ATOM 3383 N N . THR B 1 87 ? 0.338 42.469 43.219 1 32.19 87 THR B N 1
ATOM 3384 C CA . THR B 1 87 ? 1.364 42.625 42.188 1 32.19 87 THR B CA 1
ATOM 3385 C C . THR B 1 87 ? 0.733 42.906 40.812 1 32.19 87 THR B C 1
ATOM 3387 O O . THR B 1 87 ? -0.17 42.188 40.375 1 32.19 87 THR B O 1
ATOM 3390 N N . ASP B 1 88 ? 0.673 44.156 40.438 1 30.81 88 ASP B N 1
ATOM 3391 C CA . ASP B 1 88 ? 0.442 44.656 39.094 1 30.81 88 ASP B CA 1
ATOM 3392 C C . ASP B 1 88 ? 1.073 43.75 38.031 1 30.81 88 ASP B C 1
ATOM 3394 O O . ASP B 1 88 ? 2.277 43.812 37.781 1 30.81 88 ASP B O 1
ATOM 3398 N N . ARG B 1 89 ? 0.942 42.531 38.094 1 38.62 89 ARG B N 1
ATOM 3399 C CA . ARG B 1 89 ? 1.274 41.656 36.969 1 38.62 89 ARG B CA 1
ATOM 3400 C C . ARG B 1 89 ? 1.033 42.375 35.656 1 38.62 89 ARG B C 1
ATOM 3402 O O . ARG B 1 89 ? -0.113 42.656 35.281 1 38.62 89 ARG B O 1
ATOM 3409 N N . GLY B 1 90 ? 1.941 43.281 35.25 1 35.22 90 GLY B N 1
ATOM 3410 C CA . GLY B 1 90 ? 2.129 44.188 34.125 1 35.22 90 GLY B CA 1
ATOM 3411 C C . GLY B 1 90 ? 1.584 43.656 32.812 1 35.22 90 GLY B C 1
ATOM 3412 O O . GLY B 1 90 ? 1.302 42.438 32.719 1 35.22 90 GLY B O 1
ATOM 3413 N N . ASN B 1 91 ? 1.08 44.5 31.859 1 36.16 91 ASN B N 1
ATOM 3414 C CA . ASN B 1 91 ? 0.865 44.688 30.422 1 36.16 91 ASN B CA 1
ATOM 3415 C C . ASN B 1 91 ? 1.941 44 29.594 1 36.16 91 ASN B C 1
ATOM 3417 O O . ASN B 1 91 ? 2.789 44.656 28.984 1 36.16 91 ASN B O 1
ATOM 3421 N N . GLU B 1 92 ? 2.824 43.312 30.047 1 45.22 92 GLU B N 1
ATOM 3422 C CA . GLU B 1 92 ? 3.643 42.594 29.062 1 45.22 92 GLU B CA 1
ATOM 3423 C C . GLU B 1 92 ? 2.797 42.094 27.906 1 45.22 92 GLU B C 1
ATOM 3425 O O . GLU B 1 92 ? 2.035 41.125 28.047 1 45.22 92 GLU B O 1
ATOM 3430 N N . SER B 1 93 ? 2.205 43 27 1 54.66 93 SER B N 1
ATOM 3431 C CA . SER B 1 93 ? 1.151 43.375 26.047 1 54.66 93 SER B CA 1
ATOM 3432 C C . SER B 1 93 ? 0.886 42.25 25.062 1 54.66 93 SER B C 1
ATOM 3434 O O . SER B 1 93 ? 1.773 41.438 24.781 1 54.66 93 SER B O 1
ATOM 3436 N N . ASN B 1 94 ? -0.427 41.875 25 1 62.53 94 ASN B N 1
ATOM 3437 C CA . ASN B 1 94 ? -0.967 41.125 23.875 1 62.53 94 ASN B CA 1
ATOM 3438 C C . ASN B 1 94 ? -0.119 41.281 22.609 1 62.53 94 ASN B C 1
ATOM 3440 O O . ASN B 1 94 ? 0.087 40.344 21.859 1 62.53 94 ASN B O 1
ATOM 3444 N N . ASP B 1 95 ? 0.434 42.562 22.562 1 68.62 95 ASP B N 1
ATOM 3445 C CA . ASP B 1 95 ? 1.248 42.844 21.391 1 68.62 95 ASP B CA 1
ATOM 3446 C C . ASP B 1 95 ? 2.574 42.094 21.438 1 68.62 95 ASP B C 1
ATOM 3448 O O . ASP B 1 95 ? 3.062 41.625 20.406 1 68.62 95 ASP B O 1
ATOM 3452 N N . ASP B 1 96 ? 3.016 41.875 22.766 1 83.69 96 ASP B N 1
ATOM 3453 C CA . ASP B 1 96 ? 4.293 41.188 22.891 1 83.69 96 ASP B CA 1
ATOM 3454 C C . ASP B 1 96 ? 4.133 39.688 22.625 1 83.69 96 ASP B C 1
ATOM 3456 O O . ASP B 1 96 ? 4.973 39.062 21.969 1 83.69 96 ASP B O 1
ATOM 3460 N N . PHE B 1 97 ? 3.031 39.219 23.125 1 90.56 97 PHE B N 1
ATOM 3461 C CA . PHE B 1 97 ? 2.777 37.781 22.906 1 90.56 97 PHE B CA 1
ATOM 3462 C C . PHE B 1 97 ? 2.566 37.5 21.422 1 90.56 97 PHE B C 1
ATOM 3464 O O . PHE B 1 97 ? 3.115 36.531 20.891 1 90.56 97 PHE B O 1
ATOM 3471 N N . GLU B 1 98 ? 1.833 38.375 20.828 1 92.38 98 GLU B N 1
ATOM 3472 C CA . GLU B 1 98 ? 1.613 38.219 19.391 1 92.38 98 GLU B CA 1
ATOM 3473 C C . GLU B 1 98 ? 2.92 38.344 18.609 1 92.38 98 GLU B C 1
ATOM 3475 O O . GLU B 1 98 ? 3.125 37.656 17.609 1 92.38 98 GLU B O 1
ATOM 3480 N N . GLY B 1 99 ? 3.691 39.25 19.078 1 94.38 99 GLY B N 1
ATOM 3481 C CA . GLY B 1 99 ? 5.012 39.375 18.484 1 94.38 99 GLY B CA 1
ATOM 3482 C C . GLY B 1 99 ? 5.855 38.125 18.625 1 94.38 99 GLY B C 1
ATOM 3483 O O . GLY B 1 99 ? 6.555 37.75 17.703 1 94.38 99 GLY B O 1
ATOM 3484 N N . PHE B 1 100 ? 5.766 37.531 19.797 1 95.56 100 PHE B N 1
ATOM 3485 C CA . PHE B 1 100 ? 6.473 36.281 20.047 1 95.56 100 PHE B CA 1
ATOM 3486 C C . PHE B 1 100 ? 6 35.188 19.094 1 95.56 100 PHE B C 1
ATOM 3488 O O . PHE B 1 100 ? 6.816 34.5 18.484 1 95.56 100 PHE B O 1
ATOM 3495 N N . LEU B 1 101 ? 4.711 35.094 18.953 1 96.31 101 LEU B N 1
ATOM 3496 C CA . LEU B 1 101 ? 4.152 34.062 18.062 1 96.31 101 LEU B CA 1
ATOM 3497 C C . LEU B 1 101 ? 4.594 34.281 16.625 1 96.31 101 LEU B C 1
ATOM 3499 O O . LEU B 1 101 ? 4.902 33.344 15.914 1 96.31 101 LEU B O 1
ATOM 3503 N N . ARG B 1 102 ? 4.648 35.5 16.234 1 96.25 102 ARG B N 1
ATOM 3504 C CA . ARG B 1 102 ? 5.102 35.812 14.883 1 96.25 102 ARG B CA 1
ATOM 3505 C C . ARG B 1 102 ? 6.562 35.438 14.688 1 96.25 102 ARG B C 1
ATOM 3507 O O . ARG B 1 102 ? 6.945 34.938 13.625 1 96.25 102 ARG B O 1
ATOM 3514 N N . GLN B 1 103 ? 7.305 35.719 15.703 1 96.56 103 GLN B N 1
ATOM 3515 C CA . GLN B 1 103 ? 8.711 35.312 15.656 1 96.56 103 GLN B CA 1
ATOM 3516 C C . GLN B 1 103 ? 8.852 33.812 15.516 1 96.56 103 GLN B C 1
ATOM 3518 O O . GLN B 1 103 ? 9.672 33.312 14.734 1 96.56 103 GLN B O 1
ATOM 3523 N N . ILE B 1 104 ? 8.078 33.062 16.266 1 97.69 104 ILE B N 1
ATOM 3524 C CA . ILE B 1 104 ? 8.102 31.609 16.203 1 97.69 104 ILE B CA 1
ATOM 3525 C C . ILE B 1 104 ? 7.727 31.125 14.805 1 97.69 104 ILE B C 1
ATOM 3527 O O . ILE B 1 104 ? 8.398 30.266 14.234 1 97.69 104 ILE B O 1
ATOM 3531 N N . ASP B 1 105 ? 6.695 31.719 14.242 1 96.19 105 ASP B N 1
ATOM 3532 C CA . ASP B 1 105 ? 6.246 31.344 12.906 1 96.19 105 ASP B CA 1
ATOM 3533 C C . ASP B 1 105 ? 7.34 31.578 11.867 1 96.19 105 ASP B C 1
ATOM 3535 O O . ASP B 1 105 ? 7.523 30.766 10.961 1 96.19 105 ASP B O 1
ATOM 3539 N N . GLN B 1 106 ? 8.023 32.656 12.008 1 94.5 106 GLN B N 1
ATOM 3540 C CA . GLN B 1 106 ? 9.117 32.969 11.086 1 94.5 106 GLN B CA 1
ATOM 3541 C C . GLN B 1 106 ? 10.242 31.938 11.211 1 94.5 106 GLN B C 1
ATOM 3543 O O . GLN B 1 106 ? 10.766 31.453 10.203 1 94.5 106 GLN B O 1
ATOM 3548 N N . LEU B 1 107 ? 10.609 31.594 12.43 1 95 107 LEU B N 1
ATOM 3549 C CA . LEU B 1 107 ? 11.664 30.625 12.664 1 95 107 LEU B CA 1
ATOM 3550 C C . LEU B 1 107 ? 11.273 29.25 12.117 1 95 107 LEU B C 1
ATOM 3552 O O . LEU B 1 107 ? 12.102 28.562 11.508 1 95 107 LEU B O 1
ATOM 3556 N N . GLN B 1 108 ? 10.047 28.875 12.273 1 93.81 108 GLN B N 1
ATOM 3557 C CA . GLN B 1 108 ? 9.578 27.562 11.875 1 93.81 108 GLN B CA 1
ATOM 3558 C C . GLN B 1 108 ? 9.492 27.438 10.352 1 93.81 108 GLN B C 1
ATOM 3560 O O . GLN B 1 108 ? 9.391 26.328 9.812 1 93.81 108 GLN B O 1
ATOM 3565 N N . SER B 1 109 ? 9.531 28.578 9.625 1 89.25 109 SER B N 1
ATOM 3566 C CA . SER B 1 109 ? 9.531 28.578 8.164 1 89.25 109 SER B CA 1
ATOM 3567 C C . SER B 1 109 ? 10.953 28.656 7.613 1 89.25 109 SER B C 1
ATOM 3569 O O . SER B 1 109 ? 11.148 28.75 6.398 1 89.25 109 SER B O 1
ATOM 3571 N N . GLY B 1 110 ? 11.93 28.594 8.578 1 87.94 110 GLY B N 1
ATOM 3572 C CA . GLY B 1 110 ? 13.312 28.828 8.172 1 87.94 110 GLY B CA 1
ATOM 3573 C C . GLY B 1 110 ? 14.125 27.547 8.078 1 87.94 110 GLY B C 1
ATOM 3574 O O . GLY B 1 110 ? 13.609 26.5 7.656 1 87.94 110 GLY B O 1
ATOM 3575 N N . SER B 1 111 ? 15.422 27.625 8.398 1 87.62 111 SER B N 1
ATOM 3576 C CA . SER B 1 111 ? 16.391 26.531 8.281 1 87.62 111 SER B CA 1
ATOM 3577 C C . SER B 1 111 ? 16.281 25.562 9.453 1 87.62 111 SER B C 1
ATOM 3579 O O . SER B 1 111 ? 15.484 25.781 10.367 1 87.62 111 SER B O 1
ATOM 3581 N N . SER B 1 112 ? 17.078 24.516 9.383 1 89.44 112 SER B N 1
ATOM 3582 C CA . SER B 1 112 ? 17.141 23.562 10.477 1 89.44 112 SER B CA 1
ATOM 3583 C C . SER B 1 112 ? 17.578 24.234 11.773 1 89.44 112 SER B C 1
ATOM 3585 O O . SER B 1 112 ? 17.078 23.891 12.852 1 89.44 112 SER B O 1
ATOM 3587 N N . ALA B 1 113 ? 18.484 25.141 11.625 1 91.62 113 ALA B N 1
ATOM 3588 C CA . ALA B 1 113 ? 18.953 25.875 12.805 1 91.62 113 ALA B CA 1
ATOM 3589 C C . ALA B 1 113 ? 17.828 26.719 13.398 1 91.62 113 ALA B C 1
ATOM 3591 O O . ALA B 1 113 ? 17.688 26.812 14.625 1 91.62 113 ALA B O 1
ATOM 3592 N N . ASP B 1 114 ? 17.031 27.266 12.516 1 94.69 114 ASP B N 1
ATOM 3593 C CA . ASP B 1 114 ? 15.891 28.062 12.961 1 94.69 114 ASP B CA 1
ATOM 3594 C C . ASP B 1 114 ? 14.859 27.188 13.672 1 94.69 114 ASP B C 1
ATOM 3596 O O . ASP B 1 114 ? 14.242 27.609 14.656 1 94.69 114 ASP B O 1
ATOM 3600 N N . HIS B 1 115 ? 14.695 26 13.219 1 95.06 115 HIS B N 1
ATOM 3601 C CA . HIS B 1 115 ? 13.773 25.078 13.852 1 95.06 115 HIS B CA 1
ATOM 3602 C C . HIS B 1 115 ? 14.188 24.766 15.289 1 95.06 115 HIS B C 1
ATOM 3604 O O . HIS B 1 115 ? 13.344 24.703 16.188 1 95.06 115 HIS B O 1
ATOM 3610 N N . GLN B 1 116 ? 15.484 24.578 15.461 1 96.19 116 GLN B N 1
ATOM 3611 C CA . GLN B 1 116 ? 16.016 24.328 16.797 1 96.19 116 GLN B CA 1
ATOM 3612 C C . GLN B 1 116 ? 15.766 25.531 17.719 1 96.19 116 GLN B C 1
ATOM 3614 O O . GLN B 1 116 ? 15.391 25.359 18.875 1 96.19 116 GLN B O 1
ATOM 3619 N N . ASP B 1 117 ? 15.977 26.688 17.141 1 97.56 117 ASP B N 1
ATOM 3620 C CA . ASP B 1 117 ? 15.758 27.906 17.922 1 97.56 117 ASP B CA 1
ATOM 3621 C C . ASP B 1 117 ? 14.289 28.031 18.344 1 97.56 117 ASP B C 1
ATOM 3623 O O . ASP B 1 117 ? 13.984 28.359 19.484 1 97.56 117 ASP B O 1
ATOM 3627 N N . ALA B 1 118 ? 13.43 27.812 17.375 1 97.94 118 ALA B N 1
ATOM 3628 C CA . ALA B 1 118 ? 12 27.859 17.672 1 97.94 118 ALA B CA 1
ATOM 3629 C C . ALA B 1 118 ? 11.633 26.875 18.781 1 97.94 118 ALA B C 1
ATOM 3631 O O . ALA B 1 118 ? 10.891 27.219 19.703 1 97.94 118 ALA B O 1
ATOM 3632 N N . TYR B 1 119 ? 12.172 25.703 18.703 1 98.12 119 TYR B N 1
ATOM 3633 C CA . TYR B 1 119 ? 11.898 24.672 19.703 1 98.12 119 TYR B CA 1
ATOM 3634 C C . TYR B 1 119 ? 12.336 25.125 21.078 1 98.12 119 TYR B C 1
ATOM 3636 O O . TYR B 1 119 ? 11.594 24.984 22.062 1 98.12 119 TYR B O 1
ATOM 3644 N N . ASN B 1 120 ? 13.484 25.688 21.188 1 97.38 120 ASN B N 1
ATOM 3645 C CA . ASN B 1 120 ? 14.023 26.141 22.469 1 97.38 120 ASN B CA 1
ATOM 3646 C C . ASN B 1 120 ? 13.188 27.281 23.047 1 97.38 120 ASN B C 1
ATOM 3648 O O . ASN B 1 120 ? 12.922 27.297 24.25 1 97.38 120 ASN B O 1
ATOM 3652 N N . LEU B 1 121 ? 12.844 28.172 22.172 1 97.5 121 LEU B N 1
ATOM 3653 C CA . LEU B 1 121 ? 12.016 29.281 22.625 1 97.5 121 LEU B CA 1
ATOM 3654 C C . LEU B 1 121 ? 10.656 28.781 23.125 1 97.5 121 LEU B C 1
ATOM 3656 O O . LEU B 1 121 ? 10.156 29.25 24.141 1 97.5 121 LEU B O 1
ATOM 3660 N N . LEU B 1 122 ? 10.141 27.828 22.438 1 97.75 122 LEU B N 1
ATOM 3661 C CA . LEU B 1 122 ? 8.805 27.328 22.766 1 97.75 122 LEU B CA 1
ATOM 3662 C C . LEU B 1 122 ? 8.828 26.516 24.047 1 97.75 122 LEU B C 1
ATOM 3664 O O . LEU B 1 122 ? 7.895 26.562 24.859 1 97.75 122 LEU B O 1
ATOM 3668 N N . ILE B 1 123 ? 9.852 25.719 24.172 1 95.5 123 ILE B N 1
ATOM 3669 C CA . ILE B 1 123 ? 9.977 24.953 25.406 1 95.5 123 ILE B CA 1
ATOM 3670 C C . ILE B 1 123 ? 9.93 25.906 26.609 1 95.5 123 ILE B C 1
ATOM 3672 O O . ILE B 1 123 ? 9.219 25.641 27.578 1 95.5 123 ILE B O 1
ATOM 3676 N N . ASN B 1 124 ? 10.625 26.938 26.531 1 94.44 124 ASN B N 1
ATOM 3677 C CA . ASN B 1 124 ? 10.695 27.906 27.609 1 94.44 124 ASN B CA 1
ATOM 3678 C C . ASN B 1 124 ? 9.352 28.609 27.828 1 94.44 124 ASN B C 1
ATOM 3680 O O . ASN B 1 124 ? 8.898 28.766 28.953 1 94.44 124 ASN B O 1
ATOM 3684 N N . LYS B 1 125 ? 8.812 29.016 26.703 1 95.44 125 LYS B N 1
ATOM 3685 C CA . LYS B 1 125 ? 7.578 29.797 26.797 1 95.44 125 LYS B CA 1
ATOM 3686 C C . LYS B 1 125 ? 6.422 28.938 27.312 1 95.44 125 LYS B C 1
ATOM 3688 O O . LYS B 1 125 ? 5.578 29.422 28.062 1 95.44 125 LYS B O 1
ATOM 3693 N N . THR B 1 126 ? 6.367 27.719 26.922 1 93.69 126 THR B N 1
ATOM 3694 C CA . THR B 1 126 ? 5.281 26.844 27.344 1 93.69 126 THR B CA 1
ATOM 3695 C C . THR B 1 126 ? 5.406 26.5 28.812 1 93.69 126 THR B C 1
ATOM 3697 O O . THR B 1 126 ? 4.406 26.188 29.469 1 93.69 126 THR B O 1
ATOM 3700 N N . ASN B 1 127 ? 6.547 26.578 29.359 1 91.31 127 ASN B N 1
ATOM 3701 C CA . ASN B 1 127 ? 6.75 26.406 30.797 1 91.31 127 ASN B CA 1
ATOM 3702 C C . ASN B 1 127 ? 6.227 27.594 31.594 1 91.31 127 ASN B C 1
ATOM 3704 O O . ASN B 1 127 ? 5.883 27.453 32.781 1 91.31 127 ASN B O 1
ATOM 3708 N N . GLN B 1 128 ? 6.141 28.688 30.875 1 91.06 128 GLN B N 1
ATOM 3709 C CA . GLN B 1 128 ? 5.656 29.922 31.516 1 91.06 128 GLN B CA 1
ATOM 3710 C C . GLN B 1 128 ? 4.145 30.047 31.344 1 91.06 128 GLN B C 1
ATOM 3712 O O . GLN B 1 128 ? 3.453 30.484 32.281 1 91.06 128 GLN B O 1
ATOM 3717 N N . ILE B 1 129 ? 3.703 29.641 30.172 1 90.06 129 ILE B N 1
ATOM 3718 C CA . ILE B 1 129 ? 2.285 29.703 29.844 1 90.06 129 ILE B CA 1
ATOM 3719 C C . ILE B 1 129 ? 1.759 28.312 29.516 1 90.06 129 ILE B C 1
ATOM 3721 O O . ILE B 1 129 ? 2.076 27.766 28.469 1 90.06 129 ILE B O 1
ATOM 3725 N N . HIS B 1 130 ? 0.889 27.703 30.312 1 81.38 130 HIS B N 1
ATOM 3726 C CA . HIS B 1 130 ? 0.583 26.281 30.141 1 81.38 130 HIS B CA 1
ATOM 3727 C C . HIS B 1 130 ? -0.756 26.094 29.438 1 81.38 130 HIS B C 1
ATOM 3729 O O . HIS B 1 130 ? -1.001 25.031 28.844 1 81.38 130 HIS B O 1
ATOM 3735 N N . ASP B 1 131 ? -1.564 27.031 29.25 1 89.44 131 ASP B N 1
ATOM 3736 C CA . ASP B 1 131 ? -2.916 26.781 28.766 1 89.44 131 ASP B CA 1
ATOM 3737 C C . ASP B 1 131 ? -3.252 27.688 27.578 1 89.44 131 ASP B C 1
ATOM 3739 O O . ASP B 1 131 ? -4.293 28.344 27.578 1 89.44 131 ASP B O 1
ATOM 3743 N N . ASN B 1 132 ? -2.387 27.609 26.688 1 96.06 132 ASN B N 1
ATOM 3744 C CA . ASN B 1 132 ? -2.613 28.375 25.469 1 96.06 132 ASN B CA 1
ATOM 3745 C C . ASN B 1 132 ? -2.51 27.516 24.219 1 96.06 132 ASN B C 1
ATOM 3747 O O . ASN B 1 132 ? -1.419 27.062 23.859 1 96.06 132 ASN B O 1
ATOM 3751 N N . ALA B 1 133 ? -3.613 27.281 23.594 1 97.5 133 ALA B N 1
ATOM 3752 C CA . ALA B 1 133 ? -3.691 26.391 22.453 1 97.5 133 ALA B CA 1
ATOM 3753 C C . ALA B 1 133 ? -2.809 26.875 21.312 1 97.5 133 ALA B C 1
ATOM 3755 O O . ALA B 1 133 ? -2.211 26.062 20.594 1 97.5 133 ALA B O 1
ATOM 3756 N N . GLU B 1 134 ? -2.717 28.203 21.156 1 97.5 134 GLU B N 1
ATOM 3757 C CA . GLU B 1 134 ? -1.9 28.781 20.094 1 97.5 134 GLU B CA 1
ATOM 3758 C C . GLU B 1 134 ? -0.421 28.469 20.297 1 97.5 134 GLU B C 1
ATOM 3760 O O . GLU B 1 134 ? 0.291 28.141 19.344 1 97.5 134 GLU B O 1
ATOM 3765 N N . LEU B 1 135 ? -0.113 28.531 21.5 1 97.44 135 LEU B N 1
ATOM 3766 C CA . LEU B 1 135 ? 1.271 28.219 21.844 1 97.44 135 LEU B CA 1
ATOM 3767 C C . LEU B 1 135 ? 1.545 26.734 21.688 1 97.44 135 LEU B C 1
ATOM 3769 O O . LEU B 1 135 ? 2.58 26.344 21.141 1 97.44 135 LEU B O 1
ATOM 3773 N N . LEU B 1 136 ? 0.639 25.953 22.047 1 98 136 LEU B N 1
ATOM 3774 C CA . LEU B 1 136 ? 0.851 24.516 22.141 1 98 136 LEU B CA 1
ATOM 3775 C C . LEU B 1 136 ? 0.905 23.875 20.75 1 98 136 LEU B C 1
ATOM 3777 O O . LEU B 1 136 ? 1.706 22.969 20.516 1 98 136 LEU B O 1
ATOM 3781 N N . TRP B 1 137 ? -0.001 24.312 19.859 1 98.31 137 TRP B N 1
ATOM 3782 C CA . TRP B 1 137 ? 0.092 23.656 18.562 1 98.31 137 TRP B CA 1
ATOM 3783 C C . TRP B 1 137 ? 1.376 24.062 17.844 1 98.31 137 TRP B C 1
ATOM 3785 O O . TRP B 1 137 ? 1.945 23.281 17.078 1 98.31 137 TRP B O 1
ATOM 3795 N N . ARG B 1 138 ? 1.891 25.281 18.125 1 98.38 138 ARG B N 1
ATOM 3796 C CA . ARG B 1 138 ? 3.18 25.688 17.562 1 98.38 138 ARG B CA 1
ATOM 3797 C C . ARG B 1 138 ? 4.312 24.859 18.172 1 98.38 138 ARG B C 1
ATOM 3799 O O . ARG B 1 138 ? 5.293 24.547 17.484 1 98.38 138 ARG B O 1
ATOM 3806 N N . PHE B 1 139 ? 4.137 24.531 19.422 1 98.5 139 PHE B N 1
ATOM 3807 C CA . PHE B 1 139 ? 5.121 23.672 20.078 1 98.5 139 PHE B CA 1
ATOM 3808 C C . PHE B 1 139 ? 5.09 22.281 19.484 1 98.5 139 PHE B C 1
ATOM 3810 O O . PHE B 1 139 ? 6.141 21.688 19.219 1 98.5 139 PHE B O 1
ATOM 3817 N N . ALA B 1 140 ? 3.949 21.75 19.266 1 98.62 140 ALA B N 1
ATOM 3818 C CA . ALA B 1 140 ? 3.801 20.453 18.609 1 98.62 140 ALA B CA 1
ATOM 3819 C C . ALA B 1 140 ? 4.461 20.453 17.234 1 98.62 140 ALA B C 1
ATOM 3821 O O . ALA B 1 140 ? 5.16 19.5 16.875 1 98.62 140 ALA B O 1
ATOM 3822 N N . LYS B 1 141 ? 4.215 21.516 16.484 1 98.19 141 LYS B N 1
ATOM 3823 C CA . LYS B 1 141 ? 4.855 21.672 15.188 1 98.19 141 LYS B CA 1
ATOM 3824 C C . LYS B 1 141 ? 6.379 21.625 15.32 1 98.19 141 LYS B C 1
ATOM 3826 O O . LYS B 1 141 ? 7.059 20.984 14.516 1 98.19 141 LYS B O 1
ATOM 3831 N N . SER B 1 142 ? 6.855 22.328 16.297 1 98.19 142 SER B N 1
ATOM 3832 C CA . SER B 1 142 ? 8.297 22.328 16.516 1 98.19 142 SER B CA 1
ATOM 3833 C C . SER B 1 142 ? 8.812 20.938 16.859 1 98.19 142 SER B C 1
ATOM 3835 O O . SER B 1 142 ? 9.906 20.562 16.422 1 98.19 142 SER B O 1
ATOM 3837 N N . GLN B 1 143 ? 8.109 20.219 17.594 1 98.25 143 GLN B N 1
ATOM 3838 C CA . GLN B 1 143 ? 8.5 18.859 17.938 1 98.25 143 GLN B CA 1
ATOM 3839 C C . GLN B 1 143 ? 8.516 17.953 16.703 1 98.25 143 GLN B C 1
ATOM 3841 O O . GLN B 1 143 ? 9.383 17.078 16.578 1 98.25 143 GLN B O 1
ATOM 3846 N N . TYR B 1 144 ? 7.602 18.172 15.82 1 97.5 144 TYR B N 1
ATOM 3847 C CA . TYR B 1 144 ? 7.633 17.484 14.531 1 97.5 144 TYR B CA 1
ATOM 3848 C C . TYR B 1 144 ? 8.914 17.812 13.773 1 97.5 144 TYR B C 1
ATOM 3850 O O . TYR B 1 144 ? 9.578 16.922 13.258 1 97.5 144 TYR B O 1
ATOM 3858 N N . GLN B 1 145 ? 9.203 19.094 13.742 1 95.69 145 GLN B N 1
ATOM 3859 C CA . GLN B 1 145 ? 10.367 19.547 12.984 1 95.69 145 GLN B CA 1
ATOM 3860 C C . GLN B 1 145 ? 11.656 18.984 13.578 1 95.69 145 GLN B C 1
ATOM 3862 O O . GLN B 1 145 ? 12.562 18.594 12.844 1 95.69 145 GLN B O 1
ATOM 3867 N N . ILE B 1 146 ? 11.703 18.938 14.891 1 97 146 ILE B N 1
ATOM 3868 C CA . ILE B 1 146 ? 12.867 18.344 15.539 1 97 146 ILE B CA 1
ATOM 3869 C C . ILE B 1 146 ? 12.922 16.844 15.227 1 97 146 ILE B C 1
ATOM 3871 O O . ILE B 1 146 ? 14 16.297 15.016 1 97 146 ILE B O 1
ATOM 3875 N N . SER B 1 147 ? 11.773 16.203 15.219 1 96.81 147 SER B N 1
ATOM 3876 C CA . SER B 1 147 ? 11.742 14.789 14.859 1 96.81 147 SER B CA 1
ATOM 3877 C C . SER B 1 147 ? 12.328 14.555 13.469 1 96.81 147 SER B C 1
ATOM 3879 O O . SER B 1 147 ? 13.023 13.57 13.242 1 96.81 147 SER B O 1
ATOM 3881 N N . CYS B 1 148 ? 12.047 15.406 12.555 1 92.69 148 CYS B N 1
ATOM 3882 C CA . CYS B 1 148 ? 12.602 15.297 11.211 1 92.69 148 CYS B CA 1
ATOM 3883 C C . CYS B 1 148 ? 14.125 15.414 11.234 1 92.69 148 CYS B C 1
ATOM 3885 O O . CYS B 1 148 ? 14.82 14.68 10.523 1 92.69 148 CYS B O 1
ATOM 3887 N N . LEU B 1 149 ? 14.586 16.344 12.07 1 93.19 149 LEU B N 1
ATOM 3888 C CA . LEU B 1 149 ? 16.031 16.516 12.195 1 93.19 149 LEU B CA 1
ATOM 3889 C C . LEU B 1 149 ? 16.688 15.266 12.766 1 93.19 149 LEU B C 1
ATOM 3891 O O . LEU B 1 149 ? 17.766 14.859 12.328 1 93.19 149 LEU B O 1
ATOM 3895 N N . LYS B 1 150 ? 15.992 14.695 13.695 1 95.69 150 LYS B N 1
ATOM 3896 C CA . LYS B 1 150 ? 16.516 13.469 14.297 1 95.69 150 LYS B CA 1
ATOM 3897 C C . LYS B 1 150 ? 16.562 12.336 13.281 1 95.69 150 LYS B C 1
ATOM 3899 O O . LYS B 1 150 ? 17.516 11.547 13.258 1 95.69 150 LYS B O 1
ATOM 3904 N N . GLU B 1 151 ? 15.578 12.242 12.461 1 90.38 151 GLU B N 1
ATOM 3905 C CA . GLU B 1 151 ? 15.539 11.219 11.414 1 90.38 151 GLU B CA 1
ATOM 3906 C C . GLU B 1 151 ? 16.703 11.383 10.438 1 90.38 151 GLU B C 1
ATOM 3908 O O . GLU B 1 151 ? 17.344 10.406 10.07 1 90.38 151 GLU B O 1
ATOM 3913 N N . LYS B 1 152 ? 16.922 12.586 10.047 1 87.81 152 LYS B N 1
ATOM 3914 C CA . LYS B 1 152 ? 18.016 12.883 9.133 1 87.81 152 LYS B CA 1
ATOM 3915 C C . LYS B 1 152 ? 19.359 12.484 9.742 1 87.81 152 LYS B C 1
ATOM 3917 O O . LYS B 1 152 ? 20.266 12.055 9.023 1 87.81 152 LYS B O 1
ATOM 3922 N N . ALA B 1 153 ? 19.422 12.594 10.992 1 92.56 153 ALA B N 1
ATOM 3923 C CA . ALA B 1 153 ? 20.656 12.258 11.711 1 92.56 153 ALA B CA 1
ATOM 3924 C C . ALA B 1 153 ? 20.75 10.75 11.953 1 92.56 153 ALA B C 1
ATOM 3926 O O . ALA B 1 153 ? 21.734 10.273 12.531 1 92.56 153 ALA B O 1
ATOM 3927 N N . GLY B 1 154 ? 19.781 10.031 11.633 1 90.62 154 GLY B N 1
ATOM 3928 C CA . GLY B 1 154 ? 19.812 8.578 11.758 1 90.62 154 GLY B CA 1
ATOM 3929 C C . GLY B 1 154 ? 19.438 8.102 13.148 1 90.62 154 GLY B C 1
ATOM 3930 O O . GLY B 1 154 ? 19.703 6.953 13.508 1 90.62 154 GLY B O 1
ATOM 3931 N N . ASP B 1 155 ? 18.875 8.992 13.906 1 94.69 155 ASP B N 1
ATOM 3932 C CA . ASP B 1 155 ? 18.453 8.648 15.266 1 94.69 155 ASP B CA 1
ATOM 3933 C C . ASP B 1 155 ? 16.969 8.305 15.312 1 94.69 155 ASP B C 1
ATOM 3935 O O . ASP B 1 155 ? 16.141 9.117 15.727 1 94.69 155 ASP B O 1
ATOM 3939 N N . SER B 1 156 ? 16.641 7.09 15.039 1 91.56 156 SER B N 1
ATOM 3940 C CA . SER B 1 156 ? 15.258 6.645 14.898 1 91.56 156 SER B CA 1
ATOM 3941 C C . SER B 1 156 ? 14.523 6.684 16.234 1 91.56 156 SER B C 1
ATOM 3943 O O . SER B 1 156 ? 13.344 7.027 16.297 1 91.56 156 SER B O 1
ATOM 3945 N N . GLU B 1 157 ? 15.172 6.375 17.25 1 95.56 157 GLU B N 1
ATOM 3946 C CA . GLU B 1 157 ? 14.539 6.359 18.562 1 95.56 157 GLU B CA 1
ATOM 3947 C C . GLU B 1 157 ? 14.164 7.77 19.016 1 95.56 157 GLU B C 1
ATOM 3949 O O . GLU B 1 157 ? 13.055 7.996 19.5 1 95.56 157 GLU B O 1
ATOM 3954 N N . ALA B 1 158 ? 15.109 8.656 18.844 1 96.62 158 ALA B N 1
ATOM 3955 C CA . ALA B 1 158 ? 14.828 10.039 19.203 1 96.62 158 ALA B CA 1
ATOM 3956 C C . ALA B 1 158 ? 13.711 10.617 18.328 1 96.62 158 ALA B C 1
ATOM 3958 O O . ALA B 1 158 ? 12.898 11.422 18.797 1 96.62 158 ALA B O 1
ATOM 3959 N N . GLN B 1 159 ? 13.758 10.25 17.109 1 96.81 159 GLN B N 1
ATOM 3960 C CA . GLN B 1 159 ? 12.703 10.672 16.203 1 96.81 159 GLN B CA 1
ATOM 3961 C C . GLN B 1 159 ? 11.328 10.219 16.703 1 96.81 159 GLN B C 1
ATOM 3963 O O . GLN B 1 159 ? 10.398 11.016 16.781 1 96.81 159 GLN B O 1
ATOM 3968 N N . LYS B 1 160 ? 11.242 9.008 17.078 1 96.56 160 LYS B N 1
ATOM 3969 C CA . LYS B 1 160 ? 9.992 8.438 17.578 1 96.56 160 LYS B CA 1
ATOM 3970 C C . LYS B 1 160 ? 9.531 9.141 18.859 1 96.56 160 LYS B C 1
ATOM 3972 O O . LYS B 1 160 ? 8.352 9.461 19.016 1 96.56 160 LYS B O 1
ATOM 3977 N N . LEU B 1 161 ? 10.422 9.367 19.688 1 97.69 161 LEU B N 1
ATOM 3978 C CA . LEU B 1 161 ? 10.109 10.023 20.953 1 97.69 161 LEU B CA 1
ATOM 3979 C C . LEU B 1 161 ? 9.562 11.43 20.719 1 97.69 161 LEU B C 1
ATOM 3981 O O . LEU B 1 161 ? 8.578 11.828 21.328 1 97.69 161 LEU B O 1
ATOM 3985 N N . MET B 1 162 ? 10.227 12.109 19.875 1 98 162 MET B N 1
ATOM 3986 C CA . MET B 1 162 ? 9.797 13.477 19.594 1 98 162 MET B CA 1
ATOM 3987 C C . MET B 1 162 ? 8.406 13.484 18.984 1 98 162 MET B C 1
ATOM 3989 O O . MET B 1 162 ? 7.594 14.367 19.281 1 98 162 MET B O 1
ATOM 3993 N N . LEU B 1 163 ? 8.102 12.531 18.141 1 98.19 163 LEU B N 1
ATOM 3994 C CA . LEU B 1 163 ? 6.777 12.43 17.547 1 98.19 163 LEU B CA 1
ATOM 3995 C C . LEU B 1 163 ? 5.719 12.172 18.609 1 98.19 163 LEU B C 1
ATOM 3997 O O . LEU B 1 163 ? 4.656 12.797 18.594 1 98.19 163 LEU B O 1
ATOM 4001 N N . LEU B 1 164 ? 6.023 11.32 19.531 1 98.5 164 LEU B N 1
ATOM 4002 C CA . LEU B 1 164 ? 5.074 11 20.594 1 98.5 164 LEU B CA 1
ATOM 4003 C C . LEU B 1 164 ? 4.832 12.211 21.5 1 98.5 164 LEU B C 1
ATOM 4005 O O . LEU B 1 164 ? 3.693 12.477 21.891 1 98.5 164 LEU B O 1
ATOM 4009 N N . LYS B 1 165 ? 5.871 12.922 21.734 1 98.5 165 LYS B N 1
ATOM 4010 C CA . LYS B 1 165 ? 5.719 14.156 22.5 1 98.5 165 LYS B CA 1
ATOM 4011 C C . LYS B 1 165 ? 4.832 15.156 21.766 1 98.5 165 LYS B C 1
ATOM 4013 O O . LYS B 1 165 ? 3.977 15.797 22.359 1 98.5 165 LYS B O 1
ATOM 4018 N N . GLY B 1 166 ? 5.117 15.258 20.484 1 98.81 166 GLY B N 1
ATOM 4019 C CA . GLY B 1 166 ? 4.309 16.156 19.672 1 98.81 166 GLY B CA 1
ATOM 4020 C C . GLY B 1 166 ? 2.84 15.781 19.641 1 98.81 166 GLY B C 1
ATOM 4021 O O . GLY B 1 166 ? 1.972 16.656 19.719 1 98.81 166 GLY B O 1
ATOM 4022 N N . ILE B 1 167 ? 2.559 14.531 19.578 1 98.81 167 ILE B N 1
ATOM 4023 C CA . ILE B 1 167 ? 1.185 14.047 19.594 1 98.81 167 ILE B CA 1
ATOM 4024 C C . ILE B 1 167 ? 0.502 14.438 20.906 1 98.81 167 ILE B C 1
ATOM 4026 O O . ILE B 1 167 ? -0.613 14.969 20.891 1 98.81 167 ILE B O 1
ATOM 4030 N N . ASP B 1 168 ? 1.191 14.266 21.969 1 98.62 168 ASP B N 1
ATOM 4031 C CA . ASP B 1 168 ? 0.644 14.617 23.266 1 98.62 168 ASP B CA 1
ATOM 4032 C C . ASP B 1 168 ? 0.402 16.125 23.375 1 98.62 168 ASP B C 1
ATOM 4034 O O . ASP B 1 168 ? -0.635 16.562 23.875 1 98.62 168 ASP B O 1
ATOM 4038 N N . THR B 1 169 ? 1.364 16.875 22.906 1 98.56 169 THR B N 1
ATOM 4039 C CA . THR B 1 169 ? 1.269 18.328 22.953 1 98.56 169 THR B CA 1
ATOM 4040 C C . THR B 1 169 ? 0.091 18.812 22.109 1 98.56 169 THR B C 1
ATOM 4042 O O . THR B 1 169 ? -0.673 19.672 22.547 1 98.56 169 THR B O 1
ATOM 4045 N N . ALA B 1 170 ? -0.05 18.266 20.922 1 98.75 170 ALA B N 1
ATOM 4046 C CA . ALA B 1 170 ? -1.163 18.656 20.062 1 98.75 170 ALA B CA 1
ATOM 4047 C C . ALA B 1 170 ? -2.5 18.25 20.672 1 98.75 170 ALA B C 1
ATOM 4049 O O . ALA B 1 170 ? -3.48 19 20.594 1 98.75 170 ALA B O 1
ATOM 4050 N N . LYS B 1 171 ? -2.523 17.109 21.281 1 98.62 171 LYS B N 1
ATOM 4051 C CA . LYS B 1 171 ? -3.734 16.672 21.969 1 98.62 171 LYS B CA 1
ATOM 4052 C C . LYS B 1 171 ? -4.117 17.641 23.078 1 98.62 171 LYS B C 1
ATOM 4054 O O . LYS B 1 171 ? -5.293 17.984 23.234 1 98.62 171 LYS B O 1
ATOM 4059 N N . GLU B 1 172 ? -3.162 18.047 23.797 1 98.12 172 GLU B N 1
ATOM 4060 C CA . GLU B 1 172 ? -3.398 19.016 24.844 1 98.12 172 GLU B CA 1
ATOM 4061 C C . GLU B 1 172 ? -3.951 20.312 24.281 1 98.12 172 GLU B C 1
ATOM 4063 O O . GLU B 1 172 ? -4.852 20.922 24.875 1 98.12 172 GLU B O 1
ATOM 4068 N N . ALA B 1 173 ? -3.385 20.75 23.172 1 98.56 173 ALA B N 1
ATOM 4069 C CA . ALA B 1 173 ? -3.885 21.953 22.547 1 98.56 173 ALA B CA 1
ATOM 4070 C C . ALA B 1 173 ? -5.367 21.828 22.203 1 98.56 173 ALA B C 1
ATOM 4072 O O . ALA B 1 173 ? -6.141 22.766 22.422 1 98.56 173 ALA B O 1
ATOM 4073 N N . ILE B 1 174 ? -5.805 20.703 21.719 1 98.62 174 ILE B N 1
ATOM 4074 C CA . ILE B 1 174 ? -7.195 20.453 21.359 1 98.62 174 ILE B CA 1
ATOM 4075 C C . ILE B 1 174 ? -8.062 20.438 22.609 1 98.62 174 ILE B C 1
ATOM 4077 O O . ILE B 1 174 ? -9.172 20.984 22.609 1 98.62 174 ILE B O 1
ATOM 4081 N N . GLU B 1 175 ? -7.559 19.859 23.641 1 98.12 175 GLU B N 1
ATOM 4082 C CA . GLU B 1 175 ? -8.297 19.812 24.906 1 98.12 175 GLU B CA 1
ATOM 4083 C C . GLU B 1 175 ? -8.531 21.219 25.469 1 98.12 175 GLU B C 1
ATOM 4085 O O . GLU B 1 175 ? -9.586 21.484 26.047 1 98.12 175 GLU B O 1
ATOM 4090 N N . ILE B 1 176 ? -7.59 22.047 25.297 1 97.81 176 ILE B N 1
ATOM 4091 C CA . ILE B 1 176 ? -7.68 23.422 25.781 1 97.81 176 ILE B CA 1
ATOM 4092 C C . ILE B 1 176 ? -8.656 24.219 24.922 1 97.81 176 ILE B C 1
ATOM 4094 O O . ILE B 1 176 ? -9.461 25 25.422 1 97.81 176 ILE B O 1
ATOM 4098 N N . ASP B 1 177 ? -8.555 24.062 23.562 1 98.19 177 ASP B N 1
ATOM 4099 C CA . ASP B 1 177 ? -9.438 24.734 22.625 1 98.19 177 ASP B CA 1
ATOM 4100 C C . ASP B 1 177 ? -9.82 23.812 21.469 1 98.19 177 ASP B C 1
ATOM 4102 O O . ASP B 1 177 ? -9.141 23.797 20.438 1 98.19 177 ASP B O 1
ATOM 4106 N N . GLU B 1 178 ? -10.875 23.172 21.562 1 97.88 178 GLU B N 1
ATOM 4107 C CA . GLU B 1 178 ? -11.328 22.188 20.578 1 97.88 178 GLU B CA 1
ATOM 4108 C C . GLU B 1 178 ? -11.68 22.875 19.25 1 97.88 178 GLU B C 1
ATOM 4110 O O . GLU B 1 178 ? -11.766 22.219 18.219 1 97.88 178 GLU B O 1
ATOM 4115 N N . THR B 1 179 ? -11.812 24.203 19.281 1 98.19 179 THR B N 1
ATOM 4116 C CA . THR B 1 179 ? -12.234 24.906 18.078 1 98.19 179 THR B CA 1
ATOM 4117 C C . THR B 1 179 ? -11.031 25.453 17.312 1 98.19 179 THR B C 1
ATOM 4119 O O . THR B 1 179 ? -11.18 26.156 16.312 1 98.19 179 THR B O 1
ATOM 4122 N N . ASN B 1 180 ? -9.891 25.125 17.812 1 98.19 180 ASN B N 1
ATOM 4123 C CA . ASN B 1 180 ? -8.672 25.531 17.109 1 98.19 180 ASN B CA 1
ATOM 4124 C C . ASN B 1 180 ? -8.344 24.562 15.977 1 98.19 180 ASN B C 1
ATOM 4126 O O . ASN B 1 180 ? -7.836 23.469 16.219 1 98.19 180 ASN B O 1
ATOM 4130 N N . TYR B 1 181 ? -8.594 24.969 14.703 1 98.44 181 TYR B N 1
ATOM 4131 C CA . TYR B 1 181 ? -8.43 24.062 13.57 1 98.44 181 TYR B CA 1
ATOM 4132 C C . TYR B 1 181 ? -6.961 23.734 13.344 1 98.44 181 TYR B C 1
ATOM 4134 O O . TYR B 1 181 ? -6.633 22.656 12.844 1 98.44 181 TYR B O 1
ATOM 4142 N N . ARG B 1 182 ? -6.082 24.594 13.812 1 98.5 182 ARG B N 1
ATOM 4143 C CA . ARG B 1 182 ? -4.656 24.328 13.648 1 98.5 182 ARG B CA 1
ATOM 4144 C C . ARG B 1 182 ? -4.191 23.219 14.594 1 98.5 182 ARG B C 1
ATOM 4146 O O . ARG B 1 182 ? -3.332 22.422 14.242 1 98.5 182 ARG B O 1
ATOM 4153 N N . ALA B 1 183 ? -4.73 23.234 15.781 1 98.75 183 ALA B N 1
ATOM 4154 C CA . ALA B 1 183 ? -4.426 22.156 16.719 1 98.75 183 ALA B CA 1
ATOM 4155 C C . ALA B 1 183 ? -4.828 20.797 16.156 1 98.75 183 ALA B C 1
ATOM 4157 O O . ALA B 1 183 ? -4.07 19.828 16.25 1 98.75 183 ALA B O 1
ATOM 4158 N N . HIS B 1 184 ? -5.973 20.719 15.523 1 98.88 184 HIS B N 1
ATOM 4159 C CA . HIS B 1 184 ? -6.426 19.5 14.867 1 98.88 184 HIS B CA 1
ATOM 4160 C C . HIS B 1 184 ? -5.492 19.109 13.727 1 98.88 184 HIS B C 1
ATOM 4162 O O . HIS B 1 184 ? -5.16 17.922 13.562 1 98.88 184 HIS B O 1
ATOM 4168 N N . GLN B 1 185 ? -5.078 20.109 12.961 1 98.69 185 GLN B N 1
ATOM 4169 C CA . GLN B 1 185 ? -4.168 19.859 11.852 1 98.69 185 GLN B CA 1
ATOM 4170 C C . GLN B 1 185 ? -2.865 19.219 12.336 1 98.69 185 GLN B C 1
ATOM 4172 O O . GLN B 1 185 ? -2.436 18.188 11.805 1 98.69 185 GLN B O 1
ATOM 4177 N N . TRP B 1 186 ? -2.291 19.766 13.32 1 98.62 186 TRP B N 1
ATOM 4178 C CA . TRP B 1 186 ? -0.974 19.297 13.75 1 98.62 186 TRP B CA 1
ATOM 4179 C C . TRP B 1 186 ? -1.077 17.984 14.5 1 98.62 186 TRP B C 1
ATOM 4181 O O . TRP B 1 186 ? -0.166 17.156 14.438 1 98.62 186 TRP B O 1
ATOM 4191 N N . TYR B 1 187 ? -2.203 17.766 15.188 1 98.81 187 TYR B N 1
ATOM 4192 C CA . TYR B 1 187 ? -2.436 16.438 15.727 1 98.81 187 TYR B CA 1
ATOM 4193 C C . TYR B 1 187 ? -2.465 15.391 14.617 1 98.81 187 TYR B C 1
ATOM 4195 O O . TYR B 1 187 ? -1.789 14.367 14.711 1 98.81 187 TYR B O 1
ATOM 4203 N N . ALA B 1 188 ? -3.172 15.703 13.539 1 98.69 188 ALA B N 1
ATOM 4204 C CA . ALA B 1 188 ? -3.283 14.789 12.398 1 98.69 188 ALA B CA 1
ATOM 4205 C C . ALA B 1 188 ? -1.926 14.578 11.734 1 98.69 188 ALA B C 1
ATOM 4207 O O . ALA B 1 188 ? -1.535 13.438 11.469 1 98.69 188 ALA B O 1
ATOM 4208 N N . ILE B 1 189 ? -1.197 15.609 11.523 1 97.88 189 ILE B N 1
ATOM 4209 C CA . ILE B 1 189 ? 0.111 15.523 10.891 1 97.88 189 ILE B CA 1
ATOM 4210 C C . ILE B 1 189 ? 1.025 14.609 11.703 1 97.88 189 ILE B C 1
ATOM 4212 O O . ILE B 1 189 ? 1.69 13.734 11.148 1 97.88 189 ILE B O 1
ATOM 4216 N N . LEU B 1 190 ? 0.97 14.805 12.992 1 98.44 190 LEU B N 1
ATOM 4217 C CA . LEU B 1 190 ? 1.866 14.055 13.867 1 98.44 190 LEU B CA 1
ATOM 4218 C C . LEU B 1 190 ? 1.473 12.586 13.922 1 98.44 190 LEU B C 1
ATOM 4220 O O . LEU B 1 190 ? 2.33 11.703 13.82 1 98.44 190 LEU B O 1
ATOM 4224 N N . ILE B 1 191 ? 0.201 12.273 14.047 1 97.5 191 ILE B N 1
ATOM 4225 C CA . ILE B 1 191 ? -0.189 10.867 14.102 1 97.5 191 ILE B CA 1
ATOM 4226 C C . ILE B 1 191 ? 0.037 10.219 12.734 1 97.5 191 ILE B C 1
ATOM 4228 O O . ILE B 1 191 ? 0.403 9.047 12.656 1 97.5 191 ILE B O 1
ATOM 4232 N N . GLY B 1 192 ? -0.159 10.961 11.641 1 95.62 192 GLY B N 1
ATOM 4233 C CA . GLY B 1 192 ? 0.137 10.461 10.305 1 95.62 192 GLY B CA 1
ATOM 4234 C C . GLY B 1 192 ? 1.604 10.133 10.109 1 95.62 192 GLY B C 1
ATOM 4235 O O . GLY B 1 192 ? 1.936 9.094 9.523 1 95.62 192 GLY B O 1
ATOM 4236 N N . THR B 1 193 ? 2.422 10.992 10.578 1 94.25 193 THR B N 1
ATOM 4237 C CA . THR B 1 193 ? 3.859 10.773 10.461 1 94.25 193 THR B CA 1
ATOM 4238 C C . THR B 1 193 ? 4.301 9.578 11.297 1 94.25 193 THR B C 1
ATOM 4240 O O . THR B 1 193 ? 5.219 8.852 10.914 1 94.25 193 THR B O 1
ATOM 4243 N N . ASN B 1 194 ? 3.676 9.352 12.391 1 95.31 194 ASN B N 1
ATOM 4244 C CA . ASN B 1 194 ? 4.047 8.281 13.312 1 95.31 194 ASN B CA 1
ATOM 4245 C C . ASN B 1 194 ? 3.611 6.918 12.781 1 95.31 194 ASN B C 1
ATOM 4247 O O . ASN B 1 194 ? 3.971 5.883 13.352 1 95.31 194 ASN B O 1
ATOM 4251 N N . THR B 1 195 ? 2.904 6.824 11.672 1 91.81 195 THR B N 1
ATOM 4252 C CA . THR B 1 195 ? 2.373 5.57 11.148 1 91.81 195 THR B CA 1
ATOM 4253 C C . THR B 1 195 ? 3.504 4.621 10.773 1 91.81 195 THR B C 1
ATOM 4255 O O . THR B 1 195 ? 3.352 3.4 10.859 1 91.81 195 THR B O 1
ATOM 4258 N N . LYS B 1 196 ? 4.59 5.172 10.344 1 86.38 196 LYS B N 1
ATOM 4259 C CA . LYS B 1 196 ? 5.719 4.34 9.922 1 86.38 196 LYS B CA 1
ATOM 4260 C C . LYS B 1 196 ? 6.234 3.49 11.078 1 86.38 196 LYS B C 1
ATOM 4262 O O . LYS B 1 196 ? 6.938 2.502 10.859 1 86.38 196 LYS B O 1
ATOM 4267 N N . ASN B 1 197 ? 5.871 3.914 12.328 1 88.5 197 ASN B N 1
ATOM 4268 C CA . ASN B 1 197 ? 6.332 3.215 13.523 1 88.5 197 ASN B CA 1
ATOM 4269 C C . ASN B 1 197 ? 5.27 2.266 14.062 1 88.5 197 ASN B C 1
ATOM 4271 O O . ASN B 1 197 ? 5.43 1.702 15.148 1 88.5 197 ASN B O 1
ATOM 4275 N N . LEU B 1 198 ? 4.199 2.072 13.328 1 90.69 198 LEU B N 1
ATOM 4276 C CA . LEU B 1 198 ? 3.061 1.3 13.812 1 90.69 198 LEU B CA 1
ATOM 4277 C C . LEU B 1 198 ? 2.887 0.019 13 1 90.69 198 LEU B C 1
ATOM 4279 O O . LEU B 1 198 ? 3.377 -0.078 11.875 1 90.69 198 LEU B O 1
ATOM 4283 N N . ASP B 1 199 ? 2.244 -0.92 13.648 1 89 199 ASP B N 1
ATOM 4284 C CA . ASP B 1 199 ? 1.863 -2.111 12.891 1 89 199 ASP B CA 1
ATOM 4285 C C . ASP B 1 199 ? 0.631 -1.848 12.031 1 89 199 ASP B C 1
ATOM 4287 O O . ASP B 1 199 ? 0.058 -0.757 12.078 1 89 199 ASP B O 1
ATOM 4291 N N . ASN B 1 200 ? 0.242 -2.752 11.227 1 87.56 200 ASN B N 1
ATOM 4292 C CA . ASN B 1 200 ? -0.794 -2.553 10.219 1 87.56 200 ASN B CA 1
ATOM 4293 C C . ASN B 1 200 ? -2.133 -2.189 10.852 1 87.56 200 ASN B C 1
ATOM 4295 O O . ASN B 1 200 ? -2.826 -1.289 10.375 1 87.56 200 ASN B O 1
ATOM 4299 N N . LYS B 1 201 ? -2.523 -2.932 11.859 1 91.81 201 LYS B N 1
ATOM 4300 C CA . LYS B 1 201 ? -3.779 -2.643 12.539 1 91.81 201 LYS B CA 1
ATOM 4301 C C . LYS B 1 201 ? -3.795 -1.217 13.086 1 91.81 201 LYS B C 1
ATOM 4303 O O . LYS B 1 201 ? -4.762 -0.479 12.883 1 91.81 201 LYS B O 1
ATOM 4308 N N . GLU B 1 202 ? -2.707 -0.832 13.695 1 94.56 202 GLU B N 1
ATOM 4309 C CA . GLU B 1 202 ? -2.588 0.5 14.281 1 94.56 202 GLU B CA 1
ATOM 4310 C C . GLU B 1 202 ? -2.549 1.576 13.195 1 94.56 202 GLU B C 1
ATOM 4312 O O . GLU B 1 202 ? -3.049 2.684 13.398 1 94.56 202 GLU B O 1
ATOM 4317 N N . LYS B 1 203 ? -1.964 1.245 12.062 1 92.69 203 LYS B N 1
ATOM 4318 C CA . LYS B 1 203 ? -1.927 2.182 10.938 1 92.69 203 LYS B CA 1
ATOM 4319 C C . LYS B 1 203 ? -3.336 2.525 10.461 1 92.69 203 LYS B C 1
ATOM 4321 O O . LYS B 1 203 ? -3.658 3.697 10.258 1 92.69 203 LYS B O 1
ATOM 4326 N N . ILE B 1 204 ? -4.137 1.52 10.367 1 94.25 204 ILE B N 1
ATOM 4327 C CA . ILE B 1 204 ? -5.5 1.704 9.883 1 94.25 204 ILE B CA 1
ATOM 4328 C C . ILE B 1 204 ? -6.293 2.537 10.891 1 94.25 204 ILE B C 1
ATOM 4330 O O . ILE B 1 204 ? -7.004 3.471 10.508 1 94.25 204 ILE B O 1
ATOM 4334 N N . LEU B 1 205 ? -6.117 2.234 12.148 1 95.94 205 LEU B N 1
ATOM 4335 C CA . LEU B 1 205 ? -6.824 2.977 13.188 1 95.94 205 LEU B CA 1
ATOM 4336 C C . LEU B 1 205 ? -6.363 4.43 13.219 1 95.94 205 LEU B C 1
ATOM 4338 O O . LEU B 1 205 ? -7.184 5.34 13.367 1 95.94 205 LEU B O 1
ATOM 4342 N N . SER B 1 206 ? -5.109 4.633 13.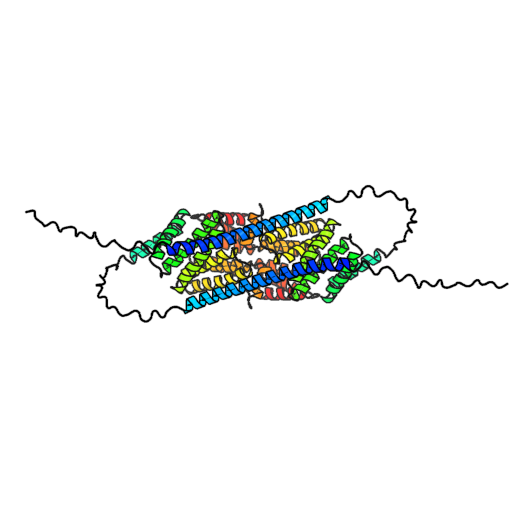07 1 96.06 206 SER B N 1
ATOM 4343 C CA . SER B 1 206 ? -4.559 5.988 13.039 1 96.06 206 SER B CA 1
ATOM 4344 C C . SER B 1 206 ? -5.098 6.773 11.844 1 96.06 206 SER B C 1
ATOM 4346 O O . SER B 1 206 ? -5.309 7.984 11.938 1 96.06 206 SER B O 1
ATOM 4348 N N . GLY B 1 207 ? -5.242 6.066 10.711 1 95.81 207 GLY B N 1
ATOM 4349 C CA . GLY B 1 207 ? -5.824 6.711 9.547 1 95.81 207 GLY B CA 1
ATOM 4350 C C . GLY B 1 207 ? -7.227 7.238 9.797 1 95.81 207 GLY B C 1
ATOM 4351 O O . GLY B 1 207 ? -7.562 8.344 9.367 1 95.81 207 GLY B O 1
ATOM 4352 N N . TYR B 1 208 ? -7.973 6.508 10.508 1 95.56 208 TYR B N 1
ATOM 4353 C CA . TYR B 1 208 ? -9.328 6.93 10.836 1 95.56 208 TYR B CA 1
ATOM 4354 C C . TYR B 1 208 ? -9.32 8.156 11.734 1 95.56 208 TYR B C 1
ATOM 4356 O O . TYR B 1 208 ? -10.078 9.102 11.523 1 95.56 208 TYR B O 1
ATOM 4364 N N . GLU B 1 209 ? -8.453 8.047 12.703 1 97.38 209 GLU B N 1
ATOM 4365 C CA . GLU B 1 209 ? -8.312 9.188 13.594 1 97.38 209 GLU B CA 1
ATOM 4366 C C . GLU B 1 209 ? -7.836 10.422 12.836 1 97.38 209 GLU B C 1
ATOM 4368 O O . GLU B 1 209 ? -8.336 11.531 13.062 1 97.38 209 GLU B O 1
ATOM 4373 N N . TYR B 1 210 ? -6.883 10.266 12 1 98.19 210 TYR B N 1
ATOM 4374 C CA . TYR B 1 210 ? -6.383 11.328 11.133 1 98.19 210 TYR B CA 1
ATOM 4375 C C . TYR B 1 210 ? -7.52 11.992 10.375 1 98.19 210 TYR B C 1
ATOM 4377 O O . TYR B 1 210 ? -7.656 13.219 10.391 1 98.19 210 TYR B O 1
ATOM 4385 N N . LYS B 1 211 ? -8.336 11.203 9.75 1 97.88 211 LYS B N 1
ATOM 4386 C CA . LYS B 1 211 ? -9.453 11.68 8.953 1 97.88 211 LYS B CA 1
ATOM 4387 C C . LYS B 1 211 ? -10.414 12.516 9.789 1 97.88 211 LYS B C 1
ATOM 4389 O O . LYS B 1 211 ? -10.836 13.602 9.367 1 97.88 211 LYS B O 1
ATOM 4394 N N . GLN B 1 212 ? -10.703 12.062 10.945 1 98.06 212 GLN B N 1
ATOM 4395 C CA . GLN B 1 212 ? -11.641 12.758 11.828 1 98.06 212 GLN B CA 1
ATOM 4396 C C . GLN B 1 212 ? -11.133 14.156 12.172 1 98.06 212 GLN B C 1
ATOM 4398 O O . GLN B 1 212 ? -11.898 15.125 12.125 1 98.06 212 GLN B O 1
ATOM 4403 N N . HIS B 1 213 ? -9.898 14.234 12.438 1 98.75 213 HIS B N 1
ATOM 4404 C CA . HIS B 1 213 ? -9.359 15.516 12.867 1 98.75 213 HIS B CA 1
ATOM 4405 C C . HIS B 1 213 ? -9.219 16.469 11.688 1 98.75 213 HIS B C 1
ATOM 4407 O O . HIS B 1 213 ? -9.406 17.688 11.836 1 98.75 213 HIS B O 1
ATOM 4413 N N . ILE B 1 214 ? -8.93 15.992 10.516 1 98.75 214 ILE B N 1
ATOM 4414 C CA . ILE B 1 214 ? -8.82 16.875 9.352 1 98.75 214 ILE B CA 1
ATOM 4415 C C . ILE B 1 214 ? -10.211 17.344 8.93 1 98.75 214 ILE B C 1
ATOM 4417 O O . ILE B 1 214 ? -10.391 18.5 8.562 1 98.75 214 ILE B O 1
ATOM 4421 N N . GLU B 1 215 ? -11.164 16.453 9 1 98.5 215 GLU B N 1
ATOM 4422 C CA . GLU B 1 215 ? -12.539 16.859 8.711 1 98.5 215 GLU B CA 1
ATOM 4423 C C . GLU B 1 215 ? -13.016 17.922 9.703 1 98.5 215 GLU B C 1
ATOM 4425 O O . GLU B 1 215 ? -13.672 18.891 9.305 1 98.5 215 GLU B O 1
ATOM 4430 N N . ARG B 1 216 ? -12.641 17.734 10.938 1 98.69 216 ARG B N 1
ATOM 4431 C CA . ARG B 1 216 ? -12.984 18.734 11.945 1 98.69 216 ARG B CA 1
ATOM 4432 C C . ARG B 1 216 ? -12.297 20.062 11.656 1 98.69 216 ARG B C 1
ATOM 4434 O O . ARG B 1 216 ? -12.906 21.125 11.805 1 98.69 216 ARG B O 1
ATOM 4441 N N . ALA B 1 217 ? -11.062 20.031 11.258 1 98.81 217 ALA B N 1
ATOM 4442 C CA . ALA B 1 217 ? -10.336 21.25 10.898 1 98.81 217 ALA B CA 1
ATOM 4443 C C . ALA B 1 217 ? -11.023 21.984 9.758 1 98.81 217 ALA B C 1
ATOM 4445 O O . ALA B 1 217 ? -11.156 23.203 9.789 1 98.81 217 ALA B O 1
ATOM 4446 N N . ILE B 1 218 ? -11.516 21.281 8.781 1 98.69 218 ILE B N 1
ATOM 4447 C CA . ILE B 1 218 ? -12.195 21.859 7.629 1 98.69 218 ILE B CA 1
ATOM 4448 C C . ILE B 1 218 ? -13.531 22.453 8.062 1 98.69 218 ILE B C 1
ATOM 4450 O O . ILE B 1 218 ? -13.93 23.516 7.602 1 98.69 218 ILE B O 1
ATOM 4454 N N . GLU B 1 219 ? -14.211 21.75 8.961 1 98.56 219 GLU B N 1
ATOM 4455 C CA . GLU B 1 219 ? -15.477 22.25 9.5 1 98.56 219 GLU B CA 1
ATOM 4456 C C . GLU B 1 219 ? -15.281 23.578 10.211 1 98.56 219 GLU B C 1
ATOM 4458 O O . GLU B 1 219 ? -16.125 24.469 10.109 1 98.56 219 GLU B O 1
ATOM 4463 N N . LEU B 1 220 ? -14.227 23.688 10.898 1 98.5 220 LEU B N 1
ATOM 4464 C CA . LEU B 1 220 ? -13.938 24.875 11.703 1 98.5 220 LEU B CA 1
ATOM 4465 C C . LEU B 1 220 ? -13.453 26.016 10.828 1 98.5 220 LEU B C 1
ATOM 4467 O O . LEU B 1 220 ? -13.711 27.188 11.125 1 98.5 220 LEU B O 1
ATOM 4471 N N . ASN B 1 221 ? -12.68 25.719 9.75 1 98.25 221 ASN B N 1
ATOM 4472 C CA . ASN B 1 221 ? -12.203 26.703 8.773 1 98.25 221 ASN B CA 1
ATOM 4473 C C . ASN B 1 221 ? -12.133 26.109 7.375 1 98.25 221 ASN B C 1
ATOM 4475 O O . ASN B 1 221 ? -11.148 25.453 7.016 1 98.25 221 ASN B O 1
ATOM 4479 N N . ASP B 1 222 ? -13.078 26.359 6.559 1 97.31 222 ASP B N 1
ATOM 4480 C CA . ASP B 1 222 ? -13.172 25.734 5.238 1 97.31 222 ASP B CA 1
ATOM 4481 C C . ASP B 1 222 ? -12.438 26.562 4.191 1 97.31 222 ASP B C 1
ATOM 4483 O O . ASP B 1 222 ? -12.539 26.297 2.994 1 97.31 222 ASP B O 1
ATOM 4487 N N . ASN B 1 223 ? -11.703 27.609 4.621 1 97.94 223 ASN B N 1
ATOM 4488 C CA . ASN B 1 223 ? -10.906 28.438 3.717 1 97.94 223 ASN B CA 1
ATOM 4489 C C . ASN B 1 223 ? -9.414 28.297 4.008 1 97.94 223 ASN B C 1
ATOM 4491 O O . ASN B 1 223 ? -8.664 29.266 3.896 1 97.94 223 ASN B O 1
ATOM 4495 N N . ASP B 1 224 ? -9.07 27.156 4.48 1 97.81 224 ASP B N 1
ATOM 4496 C CA . ASP B 1 224 ? -7.672 26.875 4.77 1 97.81 224 ASP B CA 1
ATOM 4497 C C . ASP B 1 224 ? -7.113 25.844 3.785 1 97.81 224 ASP B C 1
ATOM 4499 O O . ASP B 1 224 ? -7.527 24.688 3.789 1 97.81 224 ASP B O 1
ATOM 4503 N N . ALA B 1 225 ? -6.133 26.203 2.961 1 98.25 225 ALA B N 1
ATOM 4504 C CA . ALA B 1 225 ? -5.559 25.344 1.927 1 98.25 225 ALA B CA 1
ATOM 4505 C C . ALA B 1 225 ? -4.875 24.125 2.543 1 98.25 225 ALA B C 1
ATOM 4507 O O . ALA B 1 225 ? -4.941 23.031 1.992 1 98.25 225 ALA B O 1
ATOM 4508 N N . THR B 1 226 ? -4.273 24.344 3.691 1 97.94 226 THR B N 1
ATOM 4509 C CA . THR B 1 226 ? -3.518 23.281 4.34 1 97.94 226 THR B CA 1
ATOM 4510 C C . THR B 1 226 ? -4.434 22.125 4.734 1 97.94 226 THR B C 1
ATOM 4512 O O . THR B 1 226 ? -4.082 20.953 4.555 1 97.94 226 THR B O 1
ATOM 4515 N N . SER B 1 227 ? -5.621 22.422 5.246 1 98.69 227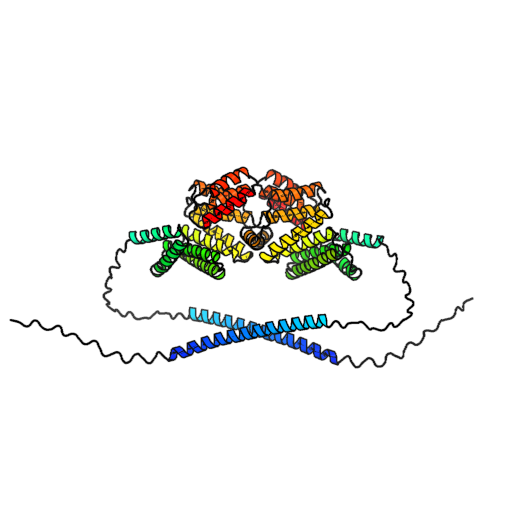 SER B N 1
ATOM 4516 C CA . SER B 1 227 ? -6.566 21.375 5.645 1 98.69 227 SER B CA 1
ATOM 4517 C C . SER B 1 227 ? -6.992 20.531 4.449 1 98.69 227 SER B C 1
ATOM 4519 O O . SER B 1 227 ? -7.07 19.297 4.551 1 98.69 227 SER B O 1
ATOM 4521 N N . TYR B 1 228 ? -7.176 21.125 3.326 1 98.81 228 TYR B N 1
ATOM 4522 C CA . TYR B 1 228 ? -7.566 20.391 2.133 1 98.81 228 TYR B CA 1
ATOM 4523 C C . TYR B 1 228 ? -6.398 19.562 1.599 1 98.81 228 TYR B C 1
ATOM 4525 O O . TYR B 1 228 ? -6.59 18.438 1.126 1 98.81 228 TYR B O 1
ATOM 4533 N N . PHE B 1 229 ? -5.219 20.141 1.688 1 98.62 229 PHE B N 1
ATOM 4534 C CA . PHE B 1 229 ? -4.035 19.375 1.315 1 98.62 229 PHE B CA 1
ATOM 4535 C C . PHE B 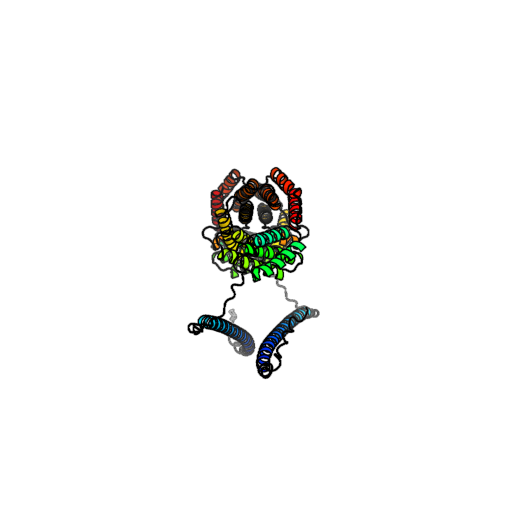1 229 ? -3.916 18.109 2.17 1 98.62 229 PHE B C 1
ATOM 4537 O O . PHE B 1 229 ? -3.699 17.016 1.646 1 98.62 229 PHE B O 1
ATOM 4544 N N . LEU B 1 230 ? -4.102 18.266 3.43 1 98.56 230 LEU B N 1
ATOM 4545 C CA . LEU B 1 230 ? -3.984 17.156 4.355 1 98.56 230 LEU B CA 1
ATOM 4546 C C . LEU B 1 230 ? -5.062 16.109 4.082 1 98.56 230 LEU B C 1
ATOM 4548 O O . LEU B 1 230 ? -4.797 14.906 4.137 1 98.56 230 LEU B O 1
ATOM 4552 N N . TYR B 1 231 ? -6.277 16.562 3.787 1 98.69 231 TYR B N 1
ATOM 4553 C CA . TYR B 1 231 ? -7.344 15.633 3.443 1 98.69 231 TYR B CA 1
ATOM 4554 C C . TYR B 1 231 ? -7.031 14.906 2.141 1 98.69 231 TYR B C 1
ATOM 4556 O O . TYR B 1 231 ? -7.289 13.711 2.016 1 98.69 231 TYR B O 1
ATOM 4564 N N . GLY B 1 232 ? -6.473 15.625 1.185 1 98.69 232 GLY B N 1
ATOM 4565 C CA . GLY B 1 232 ? -6.023 15 -0.05 1 98.69 232 GLY B CA 1
ATOM 4566 C C . GLY B 1 232 ? -4.988 13.914 0.172 1 98.69 232 GLY B C 1
ATOM 4567 O O . GLY B 1 232 ? -5.051 12.852 -0.448 1 98.69 232 GLY B O 1
ATOM 4568 N N . ARG B 1 233 ? -4.07 14.211 1.066 1 97.44 233 ARG B N 1
ATOM 4569 C CA . ARG B 1 233 ? -3.039 13.234 1.405 1 97.44 233 ARG B CA 1
ATOM 4570 C C . ARG B 1 233 ? -3.658 11.953 1.945 1 97.44 233 ARG B C 1
ATOM 4572 O O . ARG B 1 233 ? -3.223 10.852 1.597 1 97.44 233 ARG B O 1
ATOM 4579 N N . TYR B 1 234 ? -4.648 12.117 2.791 1 97.38 234 TYR B N 1
ATOM 4580 C CA . TYR B 1 234 ? -5.352 10.969 3.35 1 97.38 234 TYR B CA 1
ATOM 4581 C C . TYR B 1 234 ? -6.039 10.164 2.252 1 97.38 234 TYR B C 1
ATOM 4583 O O . TYR B 1 234 ? -5.867 8.945 2.172 1 97.38 234 TYR B O 1
ATOM 4591 N N . LEU B 1 235 ? -6.777 10.852 1.395 1 97.88 235 LEU B N 1
ATOM 4592 C CA . LEU B 1 235 ? -7.512 10.18 0.326 1 97.88 235 LEU B CA 1
ATOM 4593 C C . LEU B 1 235 ? -6.559 9.492 -0.641 1 97.88 235 LEU B C 1
ATOM 4595 O O . LEU B 1 235 ? -6.844 8.398 -1.128 1 97.88 235 LEU B O 1
ATOM 4599 N N . PHE B 1 236 ? -5.453 10.109 -0.868 1 97.31 236 PHE B N 1
ATOM 4600 C CA . PHE B 1 236 ? -4.445 9.531 -1.746 1 97.31 236 PHE B CA 1
ATOM 4601 C C . PHE B 1 236 ? -3.916 8.219 -1.173 1 97.31 236 PHE B C 1
ATOM 4603 O O . PHE B 1 236 ? -3.889 7.199 -1.864 1 97.31 236 PHE B O 1
ATOM 4610 N N . GLU B 1 237 ? -3.576 8.211 0.084 1 94.88 237 GLU B N 1
ATOM 4611 C CA . GLU B 1 237 ? -3.021 7.023 0.722 1 94.88 237 GLU B CA 1
ATOM 4612 C C . GLU B 1 237 ? -4.055 5.902 0.792 1 94.88 237 GLU B C 1
ATOM 4614 O O . GLU B 1 237 ? -3.723 4.73 0.584 1 94.88 237 GLU B O 1
ATOM 4619 N N . VAL B 1 238 ? -5.258 6.254 1.07 1 94.81 238 VAL B N 1
ATOM 4620 C CA . VAL B 1 238 ? -6.328 5.27 1.155 1 94.81 238 VAL B CA 1
ATOM 4621 C C . VAL B 1 238 ? -6.551 4.625 -0.212 1 94.81 238 VAL B C 1
ATOM 4623 O O . VAL B 1 238 ? -6.797 3.42 -0.306 1 94.81 238 VAL B O 1
ATOM 4626 N N . SER B 1 239 ? -6.457 5.438 -1.254 1 93.62 239 SER B N 1
ATOM 4627 C CA . SER B 1 239 ? -6.691 4.938 -2.604 1 93.62 239 SER B CA 1
ATOM 4628 C C . SER B 1 239 ? -5.602 3.955 -3.025 1 93.62 239 SER B C 1
ATOM 4630 O O . SER B 1 239 ? -5.805 3.143 -3.93 1 93.62 239 SER B O 1
ATOM 4632 N N . MET B 1 240 ? -4.492 3.969 -2.314 1 90.19 240 MET B N 1
ATOM 4633 C CA . MET B 1 240 ? -3.342 3.174 -2.729 1 90.19 240 MET B CA 1
ATOM 4634 C C . MET B 1 240 ? -3.107 2.012 -1.769 1 90.19 240 MET B C 1
ATOM 4636 O O . MET B 1 240 ? -2.096 1.315 -1.863 1 90.19 240 MET B O 1
ATOM 4640 N N . LEU B 1 241 ? -3.971 1.759 -0.909 1 89.88 241 LEU B N 1
ATOM 4641 C CA . LEU B 1 241 ? -3.764 0.686 0.058 1 89.88 241 LEU B CA 1
ATOM 4642 C C . LEU B 1 241 ? -3.625 -0.66 -0.646 1 89.88 241 LEU B C 1
ATOM 4644 O O . LEU B 1 241 ? -4.449 -1.009 -1.495 1 89.88 241 LEU B O 1
ATOM 4648 N N . PRO B 1 242 ? -2.549 -1.374 -0.239 1 86.12 242 PRO B N 1
ATOM 4649 C CA . PRO B 1 242 ? -2.471 -2.734 -0.775 1 86.12 242 PRO B CA 1
ATOM 4650 C C . PRO B 1 242 ? -3.545 -3.656 -0.201 1 86.12 242 PRO B C 1
ATOM 4652 O O . PRO B 1 242 ? -4.176 -3.324 0.804 1 86.12 242 PRO B O 1
ATOM 4655 N N . TRP B 1 243 ? -3.695 -4.812 -0.844 1 78.5 243 TRP B N 1
ATOM 4656 C CA . TRP B 1 243 ? -4.797 -5.723 -0.552 1 78.5 243 TRP B CA 1
ATOM 4657 C C . TRP B 1 243 ? -4.758 -6.172 0.905 1 78.5 243 TRP B C 1
ATOM 4659 O O . TRP B 1 243 ? -5.805 -6.305 1.547 1 78.5 243 TRP B O 1
ATOM 4669 N N . TYR B 1 244 ? -3.598 -6.422 1.391 1 82 244 TYR B N 1
ATOM 4670 C CA . TYR B 1 244 ? -3.52 -6.961 2.744 1 82 244 TYR B CA 1
ATOM 4671 C C . TYR B 1 244 ? -3.92 -5.91 3.773 1 82 244 TYR B C 1
ATOM 4673 O O . TYR B 1 244 ? -4.445 -6.246 4.84 1 82 244 TYR B O 1
ATOM 4681 N N . MET B 1 245 ? -3.674 -4.645 3.453 1 87.81 245 MET B N 1
ATOM 4682 C CA . MET B 1 245 ? -4.117 -3.562 4.328 1 87.81 245 MET B CA 1
ATOM 4683 C C . MET B 1 245 ? -5.629 -3.383 4.25 1 87.81 245 MET B C 1
ATOM 4685 O O . MET B 1 245 ? -6.27 -3.047 5.25 1 87.81 245 MET B O 1
ATOM 4689 N N . ARG B 1 246 ? -6.188 -3.574 3.104 1 88.81 246 ARG B N 1
ATOM 4690 C CA . ARG B 1 246 ? -7.637 -3.508 2.936 1 88.81 246 ARG B CA 1
ATOM 4691 C C . ARG B 1 246 ? -8.336 -4.613 3.723 1 88.81 246 ARG B C 1
ATOM 4693 O O . ARG B 1 246 ? -9.422 -4.406 4.266 1 88.81 246 ARG B O 1
ATOM 4700 N N . LYS B 1 247 ? -7.734 -5.766 3.766 1 84.12 247 LYS B N 1
ATOM 4701 C CA . LYS B 1 247 ? -8.273 -6.867 4.559 1 84.12 247 LYS B CA 1
ATOM 4702 C C . LYS B 1 247 ? -8.312 -6.516 6.043 1 84.12 247 LYS B C 1
ATOM 4704 O O . LYS B 1 247 ? -9.289 -6.805 6.734 1 84.12 247 LYS B O 1
ATOM 4709 N N . VAL B 1 248 ? -7.215 -5.914 6.465 1 87.25 248 VAL B N 1
ATOM 4710 C CA . VAL B 1 248 ? -7.141 -5.48 7.855 1 87.25 248 VAL B CA 1
ATOM 4711 C C . VAL B 1 248 ? -8.242 -4.457 8.141 1 87.25 248 VAL B C 1
ATOM 4713 O O . VAL B 1 248 ? -8.938 -4.551 9.148 1 87.25 248 VAL B O 1
ATOM 4716 N N . ALA B 1 249 ? -8.422 -3.531 7.281 1 92.88 249 ALA B N 1
ATOM 4717 C CA . ALA B 1 249 ? -9.445 -2.5 7.434 1 92.88 249 ALA B CA 1
ATOM 4718 C C . ALA B 1 249 ? -10.844 -3.115 7.477 1 92.88 249 ALA B C 1
ATOM 4720 O O . ALA B 1 249 ? -11.68 -2.723 8.297 1 92.88 249 ALA B O 1
ATOM 4721 N N . SER B 1 250 ? -11.031 -4.082 6.629 1 89.69 250 SER B N 1
ATOM 4722 C CA . SER B 1 250 ? -12.336 -4.723 6.543 1 89.69 250 SER B CA 1
ATOM 4723 C C . SER B 1 250 ? -12.641 -5.523 7.805 1 89.69 250 SER B C 1
ATOM 4725 O O . SER B 1 250 ? -13.812 -5.727 8.148 1 89.69 250 SER B O 1
ATOM 4727 N N . ALA B 1 251 ? -11.641 -5.992 8.398 1 87.25 251 ALA B N 1
ATOM 4728 C CA . ALA B 1 251 ? -11.812 -6.738 9.641 1 87.25 251 ALA B CA 1
ATOM 4729 C C . ALA B 1 251 ? -12.133 -5.805 10.805 1 87.25 251 ALA B C 1
ATOM 4731 O O . ALA B 1 251 ? -12.812 -6.191 11.75 1 87.25 251 ALA B O 1
ATOM 4732 N N . LEU B 1 252 ? -11.68 -4.598 10.711 1 90.94 252 LEU B N 1
ATOM 4733 C CA . LEU B 1 252 ? -11.789 -3.654 11.82 1 90.94 252 LEU B CA 1
ATOM 4734 C C . LEU B 1 252 ? -13.055 -2.814 11.703 1 90.94 252 LEU B C 1
ATOM 4736 O O . LEU B 1 252 ? -13.602 -2.365 12.711 1 90.94 252 LEU B O 1
ATOM 4740 N N . PHE B 1 253 ? -13.453 -2.639 10.445 1 91 253 PHE B N 1
ATOM 4741 C CA . PHE B 1 253 ? -14.555 -1.71 10.227 1 91 253 PHE B CA 1
ATOM 4742 C C . PHE B 1 253 ? -15.641 -2.352 9.367 1 91 253 PHE B C 1
ATOM 4744 O O . PHE B 1 253 ? -15.336 -3.092 8.43 1 91 253 PHE B O 1
ATOM 4751 N N . ALA B 1 254 ? -16.875 -2.027 9.719 1 85.25 254 ALA B N 1
ATOM 4752 C CA . ALA B 1 254 ? -17.984 -2.5 8.906 1 85.25 254 ALA B CA 1
ATOM 4753 C C . ALA B 1 254 ? -17.922 -1.938 7.488 1 85.25 254 ALA B C 1
ATOM 4755 O O . ALA B 1 254 ? -18.172 -2.652 6.52 1 85.25 254 ALA B O 1
ATOM 4756 N N . GLU B 1 255 ? -17.516 -0.69 7.43 1 86.12 255 GLU B N 1
ATOM 4757 C CA . GLU B 1 255 ? -17.297 -0.03 6.148 1 86.12 255 GLU B CA 1
ATOM 4758 C C . GLU B 1 255 ? -15.875 0.507 6.035 1 86.12 255 GLU B C 1
ATOM 4760 O O . GLU B 1 255 ? -15.594 1.629 6.465 1 86.12 255 GLU B O 1
ATOM 4765 N N . PRO B 1 256 ? -15.039 -0.261 5.492 1 89.81 256 PRO B N 1
ATOM 4766 C CA . PRO B 1 256 ? -13.656 0.196 5.359 1 89.81 256 PRO B CA 1
ATOM 4767 C C . PRO B 1 256 ? -13.523 1.453 4.504 1 89.81 256 PRO B C 1
ATOM 4769 O O . PRO B 1 256 ? -14.367 1.7 3.635 1 89.81 256 PRO B O 1
ATOM 4772 N N . PRO B 1 257 ? -12.602 2.281 4.875 1 89.19 257 PRO B N 1
ATOM 4773 C CA . PRO B 1 257 ? -12.414 3.506 4.09 1 89.19 257 PRO B CA 1
ATOM 4774 C C . PRO B 1 257 ? -12.086 3.223 2.623 1 89.19 257 PRO B C 1
ATOM 4776 O O . PRO B 1 257 ? -11.336 2.291 2.324 1 89.19 257 PRO B O 1
ATOM 4779 N N . THR B 1 258 ? -12.734 3.945 1.811 1 90.75 258 THR B N 1
ATOM 4780 C CA . THR B 1 258 ? -12.469 3.867 0.379 1 90.75 258 THR B CA 1
ATOM 4781 C C . THR B 1 258 ? -12.32 5.262 -0.22 1 90.75 258 THR B C 1
ATOM 4783 O O . THR B 1 258 ? -12.898 6.227 0.285 1 90.75 258 THR B O 1
ATOM 4786 N N . ALA B 1 259 ? -11.406 5.328 -1.151 1 94.75 259 ALA B N 1
ATOM 4787 C CA . ALA B 1 259 ? -11.203 6.582 -1.877 1 94.75 259 ALA B CA 1
ATOM 4788 C C . ALA B 1 259 ? -10.695 6.32 -3.291 1 94.75 259 ALA B C 1
ATOM 4790 O O . ALA B 1 259 ? -9.945 5.367 -3.52 1 94.75 259 ALA B O 1
ATOM 4791 N N . LYS B 1 260 ? -11.195 7.176 -4.219 1 95 260 LYS B N 1
ATOM 4792 C CA . LYS B 1 260 ? -10.633 7.199 -5.566 1 95 260 LYS B CA 1
ATOM 4793 C C . LYS B 1 260 ? -9.539 8.25 -5.688 1 95 260 LYS B C 1
ATOM 4795 O O . LYS B 1 260 ? -9.516 9.227 -4.934 1 95 260 LYS B O 1
ATOM 4800 N N . ILE B 1 261 ? -8.648 8.047 -6.629 1 96.44 261 ILE B N 1
ATOM 4801 C CA . ILE B 1 261 ? -7.574 9.008 -6.867 1 96.44 261 ILE B CA 1
ATOM 4802 C C . ILE B 1 261 ? -8.164 10.375 -7.207 1 96.44 261 ILE B C 1
ATOM 4804 O O . ILE B 1 261 ? -7.621 11.406 -6.816 1 96.44 261 ILE B O 1
ATOM 4808 N N . GLU B 1 262 ? -9.297 10.383 -7.797 1 97.56 262 GLU B N 1
ATOM 4809 C CA . GLU B 1 262 ? -9.961 11.625 -8.18 1 97.56 262 GLU B CA 1
ATOM 4810 C C . GLU B 1 262 ? -10.398 12.422 -6.953 1 97.56 262 GLU B C 1
ATOM 4812 O O . GLU B 1 262 ? -10.406 13.656 -6.977 1 97.56 262 GLU B O 1
ATOM 4817 N N . ASP B 1 263 ? -10.805 11.641 -5.934 1 97.75 263 ASP B N 1
ATOM 4818 C CA . ASP B 1 263 ? -11.18 12.305 -4.688 1 97.75 263 ASP B CA 1
ATOM 4819 C C . ASP B 1 263 ? -10 13.086 -4.109 1 97.75 263 ASP B C 1
ATOM 4821 O O . ASP B 1 263 ? -10.164 14.227 -3.674 1 97.75 263 ASP B O 1
ATOM 4825 N N . ALA B 1 264 ? -8.836 12.438 -4.141 1 98.44 264 ALA B N 1
ATOM 4826 C CA . ALA B 1 264 ? -7.621 13.094 -3.666 1 98.44 264 ALA B CA 1
ATOM 4827 C C . ALA B 1 264 ? -7.281 14.305 -4.527 1 98.44 264 ALA B C 1
ATOM 4829 O O . ALA B 1 264 ? -7 15.391 -4.004 1 98.44 264 ALA B O 1
ATOM 4830 N N . LEU B 1 265 ? -7.359 14.148 -5.832 1 98.62 265 LEU B N 1
ATOM 4831 C CA . LEU B 1 265 ? -7.059 15.219 -6.777 1 98.62 265 LEU B CA 1
ATOM 4832 C C . LEU B 1 265 ? -7.941 16.438 -6.52 1 98.62 265 LEU B C 1
ATOM 4834 O O . LEU B 1 265 ? -7.457 17.562 -6.535 1 98.62 265 LEU B O 1
ATOM 4838 N N . ALA B 1 266 ? -9.188 16.188 -6.27 1 98.75 266 ALA B N 1
ATOM 4839 C CA . ALA B 1 266 ? -10.133 17.266 -6.035 1 98.75 266 ALA B CA 1
ATOM 4840 C C . ALA B 1 266 ? -9.742 18.094 -4.812 1 98.75 266 ALA B C 1
ATOM 4842 O O . ALA B 1 266 ? -9.867 19.312 -4.816 1 98.75 266 ALA B O 1
ATOM 4843 N N . MET B 1 267 ? -9.25 17.391 -3.785 1 98.75 267 MET B N 1
ATOM 4844 C CA . MET B 1 267 ? -8.859 18.109 -2.568 1 98.75 267 MET B CA 1
ATOM 4845 C C . MET B 1 267 ? -7.586 18.922 -2.795 1 98.75 267 MET B C 1
ATOM 4847 O O . MET B 1 267 ? -7.484 20.047 -2.338 1 98.75 267 MET B O 1
ATOM 4851 N N . PHE B 1 268 ? -6.617 18.359 -3.521 1 98.75 268 PHE B N 1
ATOM 4852 C CA . PHE B 1 268 ? -5.387 19.078 -3.816 1 98.75 268 PHE B CA 1
ATOM 4853 C C . PHE B 1 268 ? -5.672 20.312 -4.676 1 98.75 268 PHE B C 1
ATOM 4855 O O . PHE B 1 268 ? -5.082 21.375 -4.469 1 98.75 268 PHE B O 1
ATOM 4862 N N . LYS B 1 269 ? -6.566 20.141 -5.609 1 98.69 269 LYS B N 1
ATOM 4863 C CA . LYS B 1 269 ? -6.934 21.266 -6.469 1 98.69 269 LYS B CA 1
ATOM 4864 C C . LYS B 1 269 ? -7.672 22.328 -5.676 1 98.69 269 LYS B C 1
ATOM 4866 O O . LYS B 1 269 ? -7.457 23.531 -5.891 1 98.69 269 LYS B O 1
ATOM 4871 N N . LYS B 1 270 ? -8.531 21.859 -4.785 1 98.69 270 LYS B N 1
ATOM 4872 C CA . LYS B 1 270 ? -9.211 22.812 -3.924 1 98.69 270 LYS B CA 1
ATOM 4873 C C . LYS B 1 270 ? -8.219 23.625 -3.102 1 98.69 270 LYS B C 1
ATOM 4875 O O . LYS B 1 270 ? -8.367 24.844 -2.951 1 98.69 270 LYS B O 1
ATOM 4880 N N . ALA B 1 271 ? -7.188 22.969 -2.576 1 98.62 271 ALA B N 1
ATOM 4881 C CA . ALA B 1 271 ? -6.141 23.656 -1.832 1 98.62 271 ALA B CA 1
ATOM 4882 C C . ALA B 1 271 ? -5.445 24.703 -2.705 1 98.62 271 ALA B C 1
ATOM 4884 O O . ALA B 1 271 ? -5.207 25.828 -2.268 1 98.62 271 ALA B O 1
ATOM 4885 N N . GLU B 1 272 ? -5.199 24.359 -3.965 1 97.31 272 GLU B N 1
ATOM 4886 C CA . GLU B 1 272 ? -4.551 25.266 -4.91 1 97.31 272 GLU B CA 1
ATOM 4887 C C . GLU B 1 272 ? -5.449 26.453 -5.242 1 97.31 272 GLU B C 1
ATOM 4889 O O . GLU B 1 272 ? -4.965 27.562 -5.48 1 97.31 272 GLU B O 1
ATOM 4894 N N . GLU B 1 273 ? -6.703 26.203 -5.289 1 98 273 GLU B N 1
ATOM 4895 C CA . GLU B 1 273 ? -7.668 27.266 -5.574 1 98 273 GLU B CA 1
ATOM 4896 C C . GLU B 1 273 ? -7.738 28.266 -4.43 1 98 273 GLU B C 1
ATOM 4898 O O . GLU B 1 273 ? -7.824 29.469 -4.664 1 98 273 GLU B O 1
ATOM 4903 N N . ILE B 1 274 ? -7.734 27.781 -3.246 1 98.06 274 ILE B N 1
ATOM 4904 C CA . ILE B 1 274 ? -7.828 28.641 -2.064 1 98.06 274 ILE B CA 1
ATOM 4905 C C . ILE B 1 274 ? -6.574 29.5 -1.951 1 98.06 274 ILE B C 1
ATOM 4907 O O . ILE B 1 274 ? -6.668 30.719 -1.741 1 98.06 274 ILE B O 1
ATOM 4911 N N . ARG B 1 275 ? -5.387 28.875 -2.098 1 97.12 275 ARG B N 1
ATOM 4912 C CA . ARG B 1 275 ? -4.121 29.609 -2.02 1 97.12 275 ARG B CA 1
ATOM 4913 C C . ARG B 1 275 ? -3.109 29.047 -3.012 1 97.12 275 ARG B C 1
ATOM 4915 O O . ARG B 1 275 ? -2.346 28.141 -2.682 1 97.12 275 ARG B O 1
ATOM 4922 N N . PRO B 1 276 ? -3.049 29.625 -4.113 1 95.06 276 PRO B N 1
ATOM 4923 C CA . PRO B 1 276 ? -2.129 29.141 -5.145 1 95.06 276 PRO B CA 1
ATOM 4924 C C . PRO B 1 276 ? -0.668 29.188 -4.703 1 95.06 276 PRO B C 1
ATOM 4926 O O . PRO B 1 276 ? -0.234 30.188 -4.109 1 95.06 276 PRO B O 1
ATOM 4929 N N . GLY B 1 277 ? 0.079 28.156 -4.867 1 90.94 277 GLY B N 1
ATOM 4930 C CA . GLY B 1 277 ? 1.51 28.109 -4.613 1 90.94 277 GLY B CA 1
ATOM 4931 C C . GLY B 1 277 ? 1.857 28.156 -3.139 1 90.94 277 GLY B C 1
ATOM 4932 O O . GLY B 1 277 ? 2.932 28.641 -2.764 1 90.94 277 GLY B O 1
ATOM 4933 N N . PHE B 1 278 ? 1.005 27.656 -2.264 1 90.81 278 PHE B N 1
ATOM 4934 C CA . PHE B 1 278 ? 1.192 27.797 -0.823 1 90.81 278 PHE B CA 1
ATOM 4935 C C . PHE B 1 278 ? 2.182 26.75 -0.307 1 90.81 278 PHE B C 1
ATOM 4937 O O . PHE B 1 278 ? 2.783 26.938 0.753 1 90.81 278 PHE B O 1
ATOM 4944 N N . TYR B 1 279 ? 2.311 25.656 -1.018 1 91.12 279 TYR B N 1
ATOM 4945 C CA . TYR B 1 279 ? 3.053 24.5 -0.535 1 91.12 279 TYR B CA 1
ATOM 4946 C C . TYR B 1 279 ? 3.619 23.688 -1.697 1 91.12 279 TYR B C 1
ATOM 4948 O O . TYR B 1 279 ? 2.879 23.281 -2.594 1 91.12 279 TYR B O 1
ATOM 4956 N N . VAL B 1 280 ? 4.84 23.438 -1.706 1 92.81 280 VAL B N 1
ATOM 4957 C CA . VAL B 1 280 ? 5.527 22.844 -2.85 1 92.81 280 VAL B CA 1
ATOM 4958 C C . VAL B 1 280 ? 5.09 21.391 -3.014 1 92.81 280 VAL B C 1
ATOM 4960 O O . VAL B 1 280 ? 5.121 20.859 -4.121 1 92.81 280 VAL B O 1
ATOM 4963 N N . GLU B 1 281 ? 4.652 20.797 -1.943 1 95.5 281 GLU B N 1
ATOM 4964 C CA . GLU B 1 281 ? 4.23 19.406 -2.014 1 95.5 281 GLU B CA 1
ATOM 4965 C C . GLU B 1 281 ? 2.891 19.266 -2.734 1 95.5 281 GLU B C 1
ATOM 4967 O O . GLU B 1 281 ? 2.557 18.188 -3.238 1 95.5 281 GLU B O 1
ATOM 4972 N N . ASN B 1 282 ? 2.105 20.312 -2.719 1 97.56 282 ASN B N 1
ATOM 4973 C CA . ASN B 1 282 ? 0.768 20.219 -3.295 1 97.56 282 ASN B CA 1
ATOM 4974 C C . ASN B 1 282 ? 0.822 19.922 -4.793 1 97.56 282 ASN B C 1
ATOM 4976 O O . ASN B 1 282 ? 0.211 18.969 -5.262 1 97.56 282 ASN B O 1
ATOM 4980 N N . PRO B 1 283 ? 1.624 20.688 -5.578 1 97.81 283 PRO B N 1
ATOM 4981 C CA . PRO B 1 283 ? 1.72 20.328 -6.996 1 97.81 283 PRO B CA 1
ATOM 4982 C C . PRO B 1 283 ? 2.34 18.953 -7.215 1 97.81 283 PRO B C 1
ATOM 4984 O O . PRO B 1 283 ? 2 18.266 -8.18 1 97.81 283 PRO B O 1
ATOM 4987 N N . LEU B 1 284 ? 3.252 18.531 -6.367 1 97.94 284 LEU B N 1
ATOM 4988 C CA . LEU B 1 284 ? 3.787 17.188 -6.461 1 97.94 284 LEU B CA 1
ATOM 4989 C C . LEU B 1 284 ? 2.668 16.141 -6.387 1 97.94 284 LEU B C 1
ATOM 4991 O O . LEU B 1 284 ? 2.588 15.25 -7.23 1 97.94 284 LEU B O 1
ATOM 4995 N N . PHE B 1 285 ? 1.785 16.328 -5.445 1 98.31 285 PHE B N 1
ATOM 4996 C CA . PHE B 1 285 ? 0.744 15.328 -5.234 1 98.31 285 PHE B CA 1
ATOM 4997 C C . PHE B 1 285 ? -0.319 15.414 -6.32 1 98.31 285 PHE B C 1
ATOM 4999 O O . PHE B 1 285 ? -0.909 14.398 -6.703 1 98.31 285 PHE B O 1
ATOM 5006 N N . ILE B 1 286 ? -0.571 16.625 -6.848 1 98.62 286 ILE B N 1
ATOM 5007 C CA . ILE B 1 286 ? -1.429 16.719 -8.023 1 98.62 286 ILE B CA 1
ATOM 5008 C C . ILE B 1 286 ? -0.815 15.93 -9.18 1 98.62 286 ILE B C 1
ATOM 5010 O O . ILE B 1 286 ? -1.504 15.148 -9.836 1 98.62 286 ILE B O 1
ATOM 5014 N N . GLY B 1 287 ? 0.486 16.141 -9.336 1 98.38 287 GLY B N 1
ATOM 5015 C CA . GLY B 1 287 ? 1.191 15.383 -10.352 1 98.38 287 GLY B CA 1
ATOM 5016 C C . GLY B 1 287 ? 1.113 13.883 -10.133 1 98.38 287 GLY B C 1
ATOM 5017 O O . GLY B 1 287 ? 0.906 13.117 -11.086 1 98.38 287 GLY B O 1
ATOM 5018 N N . LYS B 1 288 ? 1.263 13.422 -8.914 1 97.25 288 LYS B N 1
ATOM 5019 C CA . LYS B 1 288 ? 1.164 12.008 -8.57 1 97.25 288 LYS B CA 1
ATOM 5020 C C . LYS B 1 288 ? -0.212 11.453 -8.922 1 97.25 288 LYS B C 1
ATOM 5022 O O . LYS B 1 288 ? -0.324 10.328 -9.406 1 97.25 288 LYS B O 1
ATOM 5027 N N . CYS B 1 289 ? -1.27 12.195 -8.633 1 98 289 CYS B N 1
ATOM 5028 C CA . CYS B 1 289 ? -2.619 11.766 -8.969 1 98 289 CYS B CA 1
ATOM 5029 C C . CYS B 1 289 ? -2.764 11.547 -10.469 1 98 289 CYS B C 1
ATOM 5031 O O . CYS B 1 289 ? -3.236 10.492 -10.906 1 98 289 CYS B O 1
ATOM 5033 N N . TYR B 1 290 ? -2.303 12.516 -11.219 1 98.19 290 TYR B N 1
ATOM 5034 C CA . TYR B 1 290 ? -2.393 12.391 -12.672 1 98.19 290 TYR B CA 1
ATOM 5035 C C . TYR B 1 290 ? -1.553 11.227 -13.18 1 98.19 290 TYR B C 1
ATOM 5037 O O . TYR B 1 290 ? -1.947 10.531 -14.117 1 98.19 290 TYR B O 1
ATOM 5045 N N . TYR B 1 291 ? -0.417 11.039 -12.555 1 97.12 291 TYR B N 1
ATOM 5046 C CA . TYR B 1 291 ? 0.435 9.914 -12.922 1 97.12 291 TYR B CA 1
ATOM 5047 C C . TYR B 1 291 ? -0.287 8.594 -12.703 1 97.12 291 TYR B C 1
ATOM 5049 O O . TYR B 1 291 ? -0.29 7.727 -13.586 1 97.12 291 TYR B O 1
ATOM 5057 N N . GLN B 1 292 ? -0.94 8.484 -11.57 1 94.56 292 GLN B N 1
ATOM 5058 C CA . GLN B 1 292 ? -1.663 7.258 -11.242 1 94.56 292 GLN B CA 1
ATOM 5059 C C . GLN B 1 292 ? -2.816 7.027 -12.219 1 94.56 292 GLN B C 1
ATOM 5061 O O . GLN B 1 292 ? -3.158 5.883 -12.523 1 94.56 292 GLN B O 1
ATOM 5066 N N . MET B 1 293 ? -3.35 8.086 -12.727 1 95.94 293 MET B N 1
ATOM 5067 C CA . MET B 1 293 ? -4.461 8 -13.664 1 95.94 293 MET B CA 1
ATOM 5068 C C . MET B 1 293 ? -3.955 7.809 -15.094 1 95.94 293 MET B C 1
ATOM 5070 O O . MET B 1 293 ? -4.742 7.824 -16.047 1 95.94 293 MET B O 1
ATOM 5074 N N . SER B 1 294 ? -2.633 7.746 -15.25 1 95.38 294 SER B N 1
ATOM 5075 C CA . SER B 1 294 ? -1.958 7.562 -16.531 1 95.38 294 SER B CA 1
ATOM 5076 C C . SER B 1 294 ? -2.16 8.773 -17.438 1 95.38 294 SER B C 1
ATOM 5078 O O . SER B 1 294 ? -2.234 8.633 -18.656 1 95.38 294 SER B O 1
ATOM 5080 N N . LYS B 1 295 ? -2.457 9.852 -16.812 1 97.06 295 LYS B N 1
ATOM 5081 C CA . LYS B 1 295 ? -2.496 11.133 -17.516 1 97.06 295 LYS B CA 1
ATOM 5082 C C . LYS B 1 295 ? -1.157 11.859 -17.406 1 97.06 295 LYS B C 1
ATOM 5084 O O . LYS B 1 295 ? -1.044 12.867 -16.719 1 97.06 295 LYS B O 1
ATOM 5089 N N . TYR B 1 296 ? -0.168 11.5 -18.25 1 97.31 296 TYR B N 1
ATOM 5090 C CA . TYR B 1 296 ? 1.235 11.852 -18.062 1 97.31 296 TYR B CA 1
ATOM 5091 C C . TYR B 1 296 ? 1.498 13.289 -18.484 1 97.31 296 TYR B C 1
ATOM 5093 O O . TYR B 1 296 ? 2.365 13.961 -17.922 1 97.31 296 TYR B O 1
ATOM 5101 N N . LYS B 1 297 ? 0.736 13.766 -19.438 1 98.06 297 LYS B N 1
ATOM 5102 C CA . LYS B 1 297 ? 0.914 15.156 -19.844 1 98.06 297 LYS B CA 1
ATOM 5103 C C . LYS B 1 297 ? 0.574 16.109 -18.703 1 98.06 297 LYS B C 1
ATOM 5105 O O . LYS B 1 297 ? 1.356 17 -18.391 1 98.06 297 LYS B O 1
ATOM 5110 N N . GLU B 1 298 ? -0.6 15.891 -18.094 1 98.31 298 GLU B N 1
ATOM 5111 C CA . GLU B 1 298 ? -1.014 16.703 -16.953 1 98.31 298 GLU B CA 1
ATOM 5112 C C . GLU B 1 298 ? -0.07 16.5 -15.773 1 98.31 298 GLU B C 1
ATOM 5114 O O . GLU B 1 298 ? 0.248 17.469 -15.062 1 98.31 298 GLU B O 1
ATOM 5119 N N . ALA B 1 299 ? 0.361 15.258 -15.602 1 98.38 299 ALA B N 1
ATOM 5120 C CA . ALA B 1 299 ? 1.302 14.969 -14.523 1 98.38 299 ALA B CA 1
ATOM 5121 C C . ALA B 1 299 ? 2.572 15.797 -14.664 1 98.38 299 ALA B C 1
ATOM 5123 O O . ALA B 1 299 ? 3 16.453 -13.711 1 98.38 299 ALA B O 1
ATOM 5124 N N . LYS B 1 300 ? 3.127 15.828 -15.836 1 98.06 300 LYS B N 1
ATOM 5125 C CA . LYS B 1 300 ? 4.367 16.562 -16.078 1 98.06 300 LYS B CA 1
ATOM 5126 C C . LYS B 1 300 ? 4.184 18.047 -15.859 1 98.06 300 LYS B C 1
ATOM 5128 O O . LYS B 1 300 ? 5.078 18.719 -15.344 1 98.06 300 LYS B O 1
ATOM 5133 N N . GLU B 1 301 ? 3.047 18.547 -16.25 1 98.06 301 GLU B N 1
ATOM 5134 C CA . GLU B 1 301 ? 2.756 19.953 -16.062 1 98.06 301 GLU B CA 1
ATOM 5135 C C . GLU B 1 301 ? 2.807 20.344 -14.586 1 98.06 301 GLU B C 1
ATOM 5137 O O . GLU B 1 301 ? 3.451 21.328 -14.211 1 98.06 301 GLU B O 1
ATOM 5142 N N . TRP B 1 302 ? 2.172 19.562 -13.812 1 98 302 TRP B N 1
ATOM 5143 C CA . TRP B 1 302 ? 2.109 19.875 -12.391 1 98 302 TRP B CA 1
ATOM 5144 C C . TRP B 1 302 ? 3.434 19.562 -11.695 1 98 302 TRP B C 1
ATOM 5146 O O . TRP B 1 302 ? 3.863 20.297 -10.805 1 98 302 TRP B O 1
ATOM 5156 N N . LEU B 1 303 ? 4.082 18.5 -12.117 1 98.19 303 LEU B N 1
ATOM 5157 C CA . LEU B 1 303 ? 5.387 18.172 -11.555 1 98.19 303 LEU B CA 1
ATOM 5158 C C . LEU B 1 303 ? 6.406 19.25 -11.883 1 98.19 303 LEU B C 1
ATOM 5160 O O . LEU B 1 303 ? 7.273 19.562 -11.062 1 98.19 303 LEU B O 1
ATOM 5164 N N . SER B 1 304 ? 6.277 19.844 -13.016 1 97.69 304 SER B N 1
ATOM 5165 C CA . SER B 1 304 ? 7.148 20.953 -13.391 1 97.69 304 SER B CA 1
ATOM 5166 C C . SER B 1 304 ? 6.949 22.141 -12.469 1 97.69 304 SER B C 1
ATOM 5168 O O . SER B 1 304 ? 7.906 22.844 -12.141 1 97.69 304 SER B O 1
ATOM 5170 N N . LYS B 1 305 ? 5.719 22.344 -12.07 1 96.75 305 LYS B N 1
ATOM 5171 C CA . LYS B 1 305 ? 5.445 23.422 -11.109 1 96.75 305 LYS B CA 1
ATOM 5172 C C . LYS B 1 305 ? 6.148 23.156 -9.781 1 96.75 305 LYS B C 1
ATOM 5174 O O . LYS B 1 305 ? 6.668 24.094 -9.156 1 96.75 305 LYS B O 1
ATOM 5179 N N . ALA B 1 306 ? 6.156 21.938 -9.375 1 95.94 306 ALA B N 1
ATOM 5180 C CA . ALA B 1 306 ? 6.836 21.578 -8.133 1 95.94 306 ALA B CA 1
ATOM 5181 C C . ALA B 1 306 ? 8.344 21.75 -8.258 1 95.94 306 ALA B C 1
ATOM 5183 O O . ALA B 1 306 ? 8.992 22.266 -7.344 1 95.94 306 ALA B O 1
ATOM 5184 N N . VAL B 1 307 ? 8.922 21.406 -9.383 1 96.12 307 VAL B N 1
ATOM 5185 C CA . VAL B 1 307 ? 10.359 21.484 -9.625 1 96.12 307 VAL B CA 1
ATOM 5186 C C . VAL B 1 307 ? 10.797 22.938 -9.688 1 96.12 307 VAL B C 1
ATOM 5188 O O . VAL B 1 307 ? 11.875 23.297 -9.211 1 96.12 307 VAL B O 1
ATOM 5191 N N . ASN B 1 308 ? 9.93 23.781 -10.156 1 94.62 308 ASN B N 1
ATOM 5192 C CA . ASN B 1 308 ? 10.289 25.188 -10.383 1 94.62 308 ASN B CA 1
ATOM 5193 C C . ASN B 1 308 ? 9.945 26.062 -9.18 1 94.62 308 ASN B C 1
ATOM 5195 O O . ASN B 1 308 ? 10.266 27.25 -9.156 1 94.62 308 ASN B O 1
ATOM 5199 N N . ALA B 1 309 ? 9.289 25.453 -8.25 1 91.5 309 ALA B N 1
ATOM 5200 C CA . ALA B 1 309 ? 8.945 26.219 -7.059 1 91.5 309 ALA B CA 1
ATOM 5201 C C . ALA B 1 309 ? 10.203 26.609 -6.273 1 91.5 309 ALA B C 1
ATOM 5203 O O . ALA B 1 309 ? 11.227 25.922 -6.359 1 91.5 309 ALA B O 1
ATOM 5204 N N . GLU B 1 310 ? 10.125 27.719 -5.59 1 86.56 310 GLU B N 1
ATOM 5205 C CA . GLU B 1 310 ? 11.242 28.156 -4.75 1 86.56 310 GLU B CA 1
ATOM 5206 C C . GLU B 1 310 ? 11.422 27.219 -3.555 1 86.56 310 GLU B C 1
ATOM 5208 O O . GLU B 1 310 ? 10.445 26.812 -2.924 1 86.56 310 GLU B O 1
ATOM 5213 N N . CYS B 1 311 ? 12.688 26.812 -3.346 1 82.38 311 CYS B N 1
ATOM 5214 C CA . CYS B 1 311 ? 12.992 25.953 -2.213 1 82.38 311 CYS B CA 1
ATOM 5215 C C . CYS B 1 311 ? 13.391 26.766 -0.992 1 82.38 311 CYS B C 1
ATOM 5217 O O . CYS B 1 311 ? 14.328 27.562 -1.054 1 82.38 311 CYS B O 1
ATOM 5219 N N . LYS B 1 312 ? 12.648 26.594 0.046 1 75.31 312 LYS B N 1
ATOM 5220 C CA . LYS B 1 312 ? 12.969 27.328 1.265 1 75.31 312 LYS B CA 1
ATOM 5221 C C . LYS B 1 312 ? 13.57 26.406 2.322 1 75.31 312 LYS B C 1
ATOM 5223 O O . LYS B 1 312 ? 14.359 26.844 3.16 1 75.31 312 LYS B O 1
ATOM 5228 N N . THR B 1 313 ? 13.188 25.188 2.314 1 77.94 313 THR B N 1
ATOM 5229 C CA . THR B 1 313 ? 13.602 24.234 3.338 1 77.94 313 THR B CA 1
ATOM 5230 C C . THR B 1 313 ? 14.219 23 2.703 1 77.94 313 THR B C 1
ATOM 5232 O O . THR B 1 313 ? 14.141 22.812 1.486 1 77.94 313 THR B O 1
ATOM 5235 N N . ASP B 1 314 ? 14.828 22.219 3.525 1 79.75 314 ASP B N 1
ATOM 5236 C CA . ASP B 1 314 ? 15.375 20.953 3.061 1 79.75 314 ASP B CA 1
ATOM 5237 C C . ASP B 1 314 ? 14.266 20.016 2.59 1 79.75 314 ASP B C 1
ATOM 5239 O O . ASP B 1 314 ? 14.469 19.219 1.673 1 79.75 314 ASP B O 1
ATOM 5243 N N . GLU B 1 315 ? 13.203 20.172 3.209 1 81.12 315 GLU B N 1
ATOM 5244 C CA . GLU B 1 315 ? 12.055 19.359 2.816 1 81.12 315 GLU B CA 1
ATOM 5245 C C . GLU B 1 315 ? 11.586 19.719 1.407 1 81.12 315 GLU B C 1
ATOM 5247 O O . GLU B 1 315 ? 11.172 18.844 0.648 1 81.12 315 GLU B O 1
ATOM 5252 N N . ASP B 1 316 ? 11.727 20.984 1.048 1 87.62 316 ASP B N 1
ATOM 5253 C CA . ASP B 1 316 ? 11.367 21.422 -0.296 1 87.62 316 ASP B CA 1
ATOM 5254 C C . ASP B 1 316 ? 12.289 20.797 -1.343 1 87.62 316 ASP B C 1
ATOM 5256 O O . ASP B 1 316 ? 11.836 20.406 -2.422 1 87.62 316 ASP B O 1
ATOM 5260 N N . LYS B 1 317 ? 13.523 20.703 -0.903 1 88.25 317 LYS B N 1
ATOM 5261 C CA . LYS B 1 317 ? 14.492 20.125 -1.824 1 88.25 317 LYS B CA 1
ATOM 5262 C C . LYS B 1 317 ? 14.18 18.656 -2.088 1 88.25 317 LYS B C 1
ATOM 5264 O O . LYS B 1 317 ? 14.297 18.188 -3.223 1 88.25 317 LYS B O 1
ATOM 5269 N N . LYS B 1 318 ? 13.789 18.016 -1.058 1 87.88 318 LYS B N 1
ATOM 5270 C CA . LYS B 1 318 ? 13.422 16.609 -1.195 1 87.88 318 LYS B CA 1
ATOM 5271 C C . LYS B 1 318 ? 12.195 16.453 -2.096 1 87.88 318 LYS B C 1
ATOM 5273 O O . LYS B 1 318 ? 12.141 15.531 -2.916 1 87.88 318 LYS B O 1
ATOM 5278 N N . THR B 1 319 ? 11.289 17.312 -1.935 1 93.25 319 THR B N 1
ATOM 5279 C CA . THR B 1 319 ? 10.078 17.312 -2.75 1 93.25 319 THR B CA 1
ATOM 5280 C C . THR B 1 319 ? 10.422 17.531 -4.223 1 93.25 319 THR B C 1
ATOM 5282 O O . THR B 1 319 ? 9.875 16.844 -5.098 1 93.25 319 THR B O 1
ATOM 5285 N N . LYS B 1 320 ? 11.32 18.469 -4.449 1 94.81 320 LYS B N 1
ATOM 5286 C CA . LYS B 1 320 ? 11.75 18.75 -5.812 1 94.81 320 LYS B CA 1
ATOM 5287 C C . LYS B 1 320 ? 12.398 17.531 -6.453 1 94.81 320 LYS B C 1
ATOM 5289 O O . LYS B 1 320 ? 12.141 17.203 -7.613 1 94.81 320 LYS B O 1
ATOM 5294 N N . GLN B 1 321 ? 13.18 16.875 -5.668 1 93.94 321 GLN B N 1
ATOM 5295 C CA . GLN B 1 321 ? 13.852 15.688 -6.176 1 93.94 321 GLN B CA 1
ATOM 5296 C C . GLN B 1 321 ? 12.852 14.586 -6.5 1 93.94 321 GLN B C 1
ATOM 5298 O O . GLN B 1 321 ? 12.984 13.898 -7.516 1 93.94 321 GLN B O 1
ATOM 5303 N N . GLU B 1 322 ? 11.945 14.445 -5.617 1 93.5 322 GLU B N 1
ATOM 5304 C CA . GLU B 1 322 ? 10.906 13.445 -5.859 1 93.5 322 GLU B CA 1
ATOM 5305 C C . GLU B 1 322 ? 10.109 13.766 -7.121 1 93.5 322 GLU B C 1
ATOM 5307 O O . GLU B 1 322 ? 9.789 12.867 -7.902 1 93.5 322 GLU B O 1
ATOM 5312 N N . ALA B 1 323 ? 9.797 15.023 -7.34 1 97.06 323 ALA B N 1
ATOM 5313 C CA . ALA B 1 323 ? 9.07 15.469 -8.531 1 97.06 323 ALA B CA 1
ATOM 5314 C C . ALA B 1 323 ? 9.875 15.195 -9.797 1 97.06 323 ALA B C 1
ATOM 5316 O O . ALA B 1 323 ? 9.336 14.719 -10.797 1 97.06 323 ALA B O 1
ATOM 5317 N N . LEU B 1 324 ? 11.148 15.422 -9.719 1 95.88 324 LEU B N 1
ATOM 5318 C CA . LEU B 1 324 ? 12.031 15.18 -10.859 1 95.88 324 LEU B CA 1
ATOM 5319 C C . LEU B 1 324 ? 12.062 13.695 -11.211 1 95.88 324 LEU B C 1
ATOM 5321 O O . LEU B 1 324 ? 11.977 13.336 -12.383 1 95.88 324 LEU B O 1
ATOM 5325 N N . ASN B 1 325 ? 12.164 12.93 -10.141 1 92.5 325 ASN B N 1
ATOM 5326 C CA . ASN B 1 325 ? 12.211 11.484 -10.344 1 92.5 325 ASN B CA 1
ATOM 5327 C C . ASN B 1 325 ? 10.93 10.961 -10.984 1 92.5 325 ASN B C 1
ATOM 5329 O O . ASN B 1 325 ? 10.969 10.109 -11.867 1 92.5 325 ASN B O 1
ATOM 5333 N N . LEU B 1 326 ? 9.82 11.453 -10.523 1 94.19 326 LEU B N 1
ATOM 5334 C CA . LEU B 1 326 ? 8.547 11.016 -11.07 1 94.19 326 LEU B CA 1
ATOM 5335 C C . LEU B 1 326 ? 8.375 11.5 -12.508 1 94.19 326 LEU B C 1
ATOM 5337 O O . LEU B 1 326 ? 7.805 10.789 -13.336 1 94.19 326 LEU B O 1
ATOM 5341 N N . MET B 1 327 ? 8.844 12.695 -12.766 1 95.44 327 MET B N 1
ATOM 5342 C CA . MET B 1 327 ? 8.75 13.258 -14.109 1 95.44 327 MET B CA 1
ATOM 5343 C C . MET B 1 327 ? 9.484 12.391 -15.117 1 95.44 327 MET B C 1
ATOM 5345 O O . MET B 1 327 ? 9.047 12.258 -16.266 1 95.44 327 MET B O 1
ATOM 5349 N N . LYS B 1 328 ? 10.547 11.75 -14.703 1 92.81 328 LYS B N 1
ATOM 5350 C CA . LYS B 1 328 ? 11.32 10.875 -15.578 1 92.81 328 LYS B CA 1
ATOM 5351 C C . LYS B 1 328 ? 10.531 9.617 -15.938 1 92.81 328 LYS B C 1
ATOM 5353 O O . LYS B 1 328 ? 10.82 8.969 -16.938 1 92.81 328 LYS B O 1
ATOM 5358 N N . LYS B 1 329 ? 9.633 9.336 -15.086 1 90.62 329 LYS B N 1
ATOM 5359 C CA . LYS B 1 329 ? 8.867 8.102 -15.281 1 90.62 329 LYS B CA 1
ATOM 5360 C C . LYS B 1 329 ? 7.625 8.359 -16.125 1 90.62 329 LYS B C 1
ATOM 5362 O O . LYS B 1 329 ? 6.902 7.418 -16.469 1 90.62 329 LYS B O 1
ATOM 5367 N N . CYS B 1 330 ? 7.312 9.625 -16.266 1 91.56 330 CYS B N 1
ATOM 5368 C CA . CYS B 1 330 ? 6.156 9.992 -17.078 1 91.56 330 CYS B CA 1
ATOM 5369 C C . CYS B 1 330 ? 6.473 9.859 -18.562 1 91.56 330 CYS B C 1
ATOM 5371 O O . CYS B 1 330 ? 7.562 10.227 -19.016 1 91.56 330 CYS B O 1
#

pLDDT: mean 77.93, std 27.62, range [19.56, 98.88]

Solvent-accessible surface area (backbone atoms only — not comparable to full-atom values): 35367 Å² total; per-residue (Å²): 141,77,89,76,82,81,83,79,78,79,82,85,70,78,92,73,72,81,84,71,71,81,68,62,65,71,53,56,60,57,48,51,56,51,47,49,50,51,47,51,50,49,50,49,49,52,48,50,49,50,48,51,49,49,51,47,49,50,49,48,50,49,50,48,58,60,64,59,54,70,76,79,65,73,78,71,80,74,72,75,74,70,77,70,71,74,71,80,73,70,70,92,38,76,65,54,54,50,49,49,51,50,51,40,54,53,25,64,64,38,49,74,69,31,34,52,50,33,35,54,52,38,57,55,48,45,73,74,49,80,86,42,37,74,59,28,26,53,40,18,49,30,28,45,55,49,18,52,53,29,45,74,70,66,33,60,66,60,16,50,50,29,33,53,50,17,34,52,36,8,49,49,10,28,72,71,34,74,74,41,36,62,18,29,42,49,27,25,52,34,52,60,64,49,34,84,79,44,55,70,71,53,34,52,53,46,49,52,52,30,50,53,28,32,52,48,18,32,73,65,42,79,86,41,33,65,44,29,38,53,47,14,52,51,28,40,52,51,43,32,55,48,70,72,56,51,52,51,34,48,73,76,29,97,72,46,87,77,40,48,53,62,60,13,39,51,25,33,48,50,13,40,68,71,39,68,87,76,48,62,60,49,34,33,50,44,11,50,38,28,44,58,36,68,36,42,70,63,10,41,56,30,18,47,52,22,51,69,44,86,70,69,38,71,68,43,49,51,46,26,50,51,23,52,57,51,47,71,73,87,141,81,82,79,81,81,85,78,83,80,83,86,71,77,87,78,69,86,83,73,71,82,68,66,67,71,54,57,61,56,50,53,56,52,47,50,52,50,48,50,50,50,51,49,51,50,51,50,50,51,49,52,49,48,51,47,49,50,48,48,50,50,48,49,57,59,63,59,54,71,78,79,64,78,77,73,80,73,71,75,75,66,77,70,70,74,69,75,78,70,77,83,35,74,66,52,54,50,47,50,52,52,51,40,53,53,25,63,65,39,48,74,69,31,33,53,50,35,36,55,53,38,56,55,48,42,74,73,50,80,85,42,37,72,58,28,25,52,41,16,49,30,27,45,54,49,16,52,53,28,46,75,70,68,35,59,67,60,17,52,49,30,34,54,50,18,33,53,35,7,49,49,11,28,71,72,34,73,77,40,36,63,18,29,43,48,27,24,53,35,52,59,64,49,35,84,80,44,55,71,70,54,33,51,55,46,50,54,52,30,50,54,29,32,53,49,17,32,72,67,42,77,85,44,32,65,44,29,37,55,46,14,53,49,28,41,52,50,43,31,55,48,69,71,57,50,51,50,34,47,72,76,26,98,72,47,87,78,42,48,54,63,58,12,38,52,25,33,49,49,13,40,69,71,39,68,84,77,48,61,61,48,35,34,52,44,12,49,35,26,44,59,35,67,36,40,70,63,12,42,55,29,17,47,52,22,51,69,43,86,68,70,37,72,67,42,50,51,48,26,51,52,24,51,57,50,46,69,73,88

InterPro domains:
  IPR011990 Tetratricopeptide-like helical domain superfamily [G3DSA:1.25.40.10] (95-317)
  IPR011990 Tetratricopeptide-like helical domain superfamily [SSF48452] (165-304)

Radius of gyration: 36.94 Å; Cα contacts (8 Å, |Δi|>4): 670; chains: 2; bounding box: 56×163×91 Å

Organism: NCBI:txid252671

Secondary structure (DSSP, 8-state):
-------------STTSGGGGGGSHHHHHHHHHHHHHHHHHHHHHHHHHHHHHHHHHHHHHHHHHHH----TT------------------S-HHHHHHHHHHHHHHHTS-HHHHHHHHHHHHHHHHH--S-HHHHHHHHHHHHHHHHHHHHTT-HHHHHHHHHHHHHHHHHHHHH-TT-HHHHHHHHHHHHHGGGGS-HHHHHHHHHHHHHHHHHHHHH-TT-HHHHHHHHHHHHHHHT--HHHHHHHHHH-SS-----HHHHHHHHHHHHHHSTTS-THHHHHHHHHHHHTT-HHHHHHHHHHHHHSPP-SHHHHHHHHHHHHHHHH-/-------------GGG-STTGGGSHHHHHHHHHHHHHHHHHHHHHHHHHHHHHHHHHHHHHHHHHHH----TT--------------------HHHHHHHHHHHHHHHTS-HHHHHHHHHHHHHHHHH--S-HHHHHHHHHHHHHHHHHHHHTT-HHHHHHHHHHHHHHHHHHHHH-TT-HHHHHHHHHHHHHGGGGS-HHHHHHHHHHHHHHHHHHHHH-TT-HHHHHHHHHHHHHHHT--HHHHHHHHHH-SS-----HHHHHHHHHHHHHHSTTS-THHHHHHHHHHHHTT-HHHHHHHHHHHHHSPP-SHHHHHHHHHHHHHHHH-

Sequence (660 aa):
MSYLLSFSPIDFSKNFAFGLGIGVGLGVVFRRFSQEKQRKREHLISCLKQLAAEVRQLRETFVQYATTRPSLDAIEDVSSDDEFYDTDRGNESNDDFEGFLRQIDQLQSGSSADHQDAYNLLINKTNQIHDNAELLWRFAKSQYQISCLKEKAGDSEAQKLMLLKGIDTAKEAIEIDETNYRAHQWYAILIGTNTKNLDNKEKILSGYEYKQHIERAIELNDNDATSYFLYGRYLFEVSMLPWYMRKVASALFAEPPTAKIEDALAMFKKAEEIRPGFYVENPLFIGKCYYQMSKYKEAKEWLSKAVNAECKTDEDKKTKQEALNLMKKCMSYLLSFSPIDFSKNFAFGLGIGVGLGVVFRRFSQEKQRKREHLISCLKQLAAEVRQLRETFVQYATTRPSLDAIEDVSSDDEFYDTDRGNESNDDFEGFLRQIDQLQSGSSADHQDAYNLLINKTNQIHDNAELLWRFAKSQYQISCLKEKAGDSEAQKLMLLKGIDTAKEAIEIDETNYRAHQWYAILIGTNTKNLDNKEKILSGYEYKQHIERAIELNDNDATSYFLYGRYLFEVSMLPWYMRKVASALFAEPPTAKIEDALAMFKKAEEIRPGFYVENPLFIGKCYYQMSKYKEAKEWLSKAVNAECKTDEDKKTKQEALNLMKKC

Foldseek 3Di:
DDCPDDPDDPPPPDPPPDPPPPPPPVVVVVVVVVVVVVVVVVVVVVVVVVVVVVVVVVVVVVVVVVVPPPPVPDPDPPVPPPPPPPPCPDPPDPVVVVVLLVQLVVLLLAELVSLVVSLVVLVVVCVVPVQALSSQLSNLSSLQSVLVVCVVVVNNPSSLVSLVVSLVSLVSSCVSPVLPLSSLLSNLVSLQVNLVVDDLLSNQVSLVSSLVSLVSSCVSPVLALSSLLSNLVSLQPQQPDDPVSQVSQVVVDVDRDHHDLVSSLVSLVVSCVSPNLPDLLSLQSNLVSCVVVVNLVSSLVSLVSSLPRDDRYPVSVVSNVVSVVVNVVD/DDPPDDPDDPPPPPDPPDPPPPPPPVVVVVVVVVVVVVVVVVVVVVVVVVVVVVVVVVVVVVVVVVPPPPPPPPPDPPVPPPPPPPPPPDPCDPVVVVVVLVQLVVLLLAELVSLVVSLVVLVVVCVVPVQALSSQLSNLSSLQSVLVVCVVVVNNPSSLVSLVVSLVSLVSSCVSPVLPLSSLLSNLVSLQVNLVVDDLLSNQVSLVSSLVSLVSSCVSPVLALSSLLSNLVSLQPQQPDDPVSQVSQVVVDVDRDHHDLVSSLVSLVVSCVSPNLPDLLSLQSNLVSCVVVVNLVSSLVSLVSSLPRDDRYPVSVVSNVSSVVVNVVD

Nearest PDB structures (foldseek):
  7cc7-assembly1_A  TM=9.084E-01  e=9.587E-14  Homo sapiens
  1zu2-assembly1_A  TM=7.863E-01  e=1.107E-02  Arabidopsis thaliana
  4g1t-assembly1_B  TM=4.530E-01  e=7.808E-03  Homo sapiens
  5g05-assembly1_C  TM=2.909E-01  e=2.110E-03  Homo sapiens
  3zpj-assembly1_A  TM=2.967E-01  e=5.859E-01  Thermococcus onnurineus NA1